Protein AF-0000000066120683 (afdb_homodimer)

Organism: Escherichia coli (NCBI:txid562)

Radius of gyration: 32.48 Å; Cα contacts (8 Å, |Δi|>4): 899; chains: 2; bounding box: 78×124×80 Å

pLDDT: mean 86.89, std 14.78, range [30.05, 98.69]

Foldseek 3Di:
DLDAPDPVRLVVLLCLLQDPQQFQDDDQAAEEEQAEPDLVPCLTLSVLVVLQCVLDPRYHYDYLCLLCVVVVPDDPPDDSLNCLVLVLQQHLAYEAEHDDPVRLVVLQSQLVDPSSLLRAAYEYEQVCQPPPDCSCVPSVVSSCVVPVLSYHYDHSVLSNVLSVDDPVVNCPRPRSVSVVVSSVVSNVVRPHDQGCLRLVNVCSRQLLVQAQDPLDALVSQLVSQCVSVVDDSPSSSSSSVSNVSNCVVVVQWDADPRHIHGDPNVVVVSCVGGDVVSSVVSSVVVVVVVVVVVVVVVVVPPPPPDD/DLDAPDPVRLVVLLCLLQDPQQFFDDDAAAEEEQAEPDLVPCLTLSVLVVLQQVLDPRYDYDYLCLLCVVVVPDDDPDDSLNCLVLVLQQHLAYEAEHDDPVRLVVLQSQLVDPSSLLRAAYEYEQVCQPPPDCSCVPSVVSSCVVPVLSYHYDHSVLSNVLSVDDPVVNCPRPRSVSVVVSSVVSNVVRPHDQGCLRLVNVCSRQLLVQAQDPLDALVSQLVSQCVSVVDDSPSSSSSSVSNVSNCVVVVQWDADPRHIHGDPNVNVVSCVGGDVVSSVVSSVVVVCVVVVVVVVVVPPPPPPPDD

InterPro domains:
  IPR049725 STM3845 retron effector protein [NF038232] (29-289)
  IPR049725 STM3845 retron effector protein [PF28093] (44-240)

Structure (mmCIF, N/CA/C/O backbone):
data_AF-0000000066120683-model_v1
#
loop_
_entity.id
_entity.type
_entity.pdbx_description
1 polymer 'Retron Ec86 putative ribosyltransferase/DNA-binding protein'
#
loop_
_atom_site.group_PDB
_atom_site.id
_atom_site.type_symbol
_atom_site.label_atom_id
_atom_site.label_alt_id
_atom_site.label_comp_id
_atom_site.label_asym_id
_atom_site.label_entity_id
_atom_site.label_seq_id
_atom_site.pdbx_PDB_ins_code
_atom_site.Cartn_x
_atom_site.Cartn_y
_atom_site.Cartn_z
_atom_site.occupancy
_atom_site.B_iso_or_equiv
_atom_site.auth_seq_id
_atom_site.auth_comp_id
_atom_site.auth_asym_id
_atom_site.auth_atom_id
_atom_site.pdbx_PDB_model_num
ATOM 1 N N . MET A 1 1 ? -21.922 -44.5 -0.583 1 30.05 1 MET A N 1
ATOM 2 C CA . MET A 1 1 ? -21.141 -44.156 0.596 1 30.05 1 MET A CA 1
ATOM 3 C C . MET A 1 1 ? -19.719 -43.781 0.208 1 30.05 1 MET A C 1
ATOM 5 O O . MET A 1 1 ? -18.984 -44.594 -0.325 1 30.05 1 MET A O 1
ATOM 9 N N . ASN A 1 2 ? -19.422 -42.688 -0.354 1 42.16 2 ASN A N 1
ATOM 10 C CA . ASN A 1 2 ? -18.172 -42.125 -0.836 1 42.16 2 ASN A CA 1
ATOM 11 C C . ASN A 1 2 ? -17.016 -42.406 0.114 1 42.16 2 ASN A C 1
ATOM 13 O O . ASN A 1 2 ? -16.953 -41.844 1.216 1 42.16 2 ASN A O 1
ATOM 17 N N . LYS A 1 3 ? -16.844 -43.656 0.408 1 47.28 3 LYS A N 1
ATOM 18 C CA . LYS A 1 3 ? -16.109 -44.312 1.484 1 47.28 3 LYS A CA 1
ATOM 19 C C . LYS A 1 3 ? -14.664 -43.844 1.551 1 47.28 3 LYS A C 1
ATOM 21 O O . LYS A 1 3 ? -13.914 -43.969 0.582 1 47.28 3 LYS A O 1
ATOM 26 N N . LYS A 1 4 ? -14.164 -43.094 2.523 1 60.88 4 LYS A N 1
ATOM 27 C CA . LYS A 1 4 ? -13.172 -42.156 3.061 1 60.88 4 LYS A CA 1
ATOM 28 C C . LYS A 1 4 ? -11.875 -42.906 3.424 1 60.88 4 LYS A C 1
ATOM 30 O O . LYS A 1 4 ? -11.914 -43.969 4.047 1 60.88 4 LYS A O 1
ATOM 35 N N . PHE A 1 5 ? -10.812 -42.938 2.631 1 74.56 5 PHE A N 1
ATOM 36 C CA . PHE A 1 5 ? -9.461 -43.281 3.057 1 74.56 5 PHE A CA 1
ATOM 37 C C . PHE A 1 5 ? -9.305 -43.094 4.562 1 74.56 5 PHE A C 1
ATOM 39 O O . PHE A 1 5 ? -9.734 -42.094 5.125 1 74.56 5 PHE A O 1
ATOM 46 N N . THR A 1 6 ? -8.914 -44.375 5.156 1 79.94 6 THR A N 1
ATOM 47 C CA . THR A 1 6 ? -8.586 -44.219 6.574 1 79.94 6 THR A CA 1
ATOM 48 C C . THR A 1 6 ? -7.449 -43.219 6.773 1 79.94 6 THR A C 1
ATOM 50 O O . THR A 1 6 ? -6.754 -42.875 5.816 1 79.94 6 THR A O 1
ATOM 53 N N . ASP A 1 7 ? -7.316 -42.812 7.945 1 86.31 7 ASP A N 1
ATOM 54 C CA . ASP A 1 7 ? -6.258 -41.875 8.289 1 86.31 7 ASP A CA 1
ATOM 55 C C . ASP A 1 7 ? -4.883 -42.438 7.977 1 86.31 7 ASP A C 1
ATOM 57 O O . ASP A 1 7 ? -4 -41.75 7.488 1 86.31 7 ASP A O 1
ATOM 61 N N . GLU A 1 8 ? -4.715 -43.688 8.297 1 85.44 8 GLU A N 1
ATOM 62 C CA . GLU A 1 8 ? -3.438 -44.344 8.055 1 85.44 8 GLU A CA 1
ATOM 63 C C . GLU A 1 8 ? -3.127 -44.406 6.562 1 85.44 8 GLU A C 1
ATOM 65 O O . GLU A 1 8 ? -1.985 -44.219 6.148 1 85.44 8 GLU A O 1
ATOM 70 N N . GLN A 1 9 ? -4.113 -44.75 5.797 1 83.94 9 GLN A N 1
ATOM 71 C CA . GLN A 1 9 ? -3.951 -44.844 4.352 1 83.94 9 GLN A CA 1
ATOM 72 C C . GLN A 1 9 ? -3.621 -43.469 3.752 1 83.94 9 GLN A C 1
ATOM 74 O O . GLN A 1 9 ? -2.793 -43.375 2.846 1 83.94 9 GLN A O 1
ATOM 79 N N . GLN A 1 10 ? -4.27 -42.5 4.25 1 88.31 10 GLN A N 1
ATOM 80 C CA . GLN A 1 10 ? -3.986 -41.156 3.797 1 88.31 10 GLN A CA 1
ATOM 81 C C . GLN A 1 10 ? -2.541 -40.75 4.098 1 88.31 10 GLN A C 1
ATOM 83 O O . GLN A 1 10 ? -1.86 -40.156 3.246 1 88.31 10 GLN A O 1
ATOM 88 N N . GLN A 1 11 ? -2.119 -41.125 5.23 1 89.12 11 GLN A N 1
ATOM 89 C CA . GLN A 1 11 ? -0.756 -40.781 5.641 1 89.12 11 GLN A CA 1
ATOM 90 C C . GLN A 1 11 ? 0.264 -41.5 4.758 1 89.12 11 GLN A C 1
ATOM 92 O O . GLN A 1 11 ? 1.316 -40.938 4.438 1 89.12 11 GLN A O 1
ATOM 97 N N . GLN A 1 12 ? -0.083 -42.688 4.445 1 87.31 12 GLN A N 1
ATOM 98 C CA . GLN A 1 12 ? 0.799 -43.469 3.562 1 87.31 12 GLN A CA 1
ATOM 99 C C . GLN A 1 12 ? 0.869 -42.812 2.176 1 87.31 12 GLN A C 1
ATOM 101 O O . GLN A 1 12 ? 1.952 -42.688 1.603 1 87.31 12 GLN A O 1
ATOM 106 N N . LEU A 1 13 ? -0.281 -42.5 1.701 1 88.62 13 LEU A N 1
ATOM 107 C CA . LEU A 1 13 ? -0.355 -41.844 0.4 1 88.62 13 LEU A CA 1
ATOM 108 C C . LEU A 1 13 ? 0.455 -40.562 0.395 1 88.62 13 LEU A C 1
ATOM 110 O O . LEU A 1 13 ? 1.263 -40.344 -0.509 1 88.62 13 LEU A O 1
ATOM 114 N N . ILE A 1 14 ? 0.274 -39.781 1.394 1 90.94 14 ILE A N 1
ATOM 115 C CA . ILE A 1 14 ? 0.963 -38.5 1.534 1 90.94 14 ILE A CA 1
ATOM 116 C C . ILE A 1 14 ? 2.471 -38.719 1.599 1 90.94 14 ILE A C 1
ATOM 118 O O . ILE A 1 14 ? 3.242 -38 0.947 1 90.94 14 ILE A O 1
ATOM 122 N N . GLY A 1 15 ? 2.82 -39.594 2.359 1 89.31 15 GLY A N 1
ATOM 123 C CA . GLY A 1 15 ? 4.23 -39.938 2.486 1 89.31 15 GLY A CA 1
ATOM 124 C C . GLY A 1 15 ? 4.887 -40.281 1.161 1 89.31 15 GLY A C 1
ATOM 125 O O . GLY A 1 15 ? 6.004 -39.844 0.888 1 89.31 15 GLY A O 1
ATOM 126 N N . HIS A 1 16 ? 4.195 -41.031 0.307 1 88.44 16 HIS A N 1
ATOM 127 C CA . HIS A 1 16 ? 4.73 -41.406 -0.992 1 88.44 16 HIS A CA 1
ATOM 128 C C . HIS A 1 16 ? 4.789 -40.219 -1.946 1 88.44 16 HIS A C 1
ATOM 130 O O . HIS A 1 16 ? 5.766 -40.062 -2.68 1 88.44 16 HIS A O 1
ATOM 136 N N . LEU A 1 17 ? 3.801 -39.438 -1.911 1 89.69 17 LEU A N 1
ATOM 137 C CA . LEU A 1 17 ? 3.662 -38.375 -2.879 1 89.69 17 LEU A CA 1
ATOM 138 C C . LEU A 1 17 ? 4.57 -37.188 -2.518 1 89.69 17 LEU A C 1
ATOM 140 O O . LEU A 1 17 ? 4.828 -36.312 -3.35 1 89.69 17 LEU A O 1
ATOM 144 N N . THR A 1 18 ? 5.039 -37.125 -1.295 1 88.31 18 THR A N 1
ATOM 145 C CA . THR A 1 18 ? 5.871 -36 -0.872 1 88.31 18 THR A CA 1
ATOM 146 C C . THR A 1 18 ? 7.332 -36.438 -0.773 1 88.31 18 THR A C 1
ATOM 148 O O . THR A 1 18 ? 8.188 -35.656 -0.379 1 88.31 18 THR A O 1
ATOM 151 N N . LYS A 1 19 ? 7.574 -37.625 -1.065 1 84.88 19 LYS A N 1
ATOM 152 C CA . LYS A 1 19 ? 8.938 -38.156 -1.009 1 84.88 19 LYS A CA 1
ATOM 153 C C . LYS A 1 19 ? 9.82 -37.5 -2.07 1 84.88 19 LYS A C 1
ATOM 155 O O . LYS A 1 19 ? 9.359 -37.219 -3.186 1 84.88 19 LYS A O 1
ATOM 160 N N . LYS A 1 20 ? 11.016 -37.375 -1.704 1 81 20 LYS A N 1
ATOM 161 C CA . LYS A 1 20 ? 11.992 -36.844 -2.65 1 81 20 LYS A CA 1
ATOM 162 C C . LYS A 1 20 ? 12.102 -37.719 -3.889 1 81 20 LYS A C 1
ATOM 164 O O . LYS A 1 20 ? 12.125 -38.969 -3.781 1 81 20 LYS A O 1
ATOM 169 N N . GLY A 1 21 ? 12.047 -37.125 -5.035 1 79.94 21 GLY A N 1
ATOM 170 C CA . GLY A 1 21 ? 12.227 -37.875 -6.273 1 79.94 21 GLY A CA 1
ATOM 171 C C . GLY A 1 21 ? 10.922 -38.281 -6.93 1 79.94 21 GLY A C 1
ATOM 172 O O . GLY A 1 21 ? 10.906 -38.75 -8.07 1 79.94 21 GLY A O 1
ATOM 173 N N . PHE A 1 22 ? 9.883 -38.156 -6.137 1 85.06 22 PHE A N 1
ATOM 174 C CA . PHE A 1 22 ? 8.602 -38.5 -6.742 1 85.06 22 PHE A CA 1
ATOM 175 C C . PHE A 1 22 ? 8.305 -37.562 -7.926 1 85.06 22 PHE A C 1
ATOM 177 O O . PHE A 1 22 ? 7.906 -38.031 -8.992 1 85.06 22 PHE A O 1
ATOM 184 N N . TYR A 1 23 ? 8.484 -36.344 -7.664 1 83.19 23 TYR A N 1
ATOM 185 C CA . TYR A 1 23 ? 8.391 -35.375 -8.773 1 83.19 23 TYR A CA 1
ATOM 186 C C . TYR A 1 23 ? 9.719 -35.281 -9.508 1 83.19 23 TYR A C 1
ATOM 188 O O . TYR A 1 23 ? 10.727 -34.875 -8.922 1 83.19 23 TYR A O 1
ATOM 196 N N . ARG A 1 24 ? 9.734 -35.75 -10.695 1 75.25 24 ARG A N 1
ATOM 197 C CA . ARG A 1 24 ? 10.969 -35.812 -11.469 1 75.25 24 ARG A CA 1
ATOM 198 C C . ARG A 1 24 ? 11.078 -34.656 -12.43 1 75.25 24 ARG A C 1
ATOM 200 O O . ARG A 1 24 ? 11.977 -34.594 -13.273 1 75.25 24 ARG A O 1
ATOM 207 N N . GLY A 1 25 ? 10.062 -33.875 -12.438 1 63.75 25 GLY A N 1
ATOM 208 C CA . GLY A 1 25 ? 10.148 -32.75 -13.359 1 63.75 25 GLY A CA 1
ATOM 209 C C . GLY A 1 25 ? 11.398 -31.922 -13.164 1 63.75 25 GLY A C 1
ATOM 210 O O . GLY A 1 25 ? 12.047 -32 -12.117 1 63.75 25 GLY A O 1
ATOM 211 N N . ALA A 1 26 ? 11.797 -31.438 -14.328 1 60.41 26 ALA A N 1
ATOM 212 C CA . ALA A 1 26 ? 13.055 -30.703 -14.461 1 60.41 26 ALA A CA 1
ATOM 213 C C . ALA A 1 26 ? 13.336 -29.859 -13.227 1 60.41 26 ALA A C 1
ATOM 215 O O . ALA A 1 26 ? 12.469 -29.703 -12.359 1 60.41 26 ALA A O 1
ATOM 216 N N . ASN A 1 27 ? 14.43 -28.969 -13.258 1 62.81 27 ASN A N 1
ATOM 217 C CA . ASN A 1 27 ? 15.25 -28.125 -12.398 1 62.81 27 ASN A CA 1
ATOM 218 C C . ASN A 1 27 ? 14.414 -27.031 -11.727 1 62.81 27 ASN A C 1
ATOM 220 O O . ASN A 1 27 ? 13.375 -26.625 -12.25 1 62.81 27 ASN A O 1
ATOM 224 N N . ILE A 1 28 ? 14.602 -26.969 -10.5 1 74.62 28 ILE A N 1
ATOM 225 C CA . ILE A 1 28 ? 14.125 -25.859 -9.703 1 74.62 28 ILE A CA 1
ATOM 226 C C . ILE A 1 28 ? 14.398 -24.547 -10.438 1 74.62 28 ILE A C 1
ATOM 228 O O . ILE A 1 28 ? 15.547 -24.219 -10.75 1 74.62 28 ILE A O 1
ATOM 232 N N . LYS A 1 29 ? 13.352 -24 -10.922 1 88.62 29 LYS A N 1
ATOM 233 C CA . LYS A 1 29 ? 13.43 -22.734 -11.664 1 88.62 29 LYS A CA 1
ATOM 234 C C . LYS A 1 29 ? 13.266 -21.547 -10.727 1 88.62 29 LYS A C 1
ATOM 236 O O . LYS A 1 29 ? 12.781 -21.688 -9.602 1 88.62 29 LYS A O 1
ATOM 241 N N . ILE A 1 30 ? 13.812 -20.469 -11.148 1 94.06 30 ILE A N 1
ATOM 242 C CA . ILE A 1 30 ? 13.531 -19.203 -10.461 1 94.06 30 ILE A CA 1
ATOM 243 C C . ILE A 1 30 ? 12.094 -18.781 -10.734 1 94.06 30 ILE A C 1
ATOM 245 O O . ILE A 1 30 ? 11.664 -18.734 -11.891 1 94.06 30 ILE A O 1
ATOM 249 N N . THR A 1 31 ? 11.398 -18.594 -9.641 1 94.88 31 THR A N 1
ATOM 250 C CA . THR A 1 31 ? 10.008 -18.172 -9.789 1 94.88 31 THR A CA 1
ATOM 251 C C . THR A 1 31 ? 9.891 -16.656 -9.648 1 94.88 31 THR A C 1
ATOM 253 O O . THR A 1 31 ? 10.391 -16.078 -8.672 1 94.88 31 THR A O 1
ATOM 256 N N . ILE A 1 32 ? 9.266 -16.031 -10.664 1 96.44 32 ILE A N 1
ATOM 257 C CA . ILE A 1 32 ? 9.125 -14.578 -10.68 1 96.44 32 ILE A CA 1
ATOM 258 C C . ILE A 1 32 ? 7.652 -14.203 -10.781 1 96.44 32 ILE A C 1
ATOM 260 O O . ILE A 1 32 ? 6.941 -14.672 -11.672 1 96.44 32 ILE A O 1
ATOM 264 N N . PHE A 1 33 ? 7.188 -13.414 -9.836 1 95 33 PHE A N 1
ATOM 265 C CA . PHE A 1 33 ? 5.914 -12.727 -9.984 1 95 33 PHE A CA 1
ATOM 266 C C . PHE A 1 33 ? 6.09 -11.422 -10.758 1 95 33 PHE A C 1
ATOM 268 O O . PHE A 1 33 ? 6.824 -10.531 -10.32 1 95 33 PHE A O 1
ATOM 275 N N . LEU A 1 34 ? 5.449 -11.375 -11.812 1 96 34 LEU A N 1
ATOM 276 C CA . LEU A 1 34 ? 5.566 -10.203 -12.664 1 96 34 LEU A CA 1
ATOM 277 C C . LEU A 1 34 ? 4.312 -9.336 -12.57 1 96 34 LEU A C 1
ATOM 279 O O . LEU A 1 34 ? 3.219 -9.781 -12.93 1 96 34 LEU A O 1
ATOM 283 N N . CYS A 1 35 ? 4.496 -8.117 -12.094 1 95.31 35 CYS A N 1
ATOM 284 C CA . CYS A 1 35 ? 3.391 -7.188 -11.891 1 95.31 35 CYS A CA 1
ATOM 285 C C . CYS A 1 35 ? 3.568 -5.934 -12.742 1 95.31 35 CYS A C 1
ATOM 287 O O . CYS A 1 35 ? 4.695 -5.492 -12.977 1 95.31 35 CYS A O 1
ATOM 289 N N . GLY A 1 36 ? 2.461 -5.344 -13.18 1 95.19 36 GLY A N 1
ATOM 290 C CA . GLY A 1 36 ? 2.48 -4.168 -14.031 1 95.19 36 GLY A CA 1
ATOM 291 C C . GLY A 1 36 ? 1.17 -3.938 -14.766 1 95.19 36 GLY A C 1
ATOM 292 O O . GLY A 1 36 ? 0.102 -4.285 -14.258 1 95.19 36 GLY A O 1
ATOM 293 N N . GLY A 1 37 ? 1.317 -3.268 -15.867 1 92.75 37 GLY A N 1
ATOM 294 C CA . GLY A 1 37 ? 0.143 -3.053 -16.703 1 92.75 37 GLY A CA 1
ATOM 295 C C . GLY A 1 37 ? -0.44 -4.336 -17.25 1 92.75 37 GLY A C 1
ATOM 296 O O . GLY A 1 37 ? 0.074 -5.426 -16.984 1 92.75 37 GLY A O 1
ATOM 297 N N . ASP A 1 38 ? -1.512 -4.188 -17.953 1 89.81 38 ASP A N 1
ATOM 298 C CA . ASP A 1 38 ? -2.18 -5.332 -18.562 1 89.81 38 ASP A CA 1
ATOM 299 C C . ASP A 1 38 ? -1.21 -6.137 -19.422 1 89.81 38 ASP A C 1
ATOM 301 O O . ASP A 1 38 ? -0.598 -5.598 -20.344 1 89.81 38 ASP A O 1
ATOM 305 N N . VAL A 1 39 ? -1.12 -7.398 -19.141 1 87.44 39 VAL A N 1
ATOM 306 C CA . VAL A 1 39 ? -0.175 -8.266 -19.828 1 87.44 39 VAL A CA 1
ATOM 307 C C . VAL A 1 39 ? -0.601 -8.43 -21.297 1 87.44 39 VAL A C 1
ATOM 309 O O . VAL A 1 39 ? 0.227 -8.727 -22.156 1 87.44 39 VAL A O 1
ATOM 312 N N . ALA A 1 40 ? -1.829 -8.195 -21.578 1 90.62 40 ALA A N 1
ATOM 313 C CA . ALA A 1 40 ? -2.332 -8.312 -22.953 1 90.62 40 ALA A CA 1
ATOM 314 C C . ALA A 1 40 ? -1.935 -7.094 -23.781 1 90.62 40 ALA A C 1
ATOM 316 O O . ALA A 1 40 ? -2.008 -7.129 -25.016 1 90.62 40 ALA A O 1
ATOM 317 N N . ASN A 1 41 ? -1.566 -6.051 -23.109 1 93.81 41 ASN A N 1
ATOM 318 C CA . ASN A 1 41 ? -1.06 -4.871 -23.812 1 93.81 41 ASN A CA 1
ATOM 319 C C . ASN A 1 41 ? 0.408 -5.035 -24.188 1 93.81 41 ASN A C 1
ATOM 321 O O . ASN A 1 41 ? 1.295 -4.906 -23.344 1 93.81 41 ASN A O 1
ATOM 325 N N . HIS A 1 42 ? 0.736 -5.141 -25.391 1 93.38 42 HIS A N 1
ATOM 326 C CA . HIS A 1 42 ? 2.066 -5.461 -25.891 1 93.38 42 HIS A CA 1
ATOM 327 C C . HIS A 1 42 ? 3.035 -4.305 -25.672 1 93.38 42 HIS A C 1
ATOM 329 O O . HIS A 1 42 ? 4.254 -4.484 -25.75 1 93.38 42 HIS A O 1
ATOM 335 N N . GLN A 1 43 ? 2.477 -3.156 -25.344 1 93.19 43 GLN A N 1
ATOM 336 C CA . GLN A 1 43 ? 3.322 -1.987 -25.141 1 93.19 43 GLN A CA 1
ATOM 337 C C . GLN A 1 43 ? 3.721 -1.855 -23.672 1 93.19 43 GLN A C 1
ATOM 339 O O . GLN A 1 43 ? 4.605 -1.067 -23.328 1 93.19 43 GLN A O 1
ATOM 344 N N . SER A 1 44 ? 3.072 -2.637 -22.859 1 96.5 44 SER A N 1
ATOM 345 C CA . SER A 1 44 ? 3.404 -2.545 -21.438 1 96.5 44 SER A CA 1
ATOM 346 C C . SER A 1 44 ? 4.793 -3.107 -21.156 1 96.5 44 SER A C 1
ATOM 348 O O . SER A 1 44 ? 5.238 -4.043 -21.828 1 96.5 44 SER A O 1
ATOM 350 N N . TRP A 1 45 ? 5.496 -2.527 -20.266 1 98.12 45 TRP A N 1
ATOM 351 C CA . TRP A 1 45 ? 6.809 -3.021 -19.844 1 98.12 45 TRP A CA 1
ATOM 352 C C . TRP A 1 45 ? 6.711 -4.441 -19.312 1 98.12 45 TRP A C 1
ATOM 354 O O . TRP A 1 45 ? 7.594 -5.27 -19.547 1 98.12 45 TRP A O 1
ATOM 364 N N . ARG A 1 46 ? 5.625 -4.672 -18.609 1 97.56 46 ARG A N 1
ATOM 365 C CA . ARG A 1 46 ? 5.375 -6.004 -18.062 1 97.56 46 ARG A CA 1
ATOM 366 C C . ARG A 1 46 ? 5.375 -7.055 -19.172 1 97.56 46 ARG A C 1
ATOM 368 O O . ARG A 1 46 ? 6.031 -8.094 -19.047 1 97.56 46 ARG A O 1
ATOM 375 N N . HIS A 1 47 ? 4.66 -6.754 -20.25 1 96.94 47 HIS A N 1
ATOM 376 C CA . HIS A 1 47 ? 4.59 -7.676 -21.375 1 96.94 47 HIS A CA 1
ATOM 377 C C . HIS A 1 47 ? 5.965 -7.883 -22 1 96.94 47 HIS A C 1
ATOM 379 O O . HIS A 1 47 ? 6.363 -9.016 -22.281 1 96.94 47 HIS A O 1
ATOM 385 N N . GLN A 1 48 ? 6.656 -6.84 -22.219 1 97.31 48 GLN A N 1
ATOM 386 C CA . GLN A 1 48 ? 7.969 -6.906 -22.844 1 97.31 48 GLN A CA 1
ATOM 387 C C . GLN A 1 48 ? 8.938 -7.762 -22.031 1 97.31 48 GLN A C 1
ATOM 389 O O . GLN A 1 48 ? 9.617 -8.625 -22.578 1 97.31 48 GLN A O 1
ATOM 394 N N . LEU A 1 49 ? 8.945 -7.512 -20.75 1 98 49 LEU A N 1
ATOM 395 C CA . LEU A 1 49 ? 9.852 -8.297 -19.922 1 98 49 LEU A CA 1
ATOM 396 C C . LEU A 1 49 ? 9.414 -9.75 -19.859 1 98 49 LEU A C 1
ATOM 398 O O . LEU A 1 49 ? 10.25 -10.656 -19.797 1 98 49 LEU A O 1
ATOM 402 N N . SER A 1 50 ? 8.109 -9.953 -19.781 1 97.12 50 SER A N 1
ATOM 403 C CA . SER A 1 50 ? 7.602 -11.32 -19.75 1 97.12 50 SER A CA 1
ATOM 404 C C . SER A 1 50 ? 8.094 -12.117 -20.953 1 97.12 50 SER A C 1
ATOM 406 O O . SER A 1 50 ? 8.5 -13.273 -20.812 1 97.12 50 SER A O 1
ATOM 408 N N . GLN A 1 51 ? 8.094 -11.492 -22.141 1 95.88 51 GLN A N 1
ATOM 409 C CA . GLN A 1 51 ? 8.57 -12.148 -23.359 1 95.88 51 GLN A CA 1
ATOM 410 C C . GLN A 1 51 ? 10.07 -12.422 -23.297 1 95.88 51 GLN A C 1
ATOM 412 O O . GLN A 1 51 ? 10.531 -13.469 -23.75 1 95.88 51 GLN A O 1
ATOM 417 N N . PHE A 1 52 ? 10.742 -11.523 -22.75 1 97.56 52 PHE A N 1
ATOM 418 C CA . PHE A 1 52 ? 12.188 -11.664 -22.625 1 97.56 52 PHE A CA 1
ATOM 419 C C . PHE A 1 52 ? 12.539 -12.789 -21.672 1 97.56 52 PHE A C 1
ATOM 421 O O . PHE A 1 52 ? 13.375 -13.641 -21.984 1 97.56 52 PHE A O 1
ATOM 428 N N . LEU A 1 53 ? 11.875 -12.789 -20.516 1 96.62 53 LEU A N 1
ATOM 429 C CA . LEU A 1 53 ? 12.164 -13.781 -19.5 1 96.62 53 LEU A CA 1
ATOM 430 C C . LEU A 1 53 ? 11.773 -15.18 -19.969 1 96.62 53 LEU A C 1
ATOM 432 O O . LEU A 1 53 ? 12.336 -16.172 -19.516 1 96.62 53 LEU A O 1
ATOM 436 N N . ALA A 1 54 ? 10.828 -15.219 -20.859 1 94.12 54 ALA A N 1
ATOM 437 C CA . ALA A 1 54 ? 10.367 -16.5 -21.406 1 94.12 54 ALA A CA 1
ATOM 438 C C . ALA A 1 54 ? 11.477 -17.188 -22.203 1 94.12 54 ALA A C 1
ATOM 440 O O . ALA A 1 54 ? 11.414 -18.391 -22.438 1 94.12 54 ALA A O 1
ATOM 441 N N . LYS A 1 55 ? 12.477 -16.453 -22.641 1 94.81 55 LYS A N 1
ATOM 442 C CA . LYS A 1 55 ? 13.602 -17 -23.391 1 94.81 55 LYS A CA 1
ATOM 443 C C . LYS A 1 55 ? 14.461 -17.906 -22.5 1 94.81 55 LYS A C 1
ATOM 445 O O . LYS A 1 55 ? 15.258 -18.688 -22.984 1 94.81 55 LYS A O 1
ATOM 450 N N . PHE A 1 56 ? 14.375 -17.719 -21.234 1 94.31 56 PHE A N 1
ATOM 451 C CA . PHE A 1 56 ? 15.188 -18.469 -20.281 1 94.31 56 PHE A CA 1
ATOM 452 C C . PHE A 1 56 ? 14.477 -19.734 -19.844 1 94.31 56 PHE A C 1
ATOM 454 O O . PHE A 1 56 ? 13.328 -19.688 -19.406 1 94.31 56 PHE A O 1
ATOM 461 N N . SER A 1 57 ? 15.125 -20.828 -19.844 1 90.75 57 SER A N 1
ATOM 462 C CA . SER A 1 57 ? 14.523 -22.109 -19.5 1 90.75 57 SER A CA 1
ATOM 463 C C . SER A 1 57 ? 14.477 -22.328 -17.984 1 90.75 57 SER A C 1
ATOM 465 O O . SER A 1 57 ? 13.734 -23.188 -17.5 1 90.75 57 SER A O 1
ATOM 467 N N . ASP A 1 58 ? 15.203 -21.531 -17.234 1 92 58 ASP A N 1
ATOM 468 C CA . ASP A 1 58 ? 15.305 -21.734 -15.789 1 92 58 ASP A CA 1
ATOM 469 C C . ASP A 1 58 ? 14.477 -20.703 -15.016 1 92 58 ASP A C 1
ATOM 471 O O . ASP A 1 58 ? 14.719 -20.469 -13.836 1 92 58 ASP A O 1
ATOM 475 N N . VAL A 1 59 ? 13.555 -20.078 -15.727 1 94.5 59 VAL A N 1
ATOM 476 C CA . VAL A 1 59 ? 12.711 -19.062 -15.102 1 94.5 59 VAL A CA 1
ATOM 477 C C . VAL A 1 59 ? 11.242 -19.406 -15.328 1 94.5 59 VAL A C 1
ATOM 479 O O . VAL A 1 59 ? 10.852 -19.781 -16.438 1 94.5 59 VAL A O 1
ATOM 482 N N . ASP A 1 60 ? 10.453 -19.344 -14.234 1 92.12 60 ASP A N 1
ATOM 483 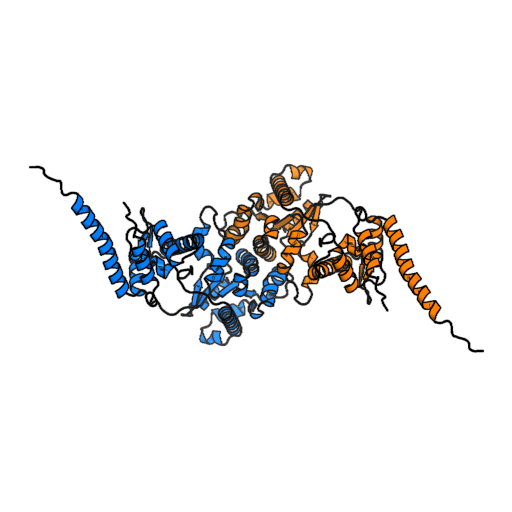C CA . ASP A 1 60 ? 9 -19.438 -14.328 1 92.12 60 ASP A CA 1
ATOM 484 C C . ASP A 1 60 ? 8.344 -18.109 -13.953 1 92.12 60 ASP A C 1
ATOM 486 O O . ASP A 1 60 ? 8.625 -17.547 -12.891 1 92.12 60 ASP A O 1
ATOM 490 N N . ILE A 1 61 ? 7.5 -17.672 -14.844 1 93.88 61 ILE A N 1
ATOM 491 C CA . ILE A 1 61 ? 6.812 -16.406 -14.617 1 93.88 61 ILE A CA 1
ATOM 492 C C . ILE A 1 61 ? 5.375 -16.656 -14.172 1 93.88 61 ILE A C 1
ATOM 494 O O . ILE A 1 61 ? 4.684 -17.5 -14.742 1 93.88 61 ILE A O 1
ATOM 498 N N . PHE A 1 62 ? 5.012 -15.977 -13.141 1 90 62 PHE A N 1
ATOM 499 C CA . PHE A 1 62 ? 3.643 -16.062 -12.648 1 90 62 PHE A CA 1
ATOM 500 C C . PHE A 1 62 ? 3.023 -14.672 -12.531 1 90 62 PHE A C 1
ATOM 502 O O . PHE A 1 62 ? 3.736 -13.68 -12.367 1 90 62 PHE A O 1
ATOM 509 N N . TYR A 1 63 ? 1.711 -14.656 -12.602 1 87.88 63 TYR A N 1
ATOM 510 C CA . TYR A 1 63 ? 0.941 -13.43 -12.453 1 87.88 63 TYR A CA 1
ATOM 511 C C . TYR A 1 63 ? 0.004 -13.516 -11.25 1 87.88 63 TYR A C 1
ATOM 513 O O . TYR A 1 63 ? -0.798 -14.453 -11.148 1 87.88 63 TYR A O 1
ATOM 521 N N . PRO A 1 64 ? 0.102 -12.57 -10.383 1 81.69 64 PRO A N 1
ATOM 522 C CA . PRO A 1 64 ? -0.711 -12.641 -9.172 1 81.69 64 PRO A CA 1
ATOM 523 C C . PRO A 1 64 ? -2.201 -12.797 -9.469 1 81.69 64 PRO A C 1
ATOM 525 O O . PRO A 1 64 ? -2.904 -13.516 -8.758 1 81.69 64 PRO A O 1
ATOM 528 N N . GLU A 1 65 ? -2.719 -12.117 -10.445 1 77.44 65 GLU A N 1
ATOM 529 C CA . GLU A 1 65 ? -4.141 -12.156 -10.766 1 77.44 65 GLU A CA 1
ATOM 530 C C . GLU A 1 65 ? -4.578 -13.555 -11.188 1 77.44 65 GLU A C 1
ATOM 532 O O . GLU A 1 65 ? -5.742 -13.922 -11.039 1 77.44 65 GLU A O 1
ATOM 537 N N . ASP A 1 66 ? -3.605 -14.359 -11.688 1 75.62 66 ASP A N 1
ATOM 538 C CA . ASP A 1 66 ? -3.939 -15.711 -12.141 1 75.62 66 ASP A CA 1
ATOM 539 C C . ASP A 1 66 ? -4.012 -16.688 -10.961 1 75.62 66 ASP A C 1
ATOM 541 O O . ASP A 1 66 ? -4.746 -17.672 -11.008 1 75.62 66 ASP A O 1
ATOM 545 N N . LEU A 1 67 ? -3.281 -16.438 -9.984 1 75.94 67 LEU A N 1
ATOM 546 C CA . LEU A 1 67 ? -3.199 -17.344 -8.852 1 75.94 67 LEU A CA 1
ATOM 547 C C . LEU A 1 67 ? -4.477 -17.297 -8.016 1 75.94 67 LEU A C 1
ATOM 549 O O . LEU A 1 67 ? -4.871 -18.297 -7.414 1 75.94 67 LEU A O 1
ATOM 553 N N . PHE A 1 68 ? -5.141 -16.109 -8.062 1 72.31 68 PHE A N 1
ATOM 554 C CA . PHE A 1 68 ? -6.23 -15.961 -7.105 1 72.31 68 PHE A CA 1
ATOM 555 C C . PHE A 1 68 ? -7.547 -15.68 -7.824 1 72.31 68 PHE A C 1
ATOM 557 O O . PHE A 1 68 ? -8.477 -15.133 -7.23 1 72.31 68 PHE A O 1
ATOM 564 N N . ASP A 1 69 ? -7.57 -15.922 -9.031 1 70.44 69 ASP A N 1
ATOM 565 C CA . ASP A 1 69 ? -8.75 -15.625 -9.836 1 70.44 69 ASP A CA 1
ATOM 566 C C . ASP A 1 69 ? -10.023 -16.125 -9.148 1 70.44 69 ASP A C 1
ATOM 568 O O . ASP A 1 69 ? -11 -15.375 -9.031 1 70.44 69 ASP A O 1
ATOM 572 N N . ASP A 1 70 ? -9.977 -17.297 -8.734 1 63.75 70 ASP A N 1
ATOM 573 C CA . ASP A 1 70 ? -11.188 -17.875 -8.164 1 63.75 70 ASP A CA 1
ATOM 574 C C . ASP A 1 70 ? -11.43 -17.344 -6.75 1 63.75 70 ASP A C 1
ATOM 576 O O . ASP A 1 70 ? -12.57 -17.281 -6.297 1 63.75 70 ASP A O 1
ATOM 580 N N . LEU A 1 71 ? -10.32 -17.125 -6.164 1 64.38 71 LEU A N 1
ATOM 581 C CA . LEU A 1 71 ? -10.461 -16.594 -4.816 1 64.38 71 LEU A CA 1
ATOM 582 C C . LEU A 1 71 ? -11.047 -15.18 -4.855 1 64.38 71 LEU A C 1
ATOM 584 O O . LEU A 1 71 ? -11.664 -14.734 -3.885 1 64.38 71 LEU A O 1
ATOM 588 N N . LEU A 1 72 ? -10.859 -14.633 -6.012 1 62.69 72 LEU A N 1
ATOM 589 C CA . LEU A 1 72 ? -11.289 -13.25 -6.176 1 62.69 72 LEU A CA 1
ATOM 590 C C . LEU A 1 72 ? -12.719 -13.18 -6.703 1 62.69 72 LEU A C 1
ATOM 592 O O . LEU A 1 72 ? -13.414 -12.18 -6.5 1 62.69 72 LEU A O 1
ATOM 596 N N . ALA A 1 73 ? -13.125 -14.156 -7.477 1 60.34 73 ALA A N 1
ATOM 597 C CA . ALA A 1 73 ? -14.461 -14.195 -8.055 1 60.34 73 ALA A CA 1
ATOM 598 C C . ALA A 1 73 ? -15.516 -14.5 -6.996 1 60.34 73 ALA A C 1
ATOM 600 O O . ALA A 1 73 ? -16.656 -14.078 -7.113 1 60.34 73 ALA A O 1
ATOM 601 N N . GLY A 1 74 ? -15.18 -15.258 -6.047 1 55.97 74 GLY A N 1
ATOM 602 C CA . GLY A 1 74 ? -16.203 -15.641 -5.086 1 55.97 74 GLY A CA 1
ATOM 603 C C . GLY A 1 74 ? -16.516 -14.547 -4.082 1 55.97 74 GLY A C 1
ATOM 604 O O . GLY A 1 74 ? -15.898 -13.484 -4.094 1 55.97 74 GLY A O 1
ATOM 605 N N . GLN A 1 75 ? -17.719 -14.664 -3.346 1 51 75 GLN A N 1
ATOM 606 C CA . GLN A 1 75 ? -18.344 -13.758 -2.395 1 51 75 GLN A CA 1
ATOM 607 C C . GLN A 1 75 ? -17.344 -13.281 -1.344 1 51 75 GLN A C 1
ATOM 609 O O . GLN A 1 75 ? -17.406 -13.695 -0.184 1 51 75 GLN A O 1
ATOM 614 N N . GLY A 1 76 ? -16.188 -12.688 -1.797 1 55.75 76 GLY A N 1
ATOM 615 C CA . GLY A 1 76 ? -15.578 -11.594 -1.05 1 55.75 76 GLY A CA 1
ATOM 616 C C . GLY A 1 76 ? -14.797 -12.055 0.162 1 55.75 76 GLY A C 1
ATOM 617 O O . GLY A 1 76 ? -14.609 -11.297 1.116 1 55.75 76 GLY A O 1
ATOM 618 N N . GLN A 1 77 ? -14.375 -13.406 0.234 1 62.06 77 GLN A N 1
ATOM 619 C CA . GLN A 1 77 ? -13.812 -13.789 1.524 1 62.06 77 GLN A CA 1
ATOM 620 C C . GLN A 1 77 ? -12.383 -13.281 1.673 1 62.06 77 GLN A C 1
ATOM 622 O O . GLN A 1 77 ? -11.992 -12.805 2.74 1 62.06 77 GLN A O 1
ATOM 627 N N . HIS A 1 78 ? -11.672 -13.32 0.479 1 76.06 78 HIS A N 1
ATOM 628 C CA . HIS A 1 78 ? -10.289 -12.883 0.63 1 76.06 78 HIS A CA 1
ATOM 629 C C . HIS A 1 78 ? -9.969 -11.734 -0.313 1 76.06 78 HIS A C 1
ATOM 631 O O . HIS A 1 78 ? -10.547 -11.633 -1.4 1 76.06 78 HIS A O 1
ATOM 637 N N . SER A 1 79 ? -9.25 -10.836 0.229 1 75.81 79 SER A N 1
ATOM 638 C CA . SER A 1 79 ? -8.656 -9.82 -0.635 1 75.81 79 SER A CA 1
ATOM 639 C C . SER A 1 79 ? -7.211 -10.164 -0.985 1 75.81 79 SER A C 1
ATOM 641 O O . SER A 1 79 ? -6.566 -10.938 -0.275 1 75.81 79 SER A O 1
ATOM 643 N N . LEU A 1 80 ? -6.812 -9.75 -2.146 1 77.06 80 LEU A N 1
ATOM 644 C CA . LEU A 1 80 ? -5.422 -9.969 -2.533 1 77.06 80 LEU A CA 1
ATOM 645 C C . LEU A 1 80 ? -4.473 -9.484 -1.443 1 77.06 80 LEU A C 1
ATOM 647 O O . LEU A 1 80 ? -3.422 -10.094 -1.216 1 77.06 80 LEU A O 1
ATOM 651 N N . LEU A 1 81 ? -4.91 -8.445 -0.776 1 76 81 LEU A N 1
ATOM 652 C CA . LEU A 1 81 ? -4.066 -7.895 0.28 1 76 81 LEU A CA 1
ATOM 653 C C . LEU A 1 81 ? -4.004 -8.836 1.474 1 76 81 LEU A C 1
ATOM 655 O O . LEU A 1 81 ? -2.971 -8.938 2.143 1 76 81 LEU A O 1
ATOM 659 N N . SER A 1 82 ? -5.027 -9.617 1.668 1 77.06 82 SER A N 1
ATOM 660 C CA . SER A 1 82 ? -5.023 -10.562 2.779 1 77.06 82 SER A CA 1
ATOM 661 C C . SER A 1 82 ? -4.172 -11.789 2.459 1 77.06 82 SER A C 1
ATOM 663 O O . SER A 1 82 ? -3.791 -12.539 3.359 1 77.06 82 SER A O 1
ATOM 665 N N . LEU A 1 83 ? -3.885 -11.945 1.17 1 81.56 83 LEU A N 1
ATOM 666 C CA . LEU A 1 83 ? -3.145 -13.125 0.719 1 81.56 83 LEU A CA 1
ATOM 667 C C . LEU A 1 83 ? -1.683 -12.773 0.457 1 81.56 83 LEU A C 1
ATOM 669 O O . LEU A 1 83 ? -0.928 -13.602 -0.063 1 81.56 83 LEU A O 1
ATOM 673 N N . GLU A 1 84 ? -1.304 -11.594 0.742 1 82.38 84 GLU A N 1
ATOM 674 C CA . GLU A 1 84 ? 0.01 -11.055 0.405 1 82.38 84 GLU A CA 1
ATOM 675 C C . GLU A 1 84 ? 1.126 -11.914 0.996 1 82.38 84 GLU A C 1
ATOM 677 O O . GLU A 1 84 ? 2.16 -12.117 0.358 1 82.38 84 GLU A O 1
ATOM 682 N N . ASN A 1 85 ? 0.908 -12.414 2.137 1 81.94 85 ASN A N 1
ATOM 683 C CA . ASN A 1 85 ? 1.952 -13.219 2.762 1 81.94 85 ASN A CA 1
ATOM 684 C C . ASN A 1 85 ? 2.133 -14.555 2.043 1 81.94 85 ASN A C 1
ATOM 686 O O . ASN A 1 85 ? 3.254 -15.055 1.932 1 81.94 85 ASN A O 1
ATOM 690 N N . ILE A 1 86 ? 1.066 -15.086 1.578 1 85.31 86 ILE A N 1
ATOM 691 C CA . ILE A 1 86 ? 1.122 -16.328 0.807 1 85.31 86 ILE A CA 1
ATOM 692 C C . ILE A 1 86 ? 1.91 -16.094 -0.481 1 85.31 86 ILE A C 1
ATOM 694 O O . ILE A 1 86 ? 2.74 -16.922 -0.864 1 85.31 86 ILE A O 1
ATOM 698 N N . LEU A 1 87 ? 1.674 -14.945 -1.062 1 84.81 87 LEU A N 1
ATOM 699 C CA . LEU A 1 87 ? 2.395 -14.578 -2.277 1 84.81 87 LEU A CA 1
ATOM 700 C C . LEU A 1 87 ? 3.887 -14.438 -2.002 1 84.81 87 LEU A C 1
ATOM 702 O O . LEU A 1 87 ? 4.715 -14.953 -2.758 1 84.81 87 LEU A O 1
ATOM 706 N N . ALA A 1 88 ? 4.176 -13.773 -0.944 1 88.81 88 ALA A N 1
ATOM 707 C CA . ALA A 1 88 ? 5.57 -13.531 -0.574 1 88.81 88 ALA A CA 1
ATOM 708 C C . ALA A 1 88 ? 6.312 -14.844 -0.344 1 88.81 88 ALA A C 1
ATOM 710 O O . ALA A 1 88 ? 7.469 -14.984 -0.744 1 88.81 88 ALA A O 1
ATOM 711 N N . GLU A 1 89 ? 5.66 -15.781 0.158 1 89.75 89 GLU A N 1
ATOM 712 C CA . GLU A 1 89 ? 6.293 -17.047 0.498 1 89.75 89 GLU A CA 1
ATOM 713 C C . GLU A 1 89 ? 6.387 -17.969 -0.721 1 89.75 89 GLU A C 1
ATOM 715 O O . GLU A 1 89 ? 7.145 -18.938 -0.719 1 89.75 89 GLU A O 1
ATOM 720 N N . ALA A 1 90 ? 5.652 -17.641 -1.689 1 89.62 90 ALA A N 1
ATOM 721 C CA . ALA A 1 90 ? 5.508 -18.547 -2.826 1 89.62 90 ALA A CA 1
ATOM 722 C C . ALA A 1 90 ? 6.59 -18.281 -3.871 1 89.62 90 ALA A C 1
ATOM 724 O O . ALA A 1 90 ? 7.027 -19.203 -4.559 1 89.62 90 ALA A O 1
ATOM 725 N N . VAL A 1 91 ? 7.062 -17.078 -3.912 1 94.44 91 VAL A N 1
ATOM 726 C CA . VAL A 1 91 ? 7.855 -16.75 -5.094 1 94.44 91 VAL A CA 1
ATOM 727 C C . VAL A 1 91 ? 9.25 -16.297 -4.672 1 94.44 91 VAL A C 1
ATOM 729 O O . VAL A 1 91 ? 9.438 -15.781 -3.568 1 94.44 91 VAL A O 1
ATOM 732 N N . ASP A 1 92 ? 10.211 -16.484 -5.617 1 95.81 92 ASP A N 1
ATOM 733 C CA . ASP A 1 92 ? 11.578 -16.078 -5.348 1 95.81 92 ASP A CA 1
ATOM 734 C C . ASP A 1 92 ? 11.727 -14.555 -5.41 1 95.81 92 ASP A C 1
ATOM 736 O O . ASP A 1 92 ? 12.43 -13.961 -4.598 1 95.81 92 ASP A O 1
ATOM 740 N N . VAL A 1 93 ? 11.07 -14 -6.402 1 97.19 93 VAL A N 1
ATOM 741 C CA . VAL A 1 93 ? 11.266 -12.578 -6.664 1 97.19 93 VAL A CA 1
ATOM 742 C C . VAL A 1 93 ? 9.977 -11.977 -7.219 1 97.19 93 VAL A C 1
ATOM 744 O O . VAL A 1 93 ? 9.203 -12.664 -7.887 1 97.19 93 VAL A O 1
ATOM 747 N N . ILE A 1 94 ? 9.734 -10.734 -6.895 1 97.31 94 ILE A N 1
ATOM 748 C CA . ILE A 1 94 ? 8.641 -9.961 -7.457 1 97.31 94 ILE A CA 1
ATOM 749 C C . ILE A 1 94 ? 9.195 -8.789 -8.266 1 97.31 94 ILE A C 1
ATOM 751 O O . ILE A 1 94 ? 9.977 -7.984 -7.746 1 97.31 94 ILE A O 1
ATOM 755 N N . ILE A 1 95 ? 8.859 -8.695 -9.492 1 98.38 95 ILE A N 1
ATOM 756 C CA . ILE A 1 95 ? 9.242 -7.566 -10.336 1 98.38 95 ILE A CA 1
ATOM 757 C C . ILE A 1 95 ? 8 -6.746 -10.688 1 98.38 95 ILE A C 1
ATOM 759 O O . ILE A 1 95 ? 7.012 -7.289 -11.18 1 98.38 95 ILE A O 1
ATOM 763 N N . LEU A 1 96 ? 8.07 -5.52 -10.398 1 98.31 96 LEU A N 1
ATOM 764 C CA . LEU A 1 96 ? 6.891 -4.676 -10.547 1 98.31 96 LEU A CA 1
ATOM 765 C C . LEU A 1 96 ? 7.203 -3.447 -11.391 1 98.31 96 LEU A C 1
ATOM 767 O O . LEU A 1 96 ? 8.195 -2.752 -11.141 1 98.31 96 LEU A O 1
ATOM 771 N N . PHE A 1 97 ? 6.422 -3.203 -12.422 1 98.38 97 PHE A N 1
ATOM 772 C CA . PHE A 1 97 ? 6.457 -1.989 -13.234 1 98.38 97 PHE A CA 1
ATOM 773 C C . PHE A 1 97 ? 5.32 -1.052 -12.852 1 98.38 97 PHE A C 1
ATOM 775 O O . PHE A 1 97 ? 4.16 -1.311 -13.172 1 98.38 97 PHE A O 1
ATOM 782 N N . PRO A 1 98 ? 5.598 0.036 -12.195 1 97.94 98 PRO A N 1
ATOM 783 C CA . PRO A 1 98 ? 4.523 1.005 -11.969 1 97.94 98 PRO A CA 1
ATOM 784 C C . PRO A 1 98 ? 4.113 1.736 -13.242 1 97.94 98 PRO A C 1
ATOM 786 O O . PRO A 1 98 ? 4.633 2.816 -13.539 1 97.94 98 PRO A O 1
ATOM 789 N N . GLU A 1 99 ? 3.125 1.252 -13.953 1 97.5 99 GLU A N 1
ATOM 790 C CA . GLU A 1 99 ? 2.834 1.781 -15.281 1 97.5 99 GLU A CA 1
ATOM 791 C C . GLU A 1 99 ? 1.33 1.842 -15.531 1 97.5 99 GLU A C 1
ATOM 793 O O . GLU A 1 99 ? 0.894 2.115 -16.656 1 97.5 99 GLU A O 1
ATOM 798 N N . SER A 1 100 ? 0.531 1.525 -14.57 1 96.44 100 SER A N 1
ATOM 799 C CA . SER A 1 100 ? -0.925 1.576 -14.656 1 96.44 100 SER A CA 1
ATOM 800 C C . SER A 1 100 ? -1.552 1.819 -13.289 1 96.44 100 SER A C 1
ATOM 802 O O . SER A 1 100 ? -0.884 1.681 -12.266 1 96.44 100 SER A O 1
ATOM 804 N N . PRO A 1 101 ? -2.836 2.164 -13.227 1 96.38 101 PRO A N 1
ATOM 805 C CA . PRO A 1 101 ? -3.502 2.371 -11.938 1 96.38 101 PRO A CA 1
ATOM 806 C C . PRO A 1 101 ? -3.367 1.169 -11 1 96.38 101 PRO A C 1
ATOM 808 O O . PRO A 1 101 ? -3.057 1.332 -9.82 1 96.38 101 PRO A O 1
ATOM 811 N N . GLY A 1 102 ? -3.521 -0.004 -11.594 1 94.62 102 GLY A N 1
ATOM 812 C CA . GLY A 1 102 ? -3.391 -1.217 -10.797 1 94.62 102 GLY A CA 1
ATOM 813 C C . GLY A 1 102 ? -1.991 -1.422 -10.25 1 94.62 102 GLY A C 1
ATOM 814 O O . GLY A 1 102 ? -1.821 -1.729 -9.07 1 94.62 102 GLY A O 1
ATOM 815 N N . SER A 1 103 ? -1.06 -1.205 -11.109 1 96.5 103 SER A N 1
ATOM 816 C CA . SER A 1 103 ? 0.315 -1.479 -10.703 1 96.5 103 SER A CA 1
ATOM 817 C C . SER A 1 103 ? 0.826 -0.417 -9.734 1 96.5 103 SER A C 1
ATOM 819 O O . SER A 1 103 ? 1.635 -0.712 -8.852 1 96.5 103 SER A O 1
ATOM 821 N N . PHE A 1 104 ? 0.355 0.836 -9.852 1 97.5 104 PHE A N 1
ATOM 822 C CA . PHE A 1 104 ? 0.672 1.839 -8.836 1 97.5 104 PHE A CA 1
ATOM 823 C C . PHE A 1 104 ? 0.159 1.408 -7.469 1 97.5 104 PHE A C 1
ATOM 825 O O . PHE A 1 104 ? 0.869 1.53 -6.469 1 97.5 104 PHE A O 1
ATOM 832 N N . THR A 1 105 ? -1.021 0.934 -7.457 1 96.38 105 THR A N 1
ATOM 833 C CA . THR A 1 105 ? -1.646 0.475 -6.219 1 96.38 105 THR A CA 1
ATOM 834 C C . THR A 1 105 ? -0.878 -0.704 -5.629 1 96.38 105 THR A C 1
ATOM 836 O O . THR A 1 105 ? -0.67 -0.77 -4.418 1 96.38 105 THR A O 1
ATOM 839 N N . GLU A 1 106 ? -0.41 -1.578 -6.523 1 94.38 106 GLU A N 1
ATOM 840 C CA . GLU A 1 106 ? 0.411 -2.703 -6.086 1 94.38 106 GLU A CA 1
ATOM 841 C C . GLU A 1 106 ? 1.699 -2.223 -5.422 1 94.38 106 GLU A C 1
ATOM 843 O O . GLU A 1 106 ? 2.105 -2.756 -4.387 1 94.38 106 GLU A O 1
ATOM 848 N N . LEU A 1 107 ? 2.297 -1.28 -6.02 1 96.88 107 LEU A N 1
ATOM 849 C CA . LEU A 1 107 ? 3.537 -0.744 -5.469 1 96.88 107 LEU A CA 1
ATOM 850 C C . LEU A 1 107 ? 3.328 -0.247 -4.043 1 96.88 107 LEU A C 1
ATOM 852 O O . LEU A 1 107 ? 4.141 -0.53 -3.158 1 96.88 107 LEU A O 1
ATOM 856 N N . GLY A 1 108 ? 2.254 0.454 -3.836 1 95.69 108 GLY A N 1
ATOM 857 C CA . GLY A 1 108 ? 1.934 0.917 -2.496 1 95.69 108 GLY A CA 1
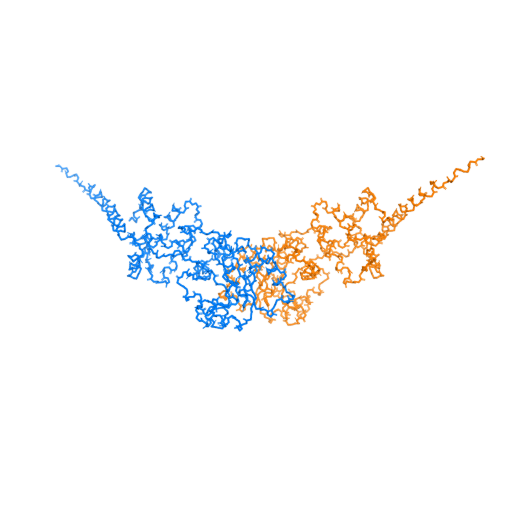ATOM 858 C C . GLY A 1 108 ? 1.688 -0.216 -1.517 1 95.69 108 GLY A C 1
ATOM 859 O O . GLY A 1 108 ? 2.248 -0.226 -0.418 1 95.69 108 GLY A O 1
ATOM 860 N N . ALA A 1 109 ? 0.944 -1.16 -1.892 1 94 109 ALA A N 1
ATOM 861 C CA . ALA A 1 109 ? 0.554 -2.271 -1.03 1 94 109 ALA A CA 1
ATOM 862 C C . ALA A 1 109 ? 1.748 -3.168 -0.716 1 94 109 ALA A C 1
ATOM 864 O O . ALA A 1 109 ? 1.986 -3.514 0.444 1 94 109 ALA A O 1
ATOM 865 N N . PHE A 1 110 ? 2.531 -3.518 -1.769 1 94.81 110 PHE A N 1
ATOM 866 C CA . PHE A 1 110 ? 3.613 -4.48 -1.612 1 94.81 110 PHE A CA 1
ATOM 867 C C . PHE A 1 110 ? 4.766 -3.881 -0.817 1 94.81 110 PHE A C 1
ATOM 869 O O . PHE A 1 110 ? 5.395 -4.566 -0.008 1 94.81 110 PHE A O 1
ATOM 876 N N . SER A 1 111 ? 5.008 -2.611 -1.095 1 94.62 111 SER A N 1
ATOM 877 C CA . SER A 1 111 ? 6.105 -1.977 -0.376 1 94.62 111 SER A CA 1
ATOM 878 C C . SER A 1 111 ? 5.781 -1.818 1.105 1 94.62 111 SER A C 1
ATOM 880 O O . SER A 1 111 ? 6.684 -1.733 1.939 1 94.62 111 SER A O 1
ATOM 882 N N . ASN A 1 112 ? 4.512 -1.817 1.368 1 90.94 112 ASN A N 1
ATOM 883 C CA . ASN A 1 112 ? 4.07 -1.615 2.742 1 90.94 112 ASN A CA 1
ATOM 884 C C . ASN A 1 112 ? 4.02 -2.932 3.516 1 90.94 112 ASN A C 1
ATOM 886 O O . ASN A 1 112 ? 3.73 -2.941 4.715 1 90.94 112 ASN A O 1
ATOM 890 N N . ASN A 1 113 ? 4.188 -3.998 2.928 1 90.62 113 ASN A N 1
ATOM 891 C CA . ASN A 1 113 ? 4.309 -5.316 3.537 1 90.62 113 ASN A CA 1
ATOM 892 C C . ASN A 1 113 ? 5.762 -5.773 3.604 1 90.62 113 ASN A C 1
ATOM 894 O O . ASN A 1 113 ? 6.414 -5.941 2.57 1 90.62 113 ASN A O 1
ATOM 898 N N . GLU A 1 114 ? 6.211 -6.02 4.73 1 91.19 114 GLU A N 1
ATOM 899 C CA . GLU A 1 114 ? 7.633 -6.285 4.93 1 91.19 114 GLU A CA 1
ATOM 900 C C . GLU A 1 114 ? 8.078 -7.508 4.137 1 91.19 114 GLU A C 1
ATOM 902 O O . GLU A 1 114 ? 9.141 -7.492 3.508 1 91.19 114 GLU A O 1
ATOM 907 N N . ASN A 1 115 ? 7.305 -8.57 4.145 1 92.38 115 ASN A N 1
ATOM 908 C CA . ASN A 1 115 ? 7.676 -9.805 3.459 1 92.38 115 ASN A CA 1
ATOM 909 C C . ASN A 1 115 ? 7.711 -9.617 1.945 1 92.38 115 ASN A C 1
ATOM 911 O O . ASN A 1 115 ? 8.586 -10.172 1.269 1 92.38 115 ASN A O 1
ATOM 915 N N . LEU A 1 116 ? 6.789 -8.859 1.447 1 94.5 116 LEU A N 1
ATOM 916 C CA . LEU A 1 116 ? 6.77 -8.594 0.013 1 94.5 116 LEU A CA 1
ATOM 917 C C . LEU A 1 116 ? 7.855 -7.594 -0.369 1 94.5 116 LEU A C 1
ATOM 919 O O . LEU A 1 116 ? 8.508 -7.746 -1.401 1 94.5 116 LEU A O 1
ATOM 923 N N . ARG A 1 117 ? 8.023 -6.656 0.487 1 95.19 117 ARG A N 1
ATOM 924 C CA . ARG A 1 117 ? 8.992 -5.59 0.23 1 95.19 117 ARG A CA 1
ATOM 925 C C . ARG A 1 117 ? 10.391 -6.156 0.04 1 95.19 117 ARG A C 1
ATOM 927 O O . ARG A 1 117 ? 11.141 -5.707 -0.833 1 95.19 117 ARG A O 1
ATOM 934 N N . ARG A 1 118 ? 10.758 -7.148 0.74 1 95.88 118 ARG A N 1
ATOM 935 C CA . ARG A 1 118 ? 12.094 -7.73 0.707 1 95.88 118 ARG A CA 1
ATOM 936 C C . ARG A 1 118 ? 12.352 -8.438 -0.619 1 95.88 118 ARG A C 1
ATOM 938 O O . ARG A 1 118 ? 13.5 -8.648 -1.002 1 95.88 118 ARG A O 1
ATOM 945 N N . LYS A 1 119 ? 11.32 -8.758 -1.316 1 96.5 119 LYS A N 1
ATOM 946 C CA . LYS A 1 119 ? 11.453 -9.5 -2.562 1 96.5 119 LYS A CA 1
ATOM 947 C C . LYS A 1 119 ? 11.133 -8.625 -3.77 1 96.5 119 LYS A C 1
ATOM 949 O O . LYS A 1 119 ? 11.195 -9.086 -4.91 1 96.5 119 LYS A O 1
ATOM 954 N N . LEU A 1 120 ? 10.812 -7.414 -3.496 1 97.81 120 LEU A N 1
ATOM 955 C CA . LEU A 1 120 ? 10.25 -6.539 -4.52 1 97.81 120 LEU A CA 1
ATOM 956 C C . LEU A 1 120 ? 11.359 -5.809 -5.27 1 97.81 120 LEU A C 1
ATOM 958 O O . LEU A 1 120 ? 12.219 -5.172 -4.652 1 97.81 120 LEU A O 1
ATOM 962 N N . ILE A 1 121 ? 11.406 -5.926 -6.551 1 98.56 121 ILE A N 1
ATOM 963 C CA . ILE A 1 121 ? 12.219 -5.109 -7.449 1 98.56 121 ILE A CA 1
ATOM 964 C C . ILE A 1 121 ? 11.312 -4.203 -8.281 1 98.56 121 ILE A C 1
ATOM 966 O O . ILE A 1 121 ? 10.531 -4.684 -9.102 1 98.56 121 ILE A O 1
ATOM 970 N N . CYS A 1 122 ? 11.398 -2.982 -8.055 1 98.69 122 CYS A N 1
ATOM 971 C CA . CYS A 1 122 ? 10.617 -1.994 -8.789 1 98.69 122 CYS A CA 1
ATOM 972 C C . CYS A 1 122 ? 11.422 -1.429 -9.961 1 98.69 122 CYS A C 1
ATOM 974 O O . CYS A 1 122 ? 12.516 -0.889 -9.766 1 98.69 122 CYS A O 1
ATOM 976 N N . ILE A 1 123 ? 10.93 -1.568 -11.164 1 98.56 123 ILE A N 1
ATOM 977 C CA . ILE A 1 123 ? 11.562 -0.97 -12.344 1 98.56 123 ILE A CA 1
ATOM 978 C C . ILE A 1 123 ? 10.75 0.243 -12.797 1 98.56 123 ILE A C 1
ATOM 980 O O . ILE A 1 123 ? 9.648 0.097 -13.336 1 98.56 123 ILE A O 1
ATOM 984 N N . GLN A 1 124 ? 11.305 1.332 -12.656 1 97.38 124 GLN A N 1
ATOM 985 C CA . GLN A 1 124 ? 10.609 2.596 -12.898 1 97.38 124 GLN A CA 1
ATOM 986 C C . GLN A 1 124 ? 11.188 3.318 -14.109 1 97.38 124 GLN A C 1
ATOM 988 O O . GLN A 1 124 ? 12.391 3.232 -14.375 1 97.38 124 GLN A O 1
ATOM 993 N N . ASP A 1 125 ? 10.367 4 -14.812 1 97.38 125 ASP A N 1
ATOM 994 C CA . ASP A 1 125 ? 10.82 4.895 -15.875 1 97.38 125 ASP A CA 1
ATOM 995 C C . ASP A 1 125 ? 11.742 5.98 -15.32 1 97.38 125 ASP A C 1
ATOM 997 O O . ASP A 1 125 ? 11.352 6.73 -14.422 1 97.38 125 ASP A O 1
ATOM 1001 N N . ALA A 1 126 ? 12.852 6.109 -15.898 1 97.12 126 ALA A N 1
ATOM 1002 C CA . ALA A 1 126 ? 13.875 7.031 -15.422 1 97.12 126 ALA A CA 1
ATOM 1003 C C . ALA A 1 126 ? 13.375 8.469 -15.438 1 97.12 126 ALA A C 1
ATOM 1005 O O . ALA A 1 126 ? 13.836 9.305 -14.648 1 97.12 126 ALA A O 1
ATOM 1006 N N . LYS A 1 127 ? 12.445 8.766 -16.25 1 96.25 127 LYS A N 1
ATOM 1007 C CA . LYS A 1 127 ? 11.945 10.125 -16.375 1 96.25 127 LYS A CA 1
ATOM 1008 C C . LYS A 1 127 ? 11.234 10.57 -15.094 1 96.25 127 LYS A C 1
ATOM 1010 O O . LYS A 1 127 ? 11.055 11.766 -14.867 1 96.25 127 LYS A O 1
ATOM 1015 N N . PHE A 1 128 ? 10.883 9.633 -14.195 1 95.19 128 PHE A N 1
ATOM 1016 C CA . PHE A 1 128 ? 10.148 9.984 -12.984 1 95.19 128 PHE A CA 1
ATOM 1017 C C . PHE A 1 128 ? 11.07 9.977 -11.773 1 95.19 128 PHE A C 1
ATOM 1019 O O . PHE A 1 128 ? 10.609 10.109 -10.633 1 95.19 128 PHE A O 1
ATOM 1026 N N . LYS A 1 129 ? 12.305 9.82 -11.922 1 93 129 LYS A N 1
ATOM 1027 C CA . LYS A 1 129 ? 13.281 9.648 -10.844 1 93 129 LYS A CA 1
ATOM 1028 C C . LYS A 1 129 ? 13.227 10.812 -9.859 1 93 129 LYS A C 1
ATOM 1030 O O . LYS A 1 129 ? 13.273 10.609 -8.648 1 93 129 LYS A O 1
ATOM 1035 N N . SER A 1 130 ? 13.039 12.008 -10.359 1 89.38 130 SER A N 1
ATOM 1036 C CA . SER A 1 130 ? 13.172 13.18 -9.5 1 89.38 130 SER A CA 1
ATOM 1037 C C . SER A 1 130 ? 11.812 13.82 -9.227 1 89.38 130 SER A C 1
ATOM 1039 O O . SER A 1 130 ? 11.742 14.906 -8.648 1 89.38 130 SER A O 1
ATOM 1041 N N . LYS A 1 131 ? 10.836 13.148 -9.68 1 87.44 131 LYS A N 1
ATOM 1042 C CA . LYS A 1 131 ? 9.508 13.719 -9.469 1 87.44 131 LYS A CA 1
ATOM 1043 C C . LYS A 1 131 ? 9.141 13.711 -7.988 1 87.44 131 LYS A C 1
ATOM 1045 O O . LYS A 1 131 ? 9.328 12.703 -7.297 1 87.44 131 LYS A O 1
ATOM 1050 N N . ARG A 1 132 ? 8.688 14.844 -7.484 1 84.06 132 ARG A N 1
ATOM 1051 C CA . ARG A 1 132 ? 8.164 14.93 -6.125 1 84.06 132 ARG A CA 1
ATOM 1052 C C . ARG A 1 132 ? 6.766 14.312 -6.039 1 84.06 132 ARG A C 1
ATOM 1054 O O . ARG A 1 132 ? 5.785 14.93 -6.449 1 84.06 132 ARG A O 1
ATOM 1061 N N . SER A 1 133 ? 6.703 13.141 -5.617 1 87.12 133 SER A N 1
ATOM 1062 C CA . SER A 1 133 ? 5.445 12.406 -5.574 1 87.12 133 SER A CA 1
ATOM 1063 C C . SER A 1 133 ? 5.422 11.406 -4.418 1 87.12 133 SER A C 1
ATOM 1065 O O . SER A 1 133 ? 6.465 11.117 -3.824 1 87.12 133 SER A O 1
ATOM 1067 N N . PHE A 1 134 ? 4.309 10.953 -4.098 1 89.56 134 PHE A N 1
ATOM 1068 C CA . PHE A 1 134 ? 4.168 9.922 -3.076 1 89.56 134 PHE A CA 1
ATOM 1069 C C . PHE A 1 134 ? 4.941 8.664 -3.465 1 89.56 134 PHE A C 1
ATOM 1071 O O . PHE A 1 134 ? 5.504 7.984 -2.605 1 89.56 134 PHE A O 1
ATOM 1078 N N . ILE A 1 135 ? 4.973 8.398 -4.727 1 93.25 135 ILE A N 1
ATOM 1079 C CA . ILE A 1 135 ? 5.664 7.215 -5.227 1 93.25 135 ILE A CA 1
ATOM 1080 C C . ILE A 1 135 ? 7.137 7.266 -4.824 1 93.25 135 ILE A C 1
ATOM 1082 O O . ILE A 1 135 ? 7.652 6.328 -4.215 1 93.25 135 ILE A O 1
ATOM 1086 N N . ASN A 1 136 ? 7.766 8.367 -5.125 1 90.94 136 ASN A N 1
ATOM 1087 C CA . ASN A 1 136 ? 9.203 8.484 -4.879 1 90.94 136 ASN A CA 1
ATOM 1088 C C . ASN A 1 136 ? 9.5 8.648 -3.393 1 90.94 136 ASN A C 1
ATOM 1090 O O . ASN A 1 136 ? 10.477 8.086 -2.885 1 90.94 136 ASN A O 1
ATOM 1094 N N . TYR A 1 137 ? 8.602 9.312 -2.689 1 87.75 137 TYR A N 1
ATOM 1095 C CA . TYR A 1 137 ? 8.898 9.633 -1.299 1 87.75 137 TYR A CA 1
ATOM 1096 C C . TYR A 1 137 ? 8.328 8.578 -0.358 1 87.75 137 TYR A C 1
ATOM 1098 O O . TYR A 1 137 ? 8.602 8.602 0.845 1 87.75 137 TYR A O 1
ATOM 1106 N N . GLY A 1 138 ? 7.617 7.746 -0.924 1 90.75 138 GLY A N 1
ATOM 1107 C CA . GLY A 1 138 ? 7.078 6.648 -0.137 1 90.75 138 GLY A CA 1
ATOM 1108 C C . GLY A 1 138 ? 7.691 5.305 -0.49 1 90.75 138 GLY A C 1
ATOM 1109 O O . GLY A 1 138 ? 8.758 4.953 0.019 1 90.75 138 GLY A O 1
ATOM 1110 N N . PRO A 1 139 ? 7.043 4.613 -1.396 1 93.94 139 PRO A N 1
ATOM 1111 C CA . PRO A 1 139 ? 7.484 3.252 -1.702 1 93.94 139 PRO A CA 1
ATOM 1112 C C . PRO A 1 139 ? 8.922 3.199 -2.219 1 93.94 139 PRO A C 1
ATOM 1114 O O . PRO A 1 139 ? 9.719 2.375 -1.761 1 93.94 139 PRO A O 1
ATOM 1117 N N . VAL A 1 140 ? 9.266 4.047 -3.145 1 94.56 140 VAL A N 1
ATOM 1118 C CA . VAL A 1 140 ? 10.578 3.996 -3.779 1 94.56 140 VAL A CA 1
ATOM 1119 C C . VAL A 1 140 ? 11.664 4.27 -2.742 1 94.56 140 VAL A C 1
ATOM 1121 O O . VAL A 1 140 ? 12.656 3.543 -2.666 1 94.56 140 VAL A O 1
ATOM 1124 N N . ARG A 1 141 ? 11.453 5.289 -2.008 1 91.31 141 ARG A N 1
ATOM 1125 C CA . ARG A 1 141 ? 12.422 5.617 -0.966 1 91.31 141 ARG A CA 1
ATOM 1126 C C . ARG A 1 141 ? 12.547 4.48 0.043 1 91.31 141 ARG A C 1
ATOM 1128 O O . ARG A 1 141 ? 13.648 4.152 0.479 1 91.31 141 ARG A O 1
ATOM 1135 N N . LEU A 1 142 ? 11.492 3.969 0.468 1 91.94 142 LEU A N 1
ATOM 1136 C CA . LEU A 1 142 ? 11.5 2.867 1.423 1 91.94 142 LEU A CA 1
ATOM 1137 C C . LEU A 1 142 ? 12.258 1.667 0.858 1 91.94 142 LEU A C 1
ATOM 1139 O O . LEU A 1 142 ? 13.078 1.063 1.55 1 91.94 142 LEU A O 1
ATOM 1143 N N . LEU A 1 143 ? 11.984 1.334 -0.343 1 95.06 143 LEU A N 1
ATOM 1144 C CA . LEU A 1 143 ? 12.648 0.213 -0.996 1 95.06 143 LEU A CA 1
ATOM 1145 C C . LEU A 1 143 ? 14.156 0.438 -1.06 1 95.06 143 LEU A C 1
ATOM 1147 O O . LEU A 1 143 ? 14.938 -0.457 -0.728 1 95.06 143 LEU A O 1
ATOM 1151 N N . ARG A 1 144 ? 14.523 1.62 -1.452 1 93.06 144 ARG A N 1
ATOM 1152 C CA . ARG A 1 144 ? 15.938 1.938 -1.615 1 93.06 144 ARG A CA 1
ATOM 1153 C C . ARG A 1 144 ? 16.656 1.951 -0.268 1 93.06 144 ARG A C 1
ATOM 1155 O O . ARG A 1 144 ? 17.828 1.601 -0.183 1 93.06 144 ARG A O 1
ATOM 1162 N N . LYS A 1 145 ? 15.945 2.408 0.717 1 88.69 145 LYS A N 1
ATOM 1163 C CA . LYS A 1 145 ? 16.516 2.42 2.061 1 88.69 145 LYS A CA 1
ATOM 1164 C C . LYS A 1 145 ? 16.859 1.006 2.525 1 88.69 145 LYS A C 1
ATOM 1166 O O . LYS A 1 145 ? 17.891 0.787 3.16 1 88.69 145 LYS A O 1
ATOM 1171 N N . PHE A 1 146 ? 16.078 0.066 2.199 1 88.44 146 PHE A N 1
ATOM 1172 C CA . PHE A 1 146 ? 16.266 -1.317 2.621 1 88.44 146 PHE A CA 1
ATOM 1173 C C . PHE A 1 146 ? 17.281 -2.025 1.728 1 88.44 146 PHE A C 1
ATOM 1175 O O . PHE A 1 146 ? 18.078 -2.824 2.207 1 88.44 146 PHE A O 1
ATOM 1182 N N . ASN A 1 147 ? 17.109 -1.785 0.429 1 91.19 147 ASN A N 1
ATOM 1183 C CA . ASN A 1 147 ? 17.984 -2.354 -0.595 1 91.19 147 ASN A CA 1
ATOM 1184 C C . ASN A 1 147 ? 18.109 -1.423 -1.797 1 91.19 147 ASN A C 1
ATOM 1186 O O . ASN A 1 147 ? 17.188 -1.295 -2.596 1 91.19 147 ASN A O 1
ATOM 1190 N N . SER A 1 148 ? 19.234 -0.89 -1.953 1 91.75 148 SER A N 1
ATOM 1191 C CA . SER A 1 148 ? 19.453 0.094 -3.008 1 91.75 148 SER A CA 1
ATOM 1192 C C . SER A 1 148 ? 19.25 -0.521 -4.391 1 91.75 148 SER A C 1
ATOM 1194 O O . SER A 1 148 ? 19 0.194 -5.363 1 91.75 148 SER A O 1
ATOM 1196 N N . LYS A 1 149 ? 19.328 -1.848 -4.465 1 94.88 149 LYS A N 1
ATOM 1197 C CA . LYS A 1 149 ? 19.203 -2.525 -5.75 1 94.88 149 LYS A CA 1
ATOM 1198 C C . LYS A 1 149 ? 17.75 -2.893 -6.039 1 94.88 149 LYS A C 1
ATOM 1200 O O . LYS A 1 149 ? 17.438 -3.445 -7.098 1 94.88 149 LYS A O 1
ATOM 1205 N N . SER A 1 150 ? 16.906 -2.559 -5.168 1 96.88 150 SER A N 1
ATOM 1206 C CA . SER A 1 150 ? 15.508 -2.951 -5.297 1 96.88 150 SER A CA 1
ATOM 1207 C C . SER A 1 150 ? 14.758 -2.012 -6.238 1 96.88 150 SER A C 1
ATOM 1209 O O . SER A 1 150 ? 13.617 -2.283 -6.613 1 96.88 150 SER A O 1
ATOM 1211 N N . VAL A 1 151 ? 15.375 -0.893 -6.566 1 98.06 151 VAL A N 1
ATOM 1212 C CA . VAL A 1 151 ? 14.766 0.023 -7.523 1 98.06 151 VAL A CA 1
ATOM 1213 C C . VAL A 1 151 ? 15.703 0.219 -8.719 1 98.06 151 VAL A C 1
ATOM 1215 O O . VAL A 1 151 ? 16.844 0.674 -8.555 1 98.06 151 VAL A O 1
ATOM 1218 N N . LEU A 1 152 ? 15.227 -0.186 -9.836 1 98.44 152 LEU A N 1
ATOM 1219 C CA . LEU A 1 152 ? 15.945 0.02 -11.094 1 98.44 152 LEU A CA 1
ATOM 1220 C C . LEU A 1 152 ? 15.25 1.074 -11.945 1 98.44 152 LEU A C 1
ATOM 1222 O O . LEU A 1 152 ? 14.016 1.141 -11.984 1 98.44 152 LEU A O 1
ATOM 1226 N N . ARG A 1 153 ? 16.031 1.84 -12.594 1 97.94 153 ARG A N 1
ATOM 1227 C CA . ARG A 1 153 ? 15.508 2.869 -13.484 1 97.94 153 ARG A CA 1
ATOM 1228 C C . ARG A 1 153 ? 16.062 2.715 -14.891 1 97.94 153 ARG A C 1
ATOM 1230 O O . ARG A 1 153 ? 17.25 2.412 -15.07 1 97.94 153 ARG A O 1
ATOM 1237 N N . CYS A 1 154 ? 15.211 2.871 -15.859 1 98.06 154 CYS A N 1
ATOM 1238 C CA . CYS A 1 154 ? 15.625 2.811 -17.266 1 98.06 154 CYS A CA 1
ATOM 1239 C C . CYS A 1 154 ? 14.625 3.537 -18.156 1 98.06 154 CYS A C 1
ATOM 1241 O O . CYS A 1 154 ? 13.531 3.895 -17.703 1 98.06 154 CYS A O 1
ATOM 1243 N N . SER A 1 155 ? 15.047 3.803 -19.328 1 97.69 155 SER A N 1
ATOM 1244 C CA . SER A 1 155 ? 14.133 4.359 -20.328 1 97.69 155 SER A CA 1
ATOM 1245 C C . SER A 1 155 ? 13.391 3.258 -21.078 1 97.69 155 SER A C 1
ATOM 1247 O O . SER A 1 155 ? 13.812 2.1 -21.062 1 97.69 155 SER A O 1
ATOM 1249 N N . SER A 1 156 ? 12.312 3.727 -21.688 1 96.62 156 SER A N 1
ATOM 1250 C CA . SER A 1 156 ? 11.57 2.781 -22.516 1 96.62 156 SER A CA 1
ATOM 1251 C C . SER A 1 156 ? 12.461 2.168 -23.594 1 96.62 156 SER A C 1
ATOM 1253 O O . SER A 1 156 ? 12.336 0.984 -23.922 1 96.62 156 SER A O 1
ATOM 1255 N N . ASN A 1 157 ? 13.344 2.949 -24.094 1 96.94 157 ASN A N 1
ATOM 1256 C CA . ASN A 1 157 ? 14.25 2.479 -25.125 1 96.94 157 ASN A CA 1
ATOM 1257 C C . ASN A 1 157 ? 15.234 1.445 -24.594 1 96.94 157 ASN A C 1
ATOM 1259 O O . ASN A 1 157 ? 15.531 0.455 -25.266 1 96.94 157 ASN A O 1
ATOM 1263 N N . GLU A 1 158 ? 15.727 1.706 -23.438 1 97.56 158 GLU A N 1
ATOM 1264 C CA . GLU A 1 158 ? 16.672 0.772 -22.812 1 97.56 158 GLU A CA 1
ATOM 1265 C C . GLU A 1 158 ? 16 -0.576 -22.547 1 97.56 158 GLU A C 1
ATOM 1267 O O . GLU A 1 158 ? 16.594 -1.627 -22.797 1 97.56 158 GLU A O 1
ATOM 1272 N N . LEU A 1 159 ? 14.828 -0.514 -22.047 1 98.12 159 LEU A N 1
ATOM 1273 C CA . LEU A 1 159 ? 14.094 -1.745 -21.766 1 98.12 159 LEU A CA 1
ATOM 1274 C C . LEU A 1 159 ? 13.805 -2.51 -23.047 1 98.12 159 LEU A C 1
ATOM 1276 O O . LEU A 1 159 ? 14 -3.725 -23.109 1 98.12 159 LEU A O 1
ATOM 1280 N N . LYS A 1 160 ? 13.305 -1.771 -24.031 1 97.06 160 LYS A N 1
ATOM 1281 C CA . LYS A 1 160 ? 12.992 -2.383 -25.312 1 97.06 160 LYS A CA 1
ATOM 1282 C C . LYS A 1 160 ? 14.227 -3.025 -25.938 1 97.06 160 LYS A C 1
ATOM 1284 O O . LYS A 1 160 ? 14.148 -4.133 -26.469 1 97.06 160 LYS A O 1
ATOM 1289 N N . GLU A 1 161 ? 15.305 -2.334 -25.891 1 97.38 161 GLU A N 1
ATOM 1290 C CA . GLU A 1 161 ? 16.562 -2.857 -26.422 1 97.38 161 GLU A CA 1
ATOM 1291 C C . GLU A 1 161 ? 16.938 -4.184 -25.766 1 97.38 161 GLU A C 1
ATOM 1293 O O . GLU A 1 161 ? 17.297 -5.141 -26.453 1 97.38 161 GLU A O 1
ATOM 1298 N N . MET A 1 162 ? 16.844 -4.246 -24.5 1 97.5 162 MET A N 1
ATOM 1299 C CA . MET A 1 162 ? 17.188 -5.469 -23.781 1 97.5 162 MET A CA 1
ATOM 1300 C C . MET A 1 162 ? 16.219 -6.602 -24.141 1 97.5 162 MET A C 1
ATOM 1302 O O . MET A 1 162 ? 16.656 -7.707 -24.469 1 97.5 162 MET A O 1
ATOM 1306 N N . CYS A 1 163 ? 14.977 -6.305 -24.141 1 97.38 163 CYS A N 1
ATOM 1307 C CA . CYS A 1 163 ? 13.953 -7.332 -24.328 1 97.38 163 CYS A CA 1
ATOM 1308 C C . CYS A 1 163 ? 13.953 -7.859 -25.75 1 97.38 163 CYS A C 1
ATOM 1310 O O . CYS A 1 163 ? 13.648 -9.031 -25.984 1 97.38 163 CYS A O 1
ATOM 1312 N N . ASP A 1 164 ? 14.32 -6.996 -26.719 1 96.12 164 ASP A N 1
ATOM 1313 C CA . ASP A 1 164 ? 14.289 -7.371 -28.141 1 96.12 164 ASP A CA 1
ATOM 1314 C C . ASP A 1 164 ? 15.578 -8.086 -28.531 1 96.12 164 ASP A C 1
ATOM 1316 O O . ASP A 1 164 ? 15.641 -8.711 -29.594 1 96.12 164 ASP A O 1
ATOM 1320 N N . SER A 1 165 ? 16.562 -8.07 -27.766 1 96.12 165 SER A N 1
ATOM 1321 C CA . SER A 1 165 ? 17.859 -8.656 -28.094 1 96.12 165 SER A CA 1
ATOM 1322 C C . SER A 1 165 ? 17.875 -10.156 -27.797 1 96.12 165 SER A C 1
ATOM 1324 O O . SER A 1 165 ? 17.016 -10.656 -27.062 1 96.12 165 SER A O 1
ATOM 1326 N N . SER A 1 166 ? 18.828 -10.828 -28.406 1 96.19 166 SER A N 1
ATOM 1327 C CA . SER A 1 166 ? 19.125 -12.195 -27.984 1 96.19 166 SER A CA 1
ATOM 1328 C C . SER A 1 166 ? 19.75 -12.211 -26.594 1 96.19 166 SER A C 1
ATOM 1330 O O . SER A 1 166 ? 20.25 -11.195 -26.109 1 96.19 166 SER A O 1
ATOM 1332 N N . ILE A 1 167 ? 19.688 -13.32 -25.938 1 96.06 167 ILE A N 1
ATOM 1333 C CA . ILE A 1 167 ? 20.203 -13.469 -24.578 1 96.06 167 ILE A CA 1
ATOM 1334 C C . ILE A 1 167 ? 21.672 -13.062 -24.531 1 96.06 167 ILE A C 1
ATOM 1336 O O . ILE A 1 167 ? 22.078 -12.344 -23.609 1 96.06 167 ILE A O 1
ATOM 1340 N N . ASP A 1 168 ? 22.453 -13.43 -25.531 1 96.19 168 ASP A N 1
ATOM 1341 C CA . ASP A 1 168 ? 23.891 -13.164 -25.547 1 96.19 168 ASP A CA 1
ATOM 1342 C C . ASP A 1 168 ? 24.156 -11.664 -25.609 1 96.19 168 ASP A C 1
ATOM 1344 O O . ASP A 1 168 ? 25.094 -11.172 -24.969 1 96.19 168 ASP A O 1
ATOM 1348 N N . VAL A 1 169 ? 23.375 -10.992 -26.328 1 97.19 169 VAL A N 1
ATOM 1349 C CA . VAL A 1 169 ? 23.531 -9.547 -26.469 1 97.19 169 VAL A CA 1
ATOM 1350 C C . VAL A 1 169 ? 23.031 -8.852 -25.203 1 97.19 169 VAL A C 1
ATOM 1352 O O . VAL A 1 169 ? 23.688 -7.938 -24.703 1 97.19 169 VAL A O 1
ATOM 1355 N N . ALA A 1 170 ? 21.891 -9.305 -24.703 1 96.88 170 ALA A N 1
ATOM 1356 C CA . ALA A 1 170 ? 21.281 -8.703 -23.516 1 96.88 170 ALA A CA 1
ATOM 1357 C C . ALA A 1 170 ? 22.219 -8.789 -22.312 1 96.88 170 ALA A C 1
ATOM 1359 O O . ALA A 1 170 ? 22.266 -7.867 -21.5 1 96.88 170 ALA A O 1
ATOM 1360 N N . ARG A 1 171 ? 23.031 -9.859 -22.234 1 96.56 171 ARG A N 1
ATOM 1361 C CA . ARG A 1 171 ? 23.922 -10.102 -21.109 1 96.56 171 ARG A CA 1
ATOM 1362 C C . ARG A 1 171 ? 24.984 -9.008 -21.016 1 96.56 171 ARG A C 1
ATOM 1364 O O . ARG A 1 171 ? 25.562 -8.789 -19.953 1 96.56 171 ARG A O 1
ATOM 1371 N N . LYS A 1 172 ? 25.188 -8.266 -22.125 1 97.19 172 LYS A N 1
ATOM 1372 C CA . LYS A 1 172 ? 26.203 -7.223 -22.156 1 97.19 172 LYS A CA 1
ATOM 1373 C C . LYS A 1 172 ? 25.609 -5.859 -21.812 1 97.19 172 LYS A C 1
ATOM 1375 O O . LYS A 1 172 ? 26.344 -4.898 -21.578 1 97.19 172 LYS A O 1
ATOM 1380 N N . LEU A 1 173 ? 24.359 -5.832 -21.75 1 97.81 173 LEU A N 1
ATOM 1381 C CA . LEU A 1 173 ? 23.672 -4.562 -21.5 1 97.81 173 LEU A CA 1
ATOM 1382 C C . LEU A 1 173 ? 23.641 -4.238 -20.016 1 97.81 173 LEU A C 1
ATOM 1384 O O . LEU A 1 173 ? 23.5 -5.141 -19.188 1 97.81 173 LEU A O 1
ATOM 1388 N N . ARG A 1 174 ? 23.719 -2.996 -19.672 1 97.12 174 ARG A N 1
ATOM 1389 C CA . ARG A 1 174 ? 23.766 -2.508 -18.297 1 97.12 174 ARG A CA 1
ATOM 1390 C C . ARG A 1 174 ? 22.5 -2.871 -17.547 1 97.12 174 ARG A C 1
ATOM 1392 O O . ARG A 1 174 ? 22.547 -3.324 -16.406 1 97.12 174 ARG A O 1
ATOM 1399 N N . LEU A 1 175 ? 21.391 -2.697 -18.125 1 97.81 175 LEU A N 1
ATOM 1400 C CA . LEU A 1 175 ? 20.109 -2.967 -17.484 1 97.81 175 LEU A CA 1
ATOM 1401 C C . LEU A 1 175 ? 19.984 -4.438 -17.094 1 97.81 175 LEU A C 1
ATOM 1403 O O . LEU A 1 175 ? 19.5 -4.77 -16.016 1 97.81 175 LEU A O 1
ATOM 1407 N N . TYR A 1 176 ? 20.422 -5.285 -17.984 1 98 176 TYR A N 1
ATOM 1408 C CA . TYR A 1 176 ? 20.391 -6.715 -17.703 1 98 176 TYR A CA 1
ATOM 1409 C C . TYR A 1 176 ? 21.25 -7.055 -16.5 1 98 176 TYR A C 1
ATOM 1411 O O . TYR A 1 176 ? 20.828 -7.793 -15.602 1 98 176 TYR A O 1
ATOM 1419 N N . LYS A 1 177 ? 22.422 -6.535 -16.516 1 98 177 LYS A N 1
ATOM 1420 C CA . LYS A 1 177 ? 23.344 -6.801 -15.414 1 98 177 LYS A CA 1
ATOM 1421 C C . LYS A 1 177 ? 22.766 -6.324 -14.078 1 98 177 LYS A C 1
ATOM 1423 O O . LYS A 1 177 ? 22.859 -7.031 -13.078 1 98 177 LYS A O 1
ATOM 1428 N N . LYS A 1 178 ? 22.203 -5.195 -14.094 1 98.12 178 LYS A N 1
ATOM 1429 C CA . LYS A 1 178 ? 21.594 -4.656 -12.875 1 98.12 178 LYS A CA 1
ATOM 1430 C C . LYS A 1 178 ? 20.406 -5.508 -12.422 1 98.12 178 LYS A C 1
ATOM 1432 O O . LYS A 1 178 ? 20.266 -5.777 -11.227 1 98.12 178 LYS A O 1
ATOM 1437 N N . LEU A 1 179 ? 19.562 -5.875 -13.344 1 98.19 179 LEU A N 1
ATOM 1438 C CA . LEU A 1 179 ? 18.406 -6.699 -13.031 1 98.19 179 LEU A CA 1
ATOM 1439 C C . LEU A 1 179 ? 18.828 -8.039 -12.438 1 98.19 179 LEU A C 1
ATOM 1441 O O . LEU A 1 179 ? 18.297 -8.469 -11.414 1 98.19 179 LEU A O 1
ATOM 1445 N N . MET A 1 180 ? 19.844 -8.656 -13.055 1 97.38 180 MET A N 1
ATOM 1446 C CA . MET A 1 180 ? 20.312 -9.953 -12.578 1 97.38 180 MET A CA 1
ATOM 1447 C C . MET A 1 180 ? 20.953 -9.836 -11.203 1 97.38 180 MET A C 1
ATOM 1449 O O . MET A 1 180 ? 20.797 -10.727 -10.367 1 97.38 180 MET A O 1
ATOM 1453 N N . ALA A 1 181 ? 21.625 -8.742 -11.023 1 97.75 181 ALA A N 1
ATOM 1454 C CA . ALA A 1 181 ? 22.219 -8.5 -9.711 1 97.75 181 ALA A CA 1
ATOM 1455 C C . ALA A 1 181 ? 21.141 -8.344 -8.641 1 97.75 181 ALA A C 1
ATOM 1457 O O . ALA A 1 181 ? 21.297 -8.859 -7.527 1 97.75 181 ALA A O 1
ATOM 1458 N N . SER A 1 182 ? 20.109 -7.633 -8.961 1 98.12 182 SER A N 1
ATOM 1459 C CA . SER A 1 182 ? 18.984 -7.445 -8.039 1 98.12 182 SER A CA 1
ATOM 1460 C C . SER A 1 182 ? 18.312 -8.773 -7.719 1 98.12 182 SER A C 1
ATOM 1462 O O . SER A 1 182 ? 18.016 -9.062 -6.555 1 98.12 182 SER A O 1
ATOM 1464 N N . ILE A 1 183 ? 18.094 -9.578 -8.727 1 97.69 183 ILE A N 1
ATOM 1465 C CA . ILE A 1 183 ? 17.438 -10.875 -8.555 1 97.69 183 ILE A CA 1
ATOM 1466 C C . ILE A 1 183 ? 18.297 -11.773 -7.668 1 97.69 183 ILE A C 1
ATOM 1468 O O . ILE A 1 183 ? 17.781 -12.398 -6.734 1 97.69 183 ILE A O 1
ATOM 1472 N N . LYS A 1 184 ? 19.531 -11.797 -7.969 1 96.75 184 LYS A N 1
ATOM 1473 C CA . LYS A 1 184 ? 20.453 -12.625 -7.207 1 96.75 184 LYS A CA 1
ATOM 1474 C C . LYS A 1 184 ? 20.453 -12.234 -5.73 1 96.75 184 LYS A C 1
ATOM 1476 O O . LYS A 1 184 ? 20.422 -13.094 -4.852 1 96.75 184 LYS A O 1
ATOM 1481 N N . LYS A 1 185 ? 20.5 -10.984 -5.484 1 97.06 185 LYS A N 1
ATOM 1482 C CA . LYS A 1 185 ? 20.531 -10.508 -4.105 1 97.06 185 LYS A CA 1
ATOM 1483 C C . LYS A 1 185 ? 19.25 -10.875 -3.367 1 97.06 185 LYS A C 1
ATOM 1485 O O . LYS A 1 185 ? 19.297 -11.367 -2.236 1 97.06 185 LYS A O 1
ATOM 1490 N N . VAL A 1 186 ? 18.125 -10.625 -3.961 1 96.88 186 VAL A N 1
ATOM 1491 C CA . VAL A 1 186 ? 16.828 -10.93 -3.357 1 96.88 186 VAL A CA 1
ATOM 1492 C C . VAL A 1 186 ? 16.75 -12.422 -3.037 1 96.88 186 VAL A C 1
ATOM 1494 O O . VAL A 1 186 ? 16.344 -12.805 -1.937 1 96.88 186 VAL A O 1
ATOM 1497 N N . ARG A 1 187 ? 17.188 -13.203 -3.93 1 95.31 187 ARG A N 1
ATOM 1498 C CA . ARG A 1 187 ? 17.109 -14.656 -3.754 1 95.31 187 ARG A CA 1
ATOM 1499 C C . ARG A 1 187 ? 18.016 -15.117 -2.621 1 95.31 187 ARG A C 1
ATOM 1501 O O . ARG A 1 187 ? 17.672 -16.031 -1.868 1 95.31 187 ARG A O 1
ATOM 1508 N N . LYS A 1 188 ? 19.141 -14.508 -2.578 1 95.31 188 LYS A N 1
ATOM 1509 C CA . LYS A 1 188 ? 20.109 -14.875 -1.547 1 95.31 188 LYS A CA 1
ATOM 1510 C C . LYS A 1 188 ? 19.578 -14.547 -0.155 1 95.31 188 LYS A C 1
ATOM 1512 O O . LYS A 1 188 ? 19.781 -15.32 0.787 1 95.31 188 LYS A O 1
ATOM 1517 N N . GLU A 1 189 ? 18.859 -13.492 -0.069 1 95.56 189 GLU A N 1
ATOM 1518 C CA . GLU A 1 189 ? 18.453 -12.977 1.231 1 95.56 189 GLU A CA 1
ATOM 1519 C C . GLU A 1 189 ? 17.078 -13.516 1.626 1 95.56 189 GLU A C 1
ATOM 1521 O O . GLU A 1 189 ? 16.688 -13.438 2.791 1 95.56 189 GLU A O 1
ATOM 1526 N N . ASN A 1 190 ? 16.375 -14.062 0.615 1 94.12 190 ASN A N 1
ATOM 1527 C CA . ASN A 1 190 ? 15.008 -14.508 0.866 1 94.12 190 ASN A CA 1
ATOM 1528 C C . ASN A 1 190 ? 14.742 -15.883 0.261 1 94.12 190 ASN A C 1
ATOM 1530 O O . ASN A 1 190 ? 14.031 -16 -0.741 1 94.12 190 ASN A O 1
ATOM 1534 N N . LYS A 1 191 ? 15.102 -16.875 0.88 1 91.88 191 LYS A N 1
ATOM 1535 C CA . LYS A 1 191 ? 14.953 -18.234 0.36 1 91.88 191 LYS A CA 1
ATOM 1536 C C . LYS A 1 191 ? 13.508 -18.703 0.484 1 91.88 191 LYS A C 1
ATOM 1538 O O . LYS A 1 191 ? 12.836 -18.422 1.481 1 91.88 191 LYS A O 1
ATOM 1543 N N . VAL A 1 192 ? 13.102 -19.422 -0.532 1 91.25 192 VAL A N 1
ATOM 1544 C CA . VAL A 1 192 ? 11.719 -19.906 -0.59 1 91.25 192 VAL A CA 1
ATOM 1545 C C . VAL A 1 192 ? 11.695 -21.422 -0.524 1 91.25 192 VAL A C 1
ATOM 1547 O O . VAL A 1 192 ? 12.539 -22.094 -1.133 1 91.25 192 VAL A O 1
ATOM 1550 N N . SER A 1 193 ? 10.719 -21.922 0.243 1 86 193 SER A N 1
ATOM 1551 C CA . SER A 1 193 ? 10.523 -23.375 0.286 1 86 193 SER A CA 1
ATOM 1552 C C . SER A 1 193 ? 9.734 -23.859 -0.923 1 86 193 SER A C 1
ATOM 1554 O O . SER A 1 193 ? 8.734 -23.25 -1.305 1 86 193 SER A O 1
ATOM 1556 N N . LYS A 1 194 ? 10.18 -24.906 -1.481 1 83.69 194 LYS A N 1
ATOM 1557 C CA . LYS A 1 194 ? 9.492 -25.438 -2.656 1 83.69 194 LYS A CA 1
ATOM 1558 C C . LYS A 1 194 ? 8.766 -26.734 -2.324 1 83.69 194 LYS A C 1
ATOM 1560 O O . LYS A 1 194 ? 8.852 -27.719 -3.068 1 83.69 194 LYS A O 1
ATOM 1565 N N . ASP A 1 195 ? 8.109 -26.703 -1.23 1 84.12 195 ASP A N 1
ATOM 1566 C CA . ASP A 1 195 ? 7.363 -27.875 -0.778 1 84.12 195 ASP A CA 1
ATOM 1567 C C . ASP A 1 195 ? 5.875 -27.734 -1.072 1 84.12 195 ASP A C 1
ATOM 1569 O O . ASP A 1 195 ? 5.465 -26.812 -1.791 1 84.12 195 ASP A O 1
ATOM 1573 N N . ILE A 1 196 ? 5.109 -28.609 -0.592 1 84.62 196 ILE A N 1
ATOM 1574 C CA . ILE A 1 196 ? 3.693 -28.703 -0.937 1 84.62 196 ILE A CA 1
ATOM 1575 C C . ILE A 1 196 ? 2.924 -27.562 -0.286 1 84.62 196 ILE A C 1
ATOM 1577 O O . ILE A 1 196 ? 1.772 -27.297 -0.644 1 84.62 196 ILE A O 1
ATOM 1581 N N . GLY A 1 197 ? 3.51 -26.969 0.66 1 87.19 197 GLY A N 1
ATOM 1582 C CA . GLY A 1 197 ? 2.887 -25.812 1.269 1 87.19 197 GLY A CA 1
ATOM 1583 C C . GLY A 1 197 ? 2.998 -24.562 0.415 1 87.19 197 GLY A C 1
ATOM 1584 O O . GLY A 1 197 ? 2.316 -23.562 0.67 1 87.19 197 GLY A O 1
ATOM 1585 N N . ASN A 1 198 ? 3.881 -24.625 -0.516 1 90.56 198 ASN A N 1
ATOM 1586 C CA . ASN A 1 198 ? 4.02 -23.547 -1.488 1 90.56 198 ASN A CA 1
ATOM 1587 C C . ASN A 1 198 ? 2.971 -23.641 -2.592 1 90.56 198 ASN A C 1
ATOM 1589 O O . ASN A 1 198 ? 2.926 -24.641 -3.322 1 90.56 198 ASN A O 1
ATOM 1593 N N . ILE A 1 199 ? 2.189 -22.641 -2.705 1 89.38 199 ILE A N 1
ATOM 1594 C CA . ILE A 1 199 ? 1.018 -22.641 -3.574 1 89.38 199 ILE A CA 1
ATOM 1595 C C . ILE A 1 199 ? 1.446 -22.891 -5.02 1 89.38 199 ILE A C 1
ATOM 1597 O O . ILE A 1 199 ? 0.685 -23.453 -5.812 1 89.38 199 ILE A O 1
ATOM 1601 N N . LEU A 1 200 ? 2.639 -22.547 -5.391 1 89.25 200 LEU A N 1
ATOM 1602 C CA . LEU A 1 200 ? 3.115 -22.719 -6.758 1 89.25 200 LEU A CA 1
ATOM 1603 C C . LEU A 1 200 ? 3.484 -24.172 -7.035 1 89.25 200 LEU A C 1
ATOM 1605 O O . LEU A 1 200 ? 3.498 -24.609 -8.195 1 89.25 200 LEU A O 1
ATOM 1609 N N . TYR A 1 201 ? 3.727 -24.922 -5.973 1 89.5 201 TYR A N 1
ATOM 1610 C CA . TYR A 1 201 ? 4.219 -26.297 -6.141 1 89.5 201 TYR A CA 1
ATOM 1611 C C . TYR A 1 201 ? 3.199 -27.312 -5.637 1 89.5 201 TYR A C 1
ATOM 1613 O O . TYR A 1 201 ? 3.371 -28.516 -5.824 1 89.5 201 TYR A O 1
ATOM 1621 N N . ALA A 1 202 ? 2.213 -26.812 -5.105 1 91.38 202 ALA A N 1
ATOM 1622 C CA . ALA A 1 202 ? 1.213 -27.688 -4.492 1 91.38 202 ALA A CA 1
ATOM 1623 C C . ALA A 1 202 ? 0.564 -28.594 -5.539 1 91.38 202 ALA A C 1
ATOM 1625 O O . ALA A 1 202 ? 0.012 -29.641 -5.203 1 91.38 202 ALA A O 1
ATOM 1626 N N . GLU A 1 203 ? 0.579 -28.172 -6.727 1 91.56 203 GLU A N 1
ATOM 1627 C CA . GLU A 1 203 ? 0.053 -29 -7.809 1 91.56 203 GLU A CA 1
ATOM 1628 C C . GLU A 1 203 ? 0.774 -30.344 -7.875 1 91.56 203 GLU A C 1
ATOM 1630 O O . GLU A 1 203 ? 0.185 -31.344 -8.273 1 91.56 203 GLU A O 1
ATOM 1635 N N . ARG A 1 204 ? 1.986 -30.359 -7.469 1 90.44 204 ARG A N 1
ATOM 1636 C CA . ARG A 1 204 ? 2.807 -31.562 -7.496 1 90.44 204 ARG A CA 1
ATOM 1637 C C . ARG A 1 204 ? 2.264 -32.625 -6.535 1 90.44 204 ARG A C 1
ATOM 1639 O O . ARG A 1 204 ? 2.607 -33.812 -6.637 1 90.44 204 ARG A O 1
ATOM 1646 N N . PHE A 1 205 ? 1.513 -32.156 -5.715 1 93.81 205 PHE A N 1
ATOM 1647 C CA . PHE A 1 205 ? 0.88 -33.062 -4.762 1 93.81 205 PHE A CA 1
ATOM 1648 C C . PHE A 1 205 ? -0.578 -33.312 -5.133 1 93.81 205 PHE A C 1
ATOM 1650 O O . PHE A 1 205 ? -1.03 -34.469 -5.172 1 93.81 205 PHE A O 1
ATOM 1657 N N . LEU A 1 206 ? -1.235 -32.344 -5.477 1 95.75 206 LEU A N 1
ATOM 1658 C CA . LEU A 1 206 ? -2.684 -32.406 -5.625 1 95.75 206 LEU A CA 1
ATOM 1659 C C . LEU A 1 206 ? -3.061 -33.125 -6.934 1 95.75 206 LEU A C 1
ATOM 1661 O O . LEU A 1 206 ? -4.043 -33.844 -6.984 1 95.75 206 LEU A O 1
ATOM 1665 N N . LEU A 1 207 ? -2.316 -32.844 -7.934 1 95.44 207 LEU A N 1
ATOM 1666 C CA . LEU A 1 207 ? -2.646 -33.438 -9.219 1 95.44 207 LEU A CA 1
ATOM 1667 C C . LEU A 1 207 ? -2.486 -34.969 -9.164 1 95.44 207 LEU A C 1
ATOM 1669 O O . LEU A 1 207 ? -3.371 -35.688 -9.609 1 95.44 207 LEU A O 1
ATOM 1673 N N . PRO A 1 208 ? -1.422 -35.5 -8.602 1 94.25 208 PRO A N 1
ATOM 1674 C CA . PRO A 1 208 ? -1.337 -36.938 -8.438 1 94.25 208 PRO A CA 1
ATOM 1675 C C . PRO A 1 208 ? -2.443 -37.5 -7.551 1 94.25 208 PRO A C 1
ATOM 1677 O O . PRO A 1 208 ? -2.891 -38.656 -7.754 1 94.25 208 PRO A O 1
ATOM 1680 N N . CYS A 1 209 ? -2.857 -36.781 -6.57 1 94.62 209 CYS A N 1
ATOM 1681 C CA . CYS A 1 209 ? -3.984 -37.219 -5.754 1 94.62 209 CYS A CA 1
ATOM 1682 C C . CYS A 1 209 ? -5.23 -37.438 -6.605 1 94.62 209 CYS A C 1
ATOM 1684 O O . CYS A 1 209 ? -5.914 -38.438 -6.492 1 94.62 209 CYS A O 1
ATOM 1686 N N . ILE A 1 210 ? -5.465 -36.469 -7.418 1 95.62 210 ILE A N 1
ATOM 1687 C CA . ILE A 1 210 ? -6.648 -36.531 -8.273 1 95.62 210 ILE A CA 1
ATOM 1688 C C . ILE A 1 210 ? -6.5 -37.656 -9.281 1 95.62 210 ILE A C 1
ATOM 1690 O O . ILE A 1 210 ? -7.477 -38.312 -9.625 1 95.62 210 ILE A O 1
ATOM 1694 N N . TYR A 1 211 ? -5.332 -37.844 -9.734 1 95.12 211 TYR A N 1
ATOM 1695 C CA . TYR A 1 211 ? -5.023 -38.875 -10.703 1 95.12 211 TYR A CA 1
ATOM 1696 C C . TYR A 1 211 ? -5.215 -40.25 -10.094 1 95.12 211 TYR A C 1
ATOM 1698 O O . TYR A 1 211 ? -5.723 -41.156 -10.758 1 95.12 211 TYR A O 1
ATOM 1706 N N . LEU A 1 212 ? -4.836 -40.438 -8.883 1 92.75 212 LEU A N 1
ATOM 1707 C CA . LEU A 1 212 ? -4.777 -41.75 -8.25 1 92.75 212 LEU A CA 1
ATOM 1708 C C . LEU A 1 212 ? -6.117 -42.094 -7.609 1 92.75 212 LEU A C 1
ATOM 1710 O O . LEU A 1 212 ? -6.488 -43.281 -7.543 1 92.75 212 LEU A O 1
ATOM 1714 N N . LEU A 1 213 ? -6.758 -41.094 -7.102 1 89.88 213 LEU A N 1
ATOM 1715 C CA . LEU A 1 213 ? -7.965 -41.344 -6.324 1 89.88 213 LEU A CA 1
ATOM 1716 C C . LEU A 1 213 ? -9.211 -41.156 -7.184 1 89.88 213 LEU A C 1
ATOM 1718 O O . LEU A 1 213 ? -9.258 -40.25 -8.016 1 89.88 213 LEU A O 1
ATOM 1722 N N . ASP A 1 214 ? -10.102 -42.031 -7.004 1 81.69 214 ASP A N 1
ATOM 1723 C CA . ASP A 1 214 ? -11.367 -41.906 -7.719 1 81.69 214 ASP A CA 1
ATOM 1724 C C . ASP A 1 214 ? -12.32 -40.969 -6.992 1 81.69 214 ASP A C 1
ATOM 1726 O O . ASP A 1 214 ? -12.398 -40.969 -5.762 1 81.69 214 ASP A O 1
ATOM 1730 N N . SER A 1 215 ? -13.016 -40.125 -7.652 1 80.62 215 SER A N 1
ATOM 1731 C CA . SER A 1 215 ? -14.078 -39.25 -7.16 1 80.62 215 SER A CA 1
ATOM 1732 C C . SER A 1 215 ? -13.586 -38.344 -6.043 1 80.62 215 SER A C 1
ATOM 1734 O O . SER A 1 215 ? -14.211 -38.25 -4.984 1 80.62 215 SER A O 1
ATOM 1736 N N . VAL A 1 216 ? -12.398 -37.875 -6.148 1 91.19 216 VAL A N 1
ATOM 1737 C CA . VAL A 1 216 ? -11.859 -36.938 -5.16 1 91.19 216 VAL A CA 1
ATOM 1738 C C . VAL A 1 216 ? -12.523 -35.594 -5.32 1 91.19 216 VAL A C 1
ATOM 1740 O O . VAL A 1 216 ? -12.664 -35.094 -6.438 1 91.19 216 VAL A O 1
ATOM 1743 N N . ASN A 1 217 ? -13.055 -35.062 -4.223 1 94.06 217 ASN A N 1
ATOM 1744 C CA . ASN A 1 217 ? -13.695 -33.75 -4.266 1 94.06 217 ASN A CA 1
ATOM 1745 C C . ASN A 1 217 ? -12.914 -32.719 -3.469 1 94.06 217 ASN A C 1
ATOM 1747 O O . ASN A 1 217 ? -11.82 -33 -2.982 1 94.06 217 ASN A O 1
ATOM 1751 N N . TYR A 1 218 ? -13.422 -31.516 -3.424 1 93.81 218 TYR A N 1
ATOM 1752 C CA . TYR A 1 218 ? -12.742 -30.391 -2.793 1 93.81 218 TYR A CA 1
ATOM 1753 C C . TYR A 1 218 ? -12.453 -30.672 -1.325 1 93.81 218 TYR A C 1
ATOM 1755 O O . TYR A 1 218 ? -11.359 -30.406 -0.833 1 93.81 218 TYR A O 1
ATOM 1763 N N . ARG A 1 219 ? -13.352 -31.25 -0.659 1 93.31 219 ARG A N 1
ATOM 1764 C CA . ARG A 1 219 ? -13.219 -31.547 0.766 1 93.31 219 ARG A CA 1
ATOM 1765 C C . ARG A 1 219 ? -12.086 -32.531 1.021 1 93.31 219 ARG A C 1
ATOM 1767 O O . ARG A 1 219 ? -11.281 -32.344 1.936 1 93.31 219 ARG A O 1
ATOM 1774 N N . THR A 1 220 ? -12.102 -33.594 0.238 1 93.5 220 THR A N 1
ATOM 1775 C CA . THR A 1 220 ? -11.062 -34.594 0.375 1 93.5 220 THR A CA 1
ATOM 1776 C C . THR A 1 220 ? -9.688 -34 0.114 1 93.5 220 THR A C 1
ATOM 1778 O O . THR A 1 220 ? -8.727 -34.312 0.823 1 93.5 220 THR A O 1
ATOM 1781 N N . LEU A 1 221 ? -9.602 -33.188 -0.906 1 95.62 221 LEU A N 1
ATOM 1782 C CA . LEU A 1 221 ? -8.328 -32.562 -1.234 1 95.62 221 LEU A CA 1
ATOM 1783 C C . LEU A 1 221 ? -7.863 -31.641 -0.106 1 95.62 221 LEU A C 1
ATOM 1785 O O . LEU A 1 221 ? -6.672 -31.609 0.216 1 95.62 221 LEU A O 1
ATOM 1789 N N . CYS A 1 222 ? -8.781 -30.938 0.475 1 94.5 222 CYS A N 1
ATOM 1790 C CA . CYS A 1 222 ? -8.453 -30.062 1.592 1 94.5 222 CYS A CA 1
ATOM 1791 C C . CYS A 1 222 ? -7.938 -30.859 2.781 1 94.5 222 CYS A C 1
ATOM 1793 O O . CYS A 1 222 ? -6.984 -30.453 3.447 1 94.5 222 CYS A O 1
ATOM 1795 N N . GLU A 1 223 ? -8.555 -31.953 2.977 1 93.25 223 GLU A N 1
ATOM 1796 C CA . GLU A 1 223 ? -8.133 -32.844 4.07 1 93.25 223 GLU A CA 1
ATOM 1797 C C . GLU A 1 223 ? -6.719 -33.344 3.836 1 93.25 223 GLU A C 1
ATOM 1799 O O . GLU A 1 223 ? -5.891 -33.344 4.746 1 93.25 223 GLU A O 1
ATOM 1804 N N . LEU A 1 224 ? -6.535 -33.844 2.654 1 93.69 224 LEU A N 1
ATOM 1805 C CA . LEU A 1 224 ? -5.219 -34.344 2.312 1 93.69 224 LEU A CA 1
ATOM 1806 C C . LEU A 1 224 ? -4.16 -33.25 2.398 1 93.69 224 LEU A C 1
ATOM 1808 O O . LEU A 1 224 ? -3.068 -33.469 2.928 1 93.69 224 LEU A O 1
ATOM 1812 N N . ALA A 1 225 ? -4.492 -32.125 1.854 1 94.69 225 ALA A N 1
ATOM 1813 C CA . ALA A 1 225 ? -3.562 -30.984 1.893 1 94.69 225 ALA A CA 1
ATOM 1814 C C . ALA A 1 225 ? -3.266 -30.562 3.33 1 94.69 225 ALA A C 1
ATOM 1816 O O . ALA A 1 225 ? -2.117 -30.266 3.672 1 94.69 225 ALA A O 1
ATOM 1817 N N . PHE A 1 226 ? -4.301 -30.516 4.125 1 94.19 226 PHE A N 1
ATOM 1818 C CA . PHE A 1 226 ? -4.152 -30.156 5.531 1 94.19 226 PHE A CA 1
ATOM 1819 C C . PHE A 1 226 ? -3.176 -31.094 6.234 1 94.19 226 PHE A C 1
ATOM 1821 O O . PHE A 1 226 ? -2.295 -30.641 6.969 1 94.19 226 PHE A O 1
ATOM 1828 N N . LYS A 1 227 ? -3.354 -32.312 6.02 1 92.12 227 LYS A N 1
ATOM 1829 C CA . LYS A 1 227 ? -2.488 -33.312 6.633 1 92.12 227 LYS A CA 1
ATOM 1830 C C . LYS A 1 227 ? -1.064 -33.219 6.094 1 92.12 227 LYS A C 1
ATOM 1832 O O . LYS A 1 227 ? -0.098 -33.406 6.836 1 92.12 227 LYS A O 1
ATOM 1837 N N . ALA A 1 228 ? -0.968 -32.938 4.848 1 91.88 228 ALA A N 1
ATOM 1838 C CA . ALA A 1 228 ? 0.343 -32.906 4.207 1 91.88 228 ALA A CA 1
ATOM 1839 C C . ALA A 1 228 ? 1.109 -31.641 4.633 1 91.88 228 ALA A C 1
ATOM 1841 O O . ALA A 1 228 ? 2.322 -31.703 4.852 1 91.88 228 ALA A O 1
ATOM 1842 N N . ILE A 1 229 ? 0.404 -30.516 4.758 1 88 229 ILE A N 1
ATOM 1843 C CA . ILE A 1 229 ? 1.022 -29.234 5.078 1 88 229 ILE A CA 1
ATOM 1844 C C . ILE A 1 229 ? 1.175 -29.109 6.594 1 88 229 ILE A C 1
ATOM 1846 O O . ILE A 1 229 ? 2.055 -28.391 7.074 1 88 229 ILE A O 1
ATOM 1850 N N . LYS A 1 230 ? 0.375 -29.875 7.5 1 78.62 230 LYS A N 1
ATOM 1851 C CA . LYS A 1 230 ? 0.436 -30.094 8.945 1 78.62 230 LYS A CA 1
ATOM 1852 C C . LYS A 1 230 ? -0.115 -28.875 9.695 1 78.62 230 LYS A C 1
ATOM 1854 O O . LYS A 1 230 ? -0.254 -28.906 10.922 1 78.62 230 LYS A O 1
ATOM 1859 N N . GLN A 1 231 ? -0.439 -27.656 9.133 1 66.88 231 GLN A N 1
ATOM 1860 C CA . GLN A 1 231 ? -0.892 -26.766 10.203 1 66.88 231 GLN A CA 1
ATOM 1861 C C . GLN A 1 231 ? -1.685 -25.594 9.641 1 66.88 231 GLN A C 1
ATOM 1863 O O . GLN A 1 231 ? -2.17 -24.734 10.391 1 66.88 231 GLN A O 1
ATOM 1868 N N . ASP A 1 232 ? -2.08 -25.672 8.609 1 79.81 232 ASP A N 1
ATOM 1869 C CA . ASP A 1 232 ? -2.801 -24.469 8.242 1 79.81 232 ASP A CA 1
ATOM 1870 C C . ASP A 1 232 ? -4.047 -24.797 7.426 1 79.81 232 ASP A C 1
ATOM 1872 O O . ASP A 1 232 ? -3.953 -25.062 6.227 1 79.81 232 ASP A O 1
ATOM 1876 N N . ASP A 1 233 ? -5.191 -24.766 8.211 1 86.38 233 ASP A N 1
ATOM 1877 C CA . ASP A 1 233 ? -6.445 -25.094 7.547 1 86.38 233 ASP A CA 1
ATOM 1878 C C . ASP A 1 233 ? -6.801 -24.031 6.5 1 86.38 233 ASP A C 1
ATOM 1880 O O . ASP A 1 233 ? -7.184 -24.375 5.379 1 86.38 233 ASP A O 1
ATOM 1884 N N . VAL A 1 234 ? -6.707 -22.875 6.93 1 84.12 234 VAL A N 1
ATOM 1885 C CA . VAL A 1 234 ? -7.047 -21.781 6.031 1 84.12 234 VAL A CA 1
ATOM 1886 C C . VAL A 1 234 ? -6.125 -21.812 4.812 1 84.12 234 VAL A C 1
ATOM 1888 O O . VAL A 1 234 ? -6.59 -21.734 3.674 1 84.12 234 VAL A O 1
ATOM 1891 N N . LEU A 1 235 ? -4.902 -22.031 5.141 1 86.62 235 LEU A N 1
ATOM 1892 C CA . LEU A 1 235 ? -3.922 -22.078 4.059 1 86.62 235 LEU A CA 1
ATOM 1893 C C . LEU A 1 235 ? -4.199 -23.234 3.119 1 86.62 235 LEU A C 1
ATOM 1895 O O . LEU A 1 235 ? -4.113 -23.094 1.898 1 86.62 235 LEU A O 1
ATOM 1899 N N . SER A 1 236 ? -4.527 -24.344 3.646 1 91.06 236 SER A N 1
ATOM 1900 C CA . SER A 1 236 ? -4.793 -25.531 2.836 1 91.06 236 SER A CA 1
ATOM 1901 C C . SER A 1 236 ? -5.969 -25.297 1.891 1 91.06 236 SER A C 1
ATOM 1903 O O . SER A 1 236 ? -5.914 -25.688 0.721 1 91.06 236 SER A O 1
ATOM 1905 N N . LYS A 1 237 ? -6.93 -24.688 2.396 1 89.25 237 LYS A N 1
ATOM 1906 C CA . LYS A 1 237 ? -8.109 -24.422 1.58 1 89.25 237 LYS A CA 1
ATOM 1907 C C . LYS A 1 237 ? -7.781 -23.438 0.45 1 89.25 237 LYS A C 1
ATOM 1909 O O . LYS A 1 237 ? -8.234 -23.625 -0.682 1 89.25 237 LYS A O 1
ATOM 1914 N N . ILE A 1 238 ? -7.004 -22.469 0.789 1 86.62 238 ILE A N 1
ATOM 1915 C CA . ILE A 1 238 ? -6.594 -21.484 -0.205 1 86.62 238 ILE A CA 1
ATOM 1916 C C . ILE A 1 238 ? -5.758 -22.156 -1.289 1 86.62 238 ILE A C 1
ATOM 1918 O O . ILE A 1 238 ? -5.977 -21.922 -2.482 1 86.62 238 ILE A O 1
ATOM 1922 N N . ILE A 1 239 ? -4.879 -22.969 -0.875 1 89.75 239 ILE A N 1
ATOM 1923 C CA . ILE A 1 239 ? -3.984 -23.656 -1.798 1 89.75 239 ILE A CA 1
ATOM 1924 C C . ILE A 1 239 ? -4.789 -24.578 -2.707 1 89.75 239 ILE A C 1
ATOM 1926 O O . ILE A 1 239 ? -4.625 -24.562 -3.93 1 89.75 239 ILE A O 1
ATOM 1930 N N . VAL A 1 240 ? -5.672 -25.328 -2.148 1 91.94 240 VAL A N 1
ATOM 1931 C CA . VAL A 1 240 ? -6.453 -26.281 -2.922 1 91.94 240 VAL A CA 1
ATOM 1932 C C . VAL A 1 240 ? -7.32 -25.547 -3.938 1 91.94 240 VAL A C 1
ATOM 1934 O O . VAL A 1 240 ? -7.359 -25.906 -5.113 1 91.94 240 VAL A O 1
ATOM 1937 N N . ARG A 1 241 ? -7.914 -24.547 -3.467 1 88.81 241 ARG A N 1
ATOM 1938 C CA . ARG A 1 241 ? -8.773 -23.781 -4.359 1 88.81 241 ARG A CA 1
ATOM 1939 C C . ARG A 1 241 ? -7.977 -23.188 -5.523 1 88.81 241 ARG A C 1
ATOM 1941 O O . ARG A 1 241 ? -8.422 -23.234 -6.672 1 88.81 241 ARG A O 1
ATOM 1948 N N . SER A 1 242 ? -6.898 -22.594 -5.199 1 87.19 242 SER A N 1
ATOM 1949 C CA . SER A 1 242 ? -6.047 -21.984 -6.215 1 87.19 242 SER A CA 1
ATOM 1950 C C . SER A 1 242 ? -5.562 -23.016 -7.227 1 87.19 242 SER A C 1
ATOM 1952 O O . SER A 1 242 ? -5.629 -22.781 -8.438 1 87.19 242 SER A O 1
ATOM 1954 N N . VAL A 1 243 ? -5.141 -24.125 -6.754 1 91.12 243 VAL A N 1
ATOM 1955 C CA . VAL A 1 243 ? -4.559 -25.156 -7.605 1 91.12 243 VAL A CA 1
ATOM 1956 C C . VAL A 1 243 ? -5.648 -25.781 -8.477 1 91.12 243 VAL A C 1
ATOM 1958 O O . VAL A 1 243 ? -5.465 -25.953 -9.68 1 91.12 243 VAL A O 1
ATOM 1961 N N . VAL A 1 244 ? -6.734 -26.078 -7.863 1 92.31 244 VAL A N 1
ATOM 1962 C CA . VAL A 1 244 ? -7.828 -26.703 -8.594 1 92.31 244 VAL A CA 1
ATOM 1963 C C . VAL A 1 244 ? -8.297 -25.781 -9.719 1 92.31 244 VAL A C 1
ATOM 1965 O O . VAL A 1 244 ? -8.5 -26.219 -10.852 1 92.31 244 VAL A O 1
ATOM 1968 N N . SER A 1 245 ? -8.422 -24.562 -9.383 1 88.38 245 SER A N 1
ATOM 1969 C CA . SER A 1 245 ? -8.828 -23.578 -10.391 1 88.38 245 SER A CA 1
ATOM 1970 C C . SER A 1 245 ? -7.828 -23.531 -11.539 1 88.38 245 SER A C 1
ATOM 1972 O O . SER A 1 245 ? -8.219 -23.484 -12.711 1 88.38 245 SER A O 1
ATOM 1974 N N . ARG A 1 246 ? -6.629 -23.547 -11.227 1 87.31 246 ARG A N 1
ATOM 1975 C CA . ARG A 1 246 ? -5.574 -23.484 -12.234 1 87.31 246 ARG A CA 1
ATOM 1976 C C . ARG A 1 246 ? -5.582 -24.75 -13.102 1 87.31 246 ARG A C 1
ATOM 1978 O O . ARG A 1 246 ? -5.445 -24.672 -14.32 1 87.31 246 ARG A O 1
ATOM 1985 N N . LEU A 1 247 ? -5.734 -25.875 -12.484 1 92.75 247 LEU A N 1
ATOM 1986 C CA . LEU A 1 247 ? -5.73 -27.156 -13.188 1 92.75 247 LEU A CA 1
ATOM 1987 C C . LEU A 1 247 ? -6.914 -27.25 -14.141 1 92.75 247 LEU A C 1
ATOM 1989 O O . LEU A 1 247 ? -6.793 -27.812 -15.234 1 92.75 247 LEU A O 1
ATOM 1993 N N . ILE A 1 248 ? -8.016 -26.734 -13.734 1 91.94 248 ILE A N 1
ATOM 1994 C CA . ILE A 1 248 ? -9.195 -26.703 -14.578 1 91.94 248 ILE A CA 1
ATOM 1995 C C . ILE A 1 248 ? -8.953 -25.797 -15.781 1 91.94 248 ILE A C 1
ATOM 1997 O O . ILE A 1 248 ? -9.219 -26.172 -16.922 1 91.94 248 ILE A O 1
ATOM 2001 N N . ASN A 1 249 ? -8.422 -24.672 -15.516 1 87.19 249 ASN A N 1
ATOM 2002 C CA . ASN A 1 249 ? -8.141 -23.703 -16.578 1 87.19 249 ASN A CA 1
ATOM 2003 C C . ASN A 1 249 ? -7.137 -24.266 -17.578 1 87.19 249 ASN A C 1
ATOM 2005 O O . ASN A 1 249 ? -7.207 -23.953 -18.766 1 87.19 249 ASN A O 1
ATOM 2009 N N . GLU A 1 250 ? -6.195 -25.031 -17.109 1 90.44 250 GLU A N 1
ATOM 2010 C CA . GLU A 1 250 ? -5.188 -25.656 -17.969 1 90.44 250 GLU A CA 1
ATOM 2011 C C . GLU A 1 250 ? -5.734 -26.906 -18.641 1 90.44 250 GLU A C 1
ATOM 2013 O O . GLU A 1 250 ? -5.023 -27.578 -19.391 1 90.44 250 GLU A O 1
ATOM 2018 N N . ARG A 1 251 ? -6.918 -27.281 -18.266 1 94.94 251 ARG A N 1
ATOM 2019 C CA . ARG A 1 251 ? -7.617 -28.438 -18.812 1 94.94 251 ARG A CA 1
ATOM 2020 C C . ARG A 1 251 ? -6.934 -29.734 -18.422 1 94.94 251 ARG A C 1
ATOM 2022 O O . ARG A 1 251 ? -6.918 -30.703 -19.203 1 94.94 251 ARG A O 1
ATOM 2029 N N . LYS A 1 252 ? -6.355 -29.734 -17.328 1 96.12 252 LYS A N 1
ATOM 2030 C CA . LYS A 1 252 ? -5.699 -30.938 -16.828 1 96.12 252 LYS A CA 1
ATOM 2031 C C . LYS A 1 252 ? -6.66 -31.781 -16 1 96.12 252 LYS A C 1
ATOM 2033 O O . LYS A 1 252 ? -6.453 -33 -15.836 1 96.12 252 LYS A O 1
ATOM 2038 N N . ILE A 1 253 ? -7.641 -31.094 -15.469 1 96.88 253 ILE A N 1
ATOM 2039 C CA . ILE A 1 253 ? -8.68 -31.812 -14.734 1 96.88 253 ILE A CA 1
ATOM 2040 C C . ILE A 1 253 ? -10.055 -31.266 -15.133 1 96.88 253 ILE A C 1
ATOM 2042 O O . ILE A 1 253 ? -10.156 -30.203 -15.734 1 96.88 253 ILE A O 1
ATOM 2046 N N . LEU A 1 254 ? -11.086 -32.031 -14.805 1 96.06 254 LEU A N 1
ATOM 2047 C CA . LEU A 1 254 ? -12.477 -31.672 -15.016 1 96.06 254 LEU A CA 1
ATOM 2048 C C . LEU A 1 254 ? -13.258 -31.703 -13.711 1 96.06 254 LEU A C 1
ATOM 2050 O O . LEU A 1 254 ? -13.047 -32.594 -12.875 1 96.06 254 LEU A O 1
ATOM 2054 N N . GLN A 1 255 ? -14.047 -30.75 -13.625 1 93.75 255 GLN A N 1
ATOM 2055 C CA . GLN A 1 255 ? -14.969 -30.766 -12.492 1 93.75 255 GLN A CA 1
ATOM 2056 C C . GLN A 1 255 ? -16.219 -31.594 -12.812 1 93.75 255 GLN A C 1
ATOM 2058 O O . GLN A 1 255 ? -16.891 -31.344 -13.805 1 93.75 255 GLN A O 1
ATOM 2063 N N . MET A 1 256 ? -16.438 -32.531 -11.938 1 91.62 256 MET A N 1
ATOM 2064 C CA . MET A 1 256 ? -17.609 -33.375 -12.07 1 91.62 256 MET A CA 1
ATOM 2065 C C . MET A 1 256 ? -18.609 -33.125 -10.945 1 91.62 256 MET A C 1
ATOM 2067 O O . MET A 1 256 ? -18.344 -32.312 -10.055 1 91.62 256 MET A O 1
ATOM 2071 N N . THR A 1 257 ? -19.766 -33.719 -11.031 1 88.69 257 THR A N 1
ATOM 2072 C CA . THR A 1 257 ? -20.797 -33.594 -10.008 1 88.69 257 THR A CA 1
ATOM 2073 C C . THR A 1 257 ? -20.266 -34.031 -8.648 1 88.69 257 THR A C 1
ATOM 2075 O O . THR A 1 257 ? -20.578 -33.438 -7.625 1 88.69 257 THR A O 1
ATOM 2078 N N . ASP A 1 258 ? -19.453 -35.094 -8.734 1 87.31 258 ASP A N 1
ATOM 2079 C CA . ASP A 1 258 ? -19.047 -35.719 -7.48 1 87.31 258 ASP A CA 1
ATOM 2080 C C . ASP A 1 258 ? -17.594 -35.406 -7.156 1 87.31 258 ASP A C 1
ATOM 2082 O O . ASP A 1 258 ? -17.031 -35.906 -6.18 1 87.31 258 ASP A O 1
ATOM 2086 N N . GLY A 1 259 ? -17 -34.594 -7.98 1 93.88 259 GLY A N 1
ATOM 2087 C CA . GLY A 1 259 ? -15.617 -34.281 -7.684 1 93.88 259 GLY A CA 1
ATOM 2088 C C . GLY A 1 259 ? -14.812 -33.906 -8.914 1 93.88 259 GLY A C 1
ATOM 2089 O O . GLY A 1 259 ? -15.32 -33.219 -9.805 1 93.88 259 GLY A O 1
ATOM 2090 N N . TYR A 1 260 ? -13.5 -34.312 -8.812 1 96.38 260 TYR A N 1
ATOM 2091 C CA . TYR A 1 260 ? -12.594 -33.938 -9.898 1 96.38 260 TYR A CA 1
ATOM 2092 C C . TYR A 1 260 ? -12.07 -35.188 -10.609 1 96.38 260 TYR A C 1
ATOM 2094 O O . TYR A 1 260 ? -11.898 -36.25 -9.977 1 96.38 260 TYR A O 1
ATOM 2102 N N . GLN A 1 261 ? -11.906 -35.094 -11.852 1 95.25 261 GLN A N 1
ATOM 2103 C CA . GLN A 1 261 ? -11.336 -36.188 -12.648 1 95.25 261 GLN A CA 1
ATOM 2104 C C . GLN A 1 261 ? -10.188 -35.656 -13.523 1 95.25 261 GLN A C 1
ATOM 2106 O O . GLN A 1 261 ? -10.266 -34.562 -14.086 1 95.25 261 GLN A O 1
ATOM 2111 N N . VAL A 1 262 ? -9.164 -36.469 -13.688 1 95.81 262 VAL A N 1
ATOM 2112 C CA . VAL A 1 262 ? -8.031 -36.094 -14.531 1 95.81 262 VAL A CA 1
ATOM 2113 C C . VAL A 1 262 ? -8.398 -36.25 -16 1 95.81 262 VAL A C 1
ATOM 2115 O O . VAL A 1 262 ? -9.086 -37.219 -16.359 1 95.81 262 VAL A O 1
ATOM 2118 N N . THR A 1 263 ? -8.023 -35.344 -16.797 1 96.69 263 THR A N 1
ATOM 2119 C CA . THR A 1 263 ? -8.211 -35.469 -18.25 1 96.69 263 THR A CA 1
ATOM 2120 C C . THR A 1 263 ? -7.082 -36.25 -18.875 1 96.69 263 THR A C 1
ATOM 2122 O O . THR A 1 263 ? -6.156 -36.688 -18.188 1 96.69 263 THR A O 1
ATOM 2125 N N . ALA A 1 264 ? -7.238 -36.469 -20.172 1 96.56 264 ALA A N 1
ATOM 2126 C CA . ALA A 1 264 ? -6.16 -37.156 -20.891 1 96.56 264 ALA A CA 1
ATOM 2127 C C . ALA A 1 264 ? -4.871 -36.344 -20.828 1 96.56 264 ALA A C 1
ATOM 2129 O O . ALA A 1 264 ? -3.787 -36.906 -20.641 1 96.56 264 ALA A O 1
ATOM 2130 N N . LEU A 1 265 ? -5.035 -35.094 -20.938 1 96.5 265 LEU A N 1
ATOM 2131 C CA . LEU A 1 265 ? -3.891 -34.188 -20.875 1 96.5 265 LEU A CA 1
ATOM 2132 C C . LEU A 1 265 ? -3.238 -34.25 -19.5 1 96.5 265 LEU A C 1
ATOM 2134 O O . LEU A 1 265 ? -2.012 -34.312 -19.391 1 96.5 265 LEU A O 1
ATOM 2138 N N . GLY A 1 266 ? -4.055 -34.156 -18.531 1 95.5 266 GLY A N 1
ATOM 2139 C CA . GLY A 1 266 ? -3.555 -34.25 -17.172 1 95.5 266 GLY A CA 1
ATOM 2140 C C . GLY A 1 266 ? -2.855 -35.562 -16.875 1 95.5 266 GLY A C 1
ATOM 2141 O O . GLY A 1 266 ? -1.799 -35.562 -16.234 1 95.5 266 GLY A O 1
ATOM 2142 N N . ALA A 1 267 ? -3.477 -36.594 -17.328 1 94.88 267 ALA A N 1
ATOM 2143 C CA . ALA A 1 267 ? -2.908 -37.906 -17.125 1 94.88 267 ALA A CA 1
ATOM 2144 C C . ALA A 1 267 ? -1.55 -38.062 -17.797 1 94.88 267 ALA A C 1
ATOM 2146 O O . ALA A 1 267 ? -0.61 -38.594 -17.234 1 94.88 267 ALA A O 1
ATOM 2147 N N . SER A 1 268 ? -1.535 -37.594 -19 1 95.38 268 SER A N 1
ATOM 2148 C CA . SER A 1 268 ? -0.276 -37.625 -19.734 1 95.38 268 SER A CA 1
ATOM 2149 C C . SER A 1 268 ? 0.804 -36.812 -19.016 1 95.38 268 SER A C 1
ATOM 2151 O O . SER A 1 268 ? 1.963 -37.25 -18.953 1 95.38 268 SER A O 1
ATOM 2153 N N . TYR A 1 269 ? 0.419 -35.75 -18.5 1 93.75 269 TYR A N 1
ATOM 2154 C CA . TYR A 1 269 ? 1.353 -34.906 -17.75 1 93.75 269 TYR A CA 1
ATOM 2155 C C . TYR A 1 269 ? 1.871 -35.625 -16.516 1 93.75 269 TYR A C 1
ATOM 2157 O O . TYR A 1 269 ? 3.078 -35.656 -16.266 1 93.75 269 TYR A O 1
ATOM 2165 N N . VAL A 1 270 ? 0.972 -36.188 -15.766 1 93.75 270 VAL A N 1
ATOM 2166 C CA . VAL A 1 270 ? 1.34 -36.906 -14.547 1 93.75 270 VAL A CA 1
ATOM 2167 C C . VAL A 1 270 ? 2.334 -38.031 -14.875 1 93.75 270 VAL A C 1
ATOM 2169 O O . VAL A 1 270 ? 3.359 -38.156 -14.203 1 93.75 270 VAL A O 1
ATOM 2172 N N . ARG A 1 271 ? 2.092 -38.656 -15.883 1 91.94 271 ARG A N 1
ATOM 2173 C CA . ARG A 1 271 ? 2.941 -39.781 -16.266 1 91.94 271 ARG A CA 1
ATOM 2174 C C . ARG A 1 271 ? 4.309 -39.312 -16.734 1 91.94 271 ARG A C 1
ATOM 2176 O O . ARG A 1 271 ? 5.289 -40.062 -16.672 1 91.94 271 ARG A O 1
ATOM 2183 N N . SER A 1 272 ? 4.332 -38.094 -17.156 1 91.69 272 SER A N 1
ATOM 2184 C CA . SER A 1 272 ? 5.574 -37.594 -17.719 1 91.69 272 SER A CA 1
ATOM 2185 C C . SER A 1 272 ? 6.461 -37 -16.625 1 91.69 272 SER A C 1
ATOM 2187 O O . SER A 1 272 ? 7.691 -37 -16.734 1 91.69 272 SER A O 1
ATOM 2189 N N . VAL A 1 273 ? 5.863 -36.562 -15.539 1 90.38 273 VAL A N 1
ATOM 2190 C CA . VAL A 1 273 ? 6.672 -35.75 -14.625 1 90.38 273 VAL A CA 1
ATOM 2191 C C . VAL A 1 273 ? 6.828 -36.5 -13.289 1 90.38 273 VAL A C 1
ATOM 2193 O O . VAL A 1 273 ? 7.684 -36.125 -12.477 1 90.38 273 VAL A O 1
ATOM 2196 N N . PHE A 1 274 ? 6.066 -37.469 -13.023 1 91.38 274 PHE A N 1
ATOM 2197 C CA . PHE A 1 274 ? 6.148 -38.188 -11.758 1 91.38 274 PHE A CA 1
ATOM 2198 C C . PHE A 1 274 ? 6.711 -39.594 -11.969 1 91.38 274 PHE A C 1
ATOM 2200 O O . PHE A 1 274 ? 6.668 -40.125 -13.078 1 91.38 274 PHE A O 1
ATOM 2207 N N . ASP A 1 275 ? 7.223 -40.125 -10.906 1 89.88 275 ASP A N 1
ATOM 2208 C CA . ASP A 1 275 ? 7.816 -41.438 -10.953 1 89.88 275 ASP A CA 1
ATOM 2209 C C . ASP A 1 275 ? 6.766 -42.5 -11.273 1 89.88 275 ASP A C 1
ATOM 2211 O O . ASP A 1 275 ? 5.887 -42.781 -10.461 1 89.88 275 ASP A O 1
ATOM 2215 N N . ARG A 1 276 ? 6.895 -43.188 -12.375 1 89.56 276 ARG A N 1
ATOM 2216 C CA . ARG A 1 276 ? 5.898 -44.125 -12.891 1 89.56 276 ARG A CA 1
ATOM 2217 C C . ARG A 1 276 ? 5.789 -45.344 -11.992 1 89.56 276 ARG A C 1
ATOM 2219 O O . ARG A 1 276 ? 4.691 -45.875 -11.773 1 89.56 276 ARG A O 1
ATOM 2226 N N . LYS A 1 277 ? 6.871 -45.75 -11.531 1 89.81 277 LYS A N 1
ATOM 2227 C CA . LYS A 1 277 ? 6.875 -46.938 -10.68 1 89.81 277 LYS A CA 1
ATOM 2228 C C . LYS A 1 277 ? 6.066 -46.719 -9.406 1 89.81 277 LYS A C 1
ATOM 2230 O O . LYS A 1 277 ? 5.258 -47.562 -9.016 1 89.81 277 LYS A O 1
ATOM 2235 N N . THR A 1 278 ? 6.352 -45.656 -8.906 1 89.12 278 THR A N 1
ATOM 2236 C CA . THR A 1 278 ? 5.637 -45.312 -7.68 1 89.12 278 THR A CA 1
ATOM 2237 C C . THR A 1 278 ? 4.148 -45.094 -7.961 1 89.12 278 THR A C 1
ATOM 2239 O O . THR A 1 278 ? 3.303 -45.531 -7.176 1 89.12 278 THR A O 1
ATOM 2242 N N . LEU A 1 279 ? 3.861 -44.438 -9.023 1 91.44 279 LEU A N 1
ATOM 2243 C CA . LEU A 1 279 ? 2.469 -44.219 -9.398 1 91.44 279 LEU A CA 1
ATOM 2244 C C . LEU A 1 279 ? 1.729 -45.531 -9.555 1 91.44 279 LEU A C 1
ATOM 2246 O O . LEU A 1 279 ? 0.621 -45.688 -9.039 1 91.44 279 LEU A O 1
ATOM 2250 N N . ASP A 1 280 ? 2.367 -46.438 -10.203 1 90.19 280 ASP A N 1
ATOM 2251 C CA . ASP A 1 280 ? 1.767 -47.719 -10.445 1 90.19 280 ASP A CA 1
ATOM 2252 C C . ASP A 1 280 ? 1.573 -48.5 -9.141 1 90.19 280 ASP A C 1
ATOM 2254 O O . ASP A 1 280 ? 0.538 -49.125 -8.938 1 90.19 280 ASP A O 1
ATOM 2258 N N . ARG A 1 281 ? 2.533 -48.438 -8.359 1 89.44 281 ARG A N 1
ATOM 2259 C CA . ARG A 1 281 ? 2.453 -49.094 -7.055 1 89.44 281 ARG A CA 1
ATOM 2260 C C . ARG A 1 281 ? 1.305 -48.531 -6.227 1 89.44 281 ARG A C 1
ATOM 2262 O O . ARG A 1 281 ? 0.554 -49.281 -5.602 1 89.44 281 ARG A O 1
ATOM 2269 N N . LEU A 1 282 ? 1.247 -47.281 -6.254 1 89.06 282 LEU A N 1
ATOM 2270 C CA . LEU A 1 282 ? 0.205 -46.625 -5.477 1 89.06 282 LEU A CA 1
ATOM 2271 C C . LEU A 1 282 ? -1.178 -46.969 -6.031 1 89.06 282 LEU A C 1
ATOM 2273 O O . LEU A 1 282 ? -2.129 -47.156 -5.27 1 89.06 282 LEU A O 1
ATOM 2277 N N . ARG A 1 283 ? -1.309 -46.969 -7.281 1 87.44 283 ARG A N 1
ATOM 2278 C CA . ARG A 1 283 ? -2.58 -47.344 -7.895 1 87.44 283 ARG A CA 1
ATOM 2279 C C . ARG A 1 283 ? -3.02 -48.75 -7.465 1 87.44 283 ARG A C 1
ATOM 2281 O O . ARG A 1 283 ? -4.195 -48.969 -7.168 1 87.44 283 ARG A O 1
ATOM 2288 N N . LEU A 1 284 ? -2.092 -49.594 -7.453 1 86.56 284 LEU A N 1
ATOM 2289 C CA . LEU A 1 284 ? -2.375 -50.969 -7.039 1 86.56 284 LEU A CA 1
ATOM 2290 C C . LEU A 1 284 ? -2.799 -51.031 -5.574 1 86.56 284 LEU A C 1
ATOM 2292 O O . LEU A 1 284 ? -3.744 -51.719 -5.223 1 86.56 284 LEU A O 1
ATOM 2296 N N . GLU A 1 285 ? -2.104 -50.344 -4.801 1 84.31 285 GLU A N 1
ATOM 2297 C CA . GLU A 1 285 ? -2.416 -50.312 -3.375 1 84.31 285 GLU A CA 1
ATOM 2298 C C . GLU A 1 285 ? -3.805 -49.719 -3.131 1 84.31 285 GLU A C 1
ATOM 2300 O O . GLU A 1 285 ? -4.562 -50.25 -2.305 1 84.31 285 GLU A O 1
ATOM 2305 N N . ILE A 1 286 ? -4.074 -48.719 -3.799 1 83.38 286 ILE A N 1
ATOM 2306 C CA . ILE A 1 286 ? -5.355 -48.031 -3.629 1 83.38 286 ILE A CA 1
ATOM 2307 C C . ILE A 1 286 ? -6.484 -48.938 -4.125 1 83.38 286 ILE A C 1
ATOM 2309 O O . ILE A 1 286 ? -7.547 -49 -3.504 1 83.38 286 ILE A O 1
ATOM 2313 N N . MET A 1 287 ? -6.258 -49.562 -5.293 1 79.25 287 MET A N 1
ATOM 2314 C CA . MET A 1 287 ? -7.242 -50.531 -5.812 1 79.25 287 MET A CA 1
ATOM 2315 C C . MET A 1 287 ? -7.488 -51.656 -4.816 1 79.25 287 MET A C 1
ATOM 2317 O O . MET A 1 287 ? -8.625 -52.094 -4.641 1 79.25 287 MET A O 1
ATOM 2321 N N . ASN A 1 288 ? -6.426 -52.094 -4.207 1 76.81 288 ASN A N 1
ATOM 2322 C CA . ASN A 1 288 ? -6.531 -53.156 -3.215 1 76.81 288 ASN A CA 1
ATOM 2323 C C . ASN A 1 288 ? -7.332 -52.719 -1.997 1 76.81 288 ASN A C 1
ATOM 2325 O O . ASN A 1 288 ? -8.125 -53.5 -1.45 1 76.81 288 ASN A O 1
ATOM 2329 N N . PHE A 1 289 ? -7.09 -51.531 -1.642 1 70.69 289 PHE A N 1
ATOM 2330 C CA . PHE A 1 289 ? -7.832 -51 -0.516 1 70.69 289 PHE A CA 1
ATOM 2331 C C . PHE A 1 289 ? -9.32 -50.938 -0.832 1 70.69 289 PHE A C 1
ATOM 2333 O O . PHE A 1 289 ? -10.156 -51.25 0.018 1 70.69 289 PHE A O 1
ATOM 2340 N N . GLU A 1 290 ? -9.594 -50.594 -2.027 1 65.06 290 GLU A N 1
ATOM 2341 C CA . GLU A 1 290 ? -10.977 -50.438 -2.463 1 65.06 290 GLU A CA 1
ATOM 2342 C C . GLU A 1 290 ? -11.648 -51.812 -2.627 1 65.06 290 GLU A C 1
ATOM 2344 O O . GLU A 1 290 ? -12.82 -51.969 -2.301 1 65.06 290 GLU A O 1
ATOM 2349 N N . ASN A 1 291 ? -10.867 -52.781 -3.158 1 60.91 291 ASN A N 1
ATOM 2350 C CA . ASN A 1 291 ? -11.383 -54.125 -3.355 1 60.91 291 ASN A CA 1
ATOM 2351 C C . ASN A 1 291 ? -11.531 -54.875 -2.031 1 60.91 291 ASN A C 1
ATOM 2353 O O . ASN A 1 291 ? -12.477 -55.625 -1.85 1 60.91 291 ASN A O 1
ATOM 2357 N N . ARG A 1 292 ? -10.555 -54.844 -1.229 1 55.75 292 ARG A N 1
ATOM 2358 C CA . ARG A 1 292 ? -10.68 -55.5 0.068 1 55.75 292 ARG A CA 1
ATOM 2359 C C . ARG A 1 292 ? -11.922 -55.031 0.813 1 55.75 292 ARG A C 1
ATOM 2361 O O . ARG A 1 292 ? -12.547 -55.781 1.543 1 55.75 292 ARG A O 1
ATOM 2368 N N . ARG A 1 293 ? -12.203 -53.906 0.627 1 52.66 293 ARG A N 1
ATOM 2369 C CA . ARG A 1 293 ? -13.398 -53.375 1.273 1 52.66 293 ARG A CA 1
ATOM 2370 C C . ARG A 1 293 ? -14.664 -53.938 0.642 1 52.66 293 ARG A C 1
ATOM 2372 O O . ARG A 1 293 ? -15.641 -54.219 1.34 1 52.66 293 ARG A O 1
ATOM 2379 N N . LYS A 1 294 ? -14.586 -54.125 -0.678 1 51.91 294 LYS A N 1
ATOM 2380 C CA . LYS A 1 294 ? -15.734 -54.75 -1.337 1 51.91 294 LYS A CA 1
ATOM 2381 C C . LYS A 1 294 ? -15.875 -56.219 -0.941 1 51.91 294 LYS A C 1
ATOM 2383 O O . LYS A 1 294 ? -16.984 -56.719 -0.804 1 51.91 294 LYS A O 1
ATOM 2388 N N . SER A 1 295 ? -14.773 -56.812 -0.781 1 50.28 295 SER A N 1
ATOM 2389 C CA . SER A 1 295 ? -14.836 -58.25 -0.408 1 50.28 295 SER A CA 1
ATOM 2390 C C . SER A 1 295 ? -15.344 -58.406 1.02 1 50.28 295 SER A C 1
ATOM 2392 O O . SER A 1 295 ? -16.062 -59.375 1.316 1 50.28 295 SER A O 1
ATOM 2394 N N . THR A 1 296 ? -14.969 -57.469 1.836 1 46 296 THR A N 1
ATOM 2395 C CA . THR A 1 296 ? -15.438 -57.625 3.209 1 46 296 THR A CA 1
ATOM 2396 C C . THR A 1 296 ? -16.938 -57.375 3.295 1 46 296 THR A C 1
ATOM 2398 O O . THR A 1 296 ? -17.609 -57.844 4.219 1 46 296 THR A O 1
ATOM 2401 N N . PHE A 1 297 ? -17.516 -56.562 2.305 1 43.34 297 PHE A N 1
ATOM 2402 C CA . PHE A 1 297 ? -18.969 -56.344 2.338 1 43.34 297 PHE A CA 1
ATOM 2403 C C . PHE A 1 297 ? -19.703 -57.562 1.843 1 43.34 297 PHE A C 1
ATOM 2405 O O . PHE A 1 297 ? -20.859 -57.781 2.207 1 43.34 297 PHE A O 1
ATOM 2412 N N . ASN A 1 298 ? -19.078 -58.406 0.986 1 40.56 298 ASN A N 1
ATOM 2413 C CA . ASN A 1 298 ? -19.797 -59.562 0.466 1 40.56 298 ASN A CA 1
ATOM 2414 C C . ASN A 1 298 ? -19.938 -60.656 1.52 1 40.56 298 ASN A C 1
ATOM 2416 O O . ASN A 1 298 ? -20.766 -61.562 1.378 1 40.56 298 ASN A O 1
ATOM 2420 N N . TYR A 1 299 ? -19.109 -60.688 2.508 1 38.47 299 TYR A N 1
ATOM 2421 C CA . TYR A 1 299 ? -19.203 -61.844 3.412 1 38.47 299 TYR A CA 1
ATOM 2422 C C . TYR A 1 299 ? -20.391 -61.688 4.359 1 38.47 299 TYR A C 1
ATOM 2424 O O . TYR A 1 299 ? -20.797 -62.656 5.012 1 38.47 299 TYR A O 1
ATOM 2432 N N . ASP A 1 300 ? -20.844 -60.5 4.621 1 38.97 300 ASP A N 1
ATOM 2433 C CA . ASP A 1 300 ? -21.812 -60.438 5.703 1 38.97 300 ASP A CA 1
ATOM 2434 C C . ASP A 1 300 ? -23.203 -60.875 5.23 1 38.97 300 ASP A C 1
ATOM 2436 O O . ASP A 1 300 ? -24.156 -60.875 6.004 1 38.97 300 ASP A O 1
ATOM 2440 N N . LYS A 1 301 ? -23.469 -60.969 3.891 1 38.78 301 LYS A N 1
ATOM 2441 C CA . LYS A 1 301 ? -24.828 -61.344 3.488 1 38.78 301 LYS A CA 1
ATOM 2442 C C . LYS A 1 301 ? -25 -62.844 3.396 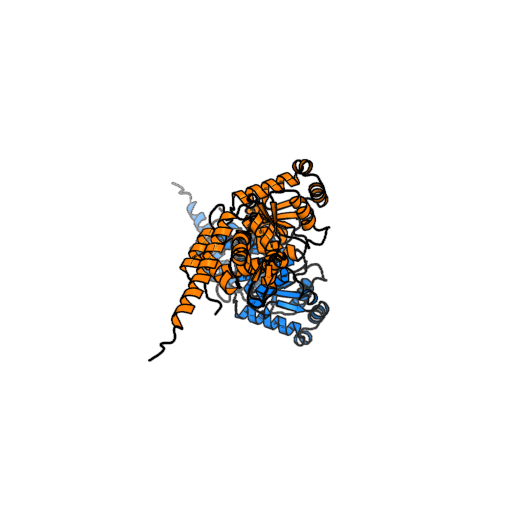1 38.78 301 LYS A C 1
ATOM 2444 O O . LYS A 1 301 ? -25.562 -63.344 2.416 1 38.78 301 LYS A O 1
ATOM 2449 N N . ILE A 1 302 ? -24.062 -63.594 4.023 1 36.91 302 ILE A N 1
ATOM 2450 C CA . ILE A 1 302 ? -24.438 -65 3.932 1 36.91 302 ILE A CA 1
ATOM 2451 C C . ILE A 1 302 ? -25.688 -65.25 4.754 1 36.91 302 ILE A C 1
ATOM 2453 O O . ILE A 1 302 ? -25.703 -65.062 5.969 1 36.91 302 ILE A O 1
ATOM 2457 N N . PRO A 1 303 ? -26.875 -65.25 4.152 1 37.84 303 PRO A N 1
ATOM 2458 C CA . PRO A 1 303 ? -28.141 -65.562 4.797 1 37.84 303 PRO A CA 1
ATOM 2459 C C . PRO A 1 303 ? -28.109 -66.875 5.527 1 37.84 303 PRO A C 1
ATOM 2461 O O . PRO A 1 303 ? -27.5 -67.875 5.035 1 37.84 303 PRO A O 1
ATOM 2464 N N . TYR A 1 304 ? -28.062 -66.938 6.863 1 34.78 304 TYR A N 1
ATOM 2465 C CA . TYR A 1 304 ? -28.25 -68.125 7.703 1 34.78 304 TYR A CA 1
ATOM 2466 C C . TYR A 1 304 ? -29.469 -68.875 7.27 1 34.78 304 TYR A C 1
ATOM 2468 O O . TYR A 1 304 ? -30.594 -68.375 7.359 1 34.78 304 TYR A O 1
ATOM 2476 N N . ALA A 1 305 ? -29.531 -69.625 6.27 1 33.78 305 ALA A N 1
ATOM 2477 C CA . ALA A 1 305 ? -30.531 -70.625 5.93 1 33.78 305 ALA A CA 1
ATOM 2478 C C . ALA A 1 305 ? -30.734 -71.625 7.086 1 33.78 305 ALA A C 1
ATOM 2480 O O . ALA A 1 305 ? -29.797 -72.312 7.516 1 33.78 305 ALA A O 1
ATOM 2481 N N . HIS A 1 306 ? -31.547 -71.312 8.133 1 31.61 306 HIS A N 1
ATOM 2482 C CA . HIS A 1 306 ? -32.094 -72.312 9.062 1 31.61 306 HIS A CA 1
ATOM 2483 C C . HIS A 1 306 ? -32.625 -73.562 8.328 1 31.61 306 HIS A C 1
ATOM 2485 O O . HIS A 1 306 ? -33.281 -73.375 7.305 1 31.61 306 HIS A O 1
ATOM 2491 N N . PRO A 1 307 ? -32.219 -74.75 8.734 1 31.12 307 PRO A N 1
ATOM 2492 C CA . PRO A 1 307 ? -32.875 -76 8.258 1 31.12 307 PRO A CA 1
ATOM 2493 C C . PRO A 1 307 ? -34.344 -76.062 8.617 1 31.12 307 PRO A C 1
ATOM 2495 O O . PRO A 1 307 ? -34.781 -75.438 9.609 1 31.12 307 PRO A O 1
ATOM 2498 N N . MET B 1 1 ? 27.141 31.875 25.906 1 30.8 1 MET B N 1
ATOM 2499 C CA . MET B 1 1 ? 26.703 30.641 26.531 1 30.8 1 MET B CA 1
ATOM 2500 C C . MET B 1 1 ? 25.188 30.516 26.516 1 30.8 1 MET B C 1
ATOM 2502 O O . MET B 1 1 ? 24.484 31.344 27.109 1 30.8 1 MET B O 1
ATOM 2506 N N . ASN B 1 2 ? 24.547 30.266 25.453 1 42.75 2 ASN B N 1
ATOM 2507 C CA . ASN B 1 2 ? 23.109 30.125 25.172 1 42.75 2 ASN B CA 1
ATOM 2508 C C . ASN B 1 2 ? 22.391 29.391 26.297 1 42.75 2 ASN B C 1
ATOM 2510 O O . ASN B 1 2 ? 22.609 28.188 26.5 1 42.75 2 ASN B O 1
ATOM 2514 N N . LYS B 1 3 ? 22.531 29.906 27.453 1 48.12 3 LYS B N 1
ATOM 2515 C CA . LYS B 1 3 ? 22.297 29.391 28.797 1 48.12 3 LYS B CA 1
ATOM 2516 C C . LYS B 1 3 ? 20.891 28.812 28.938 1 48.12 3 LYS B C 1
ATOM 2518 O O . LYS B 1 3 ? 19.906 29.516 28.703 1 48.12 3 LYS B O 1
ATOM 2523 N N . LYS B 1 4 ? 20.656 27.547 29.125 1 61.44 4 LYS B N 1
ATOM 2524 C CA . LYS B 1 4 ? 19.766 26.406 29.047 1 61.44 4 LYS B CA 1
ATOM 2525 C C . LYS B 1 4 ? 18.781 26.391 30.219 1 61.44 4 LYS B C 1
ATOM 2527 O O . LYS B 1 4 ? 19.172 26.578 31.375 1 61.44 4 LYS B O 1
ATOM 2532 N N . PHE B 1 5 ? 17.516 26.828 30.141 1 74.81 5 PHE B N 1
ATOM 2533 C CA . PHE B 1 5 ? 16.438 26.531 31.078 1 74.81 5 PHE B CA 1
ATOM 2534 C C . PHE B 1 5 ? 16.734 25.266 31.875 1 74.81 5 PHE B C 1
ATOM 2536 O O . PHE B 1 5 ? 17.172 24.266 31.297 1 74.81 5 PHE B O 1
ATOM 2543 N N . THR B 1 6 ? 16.734 25.562 33.281 1 79.69 6 THR B N 1
ATOM 2544 C CA . THR B 1 6 ? 16.844 24.359 34.094 1 79.69 6 THR B CA 1
ATOM 2545 C C . THR B 1 6 ? 15.688 23.406 33.812 1 79.69 6 THR B C 1
ATOM 2547 O O . THR B 1 6 ? 14.688 23.797 33.188 1 79.69 6 THR B O 1
ATOM 2550 N N . ASP B 1 7 ? 15.844 22.219 34.219 1 86.19 7 ASP B N 1
ATOM 2551 C CA . ASP B 1 7 ? 14.812 21.203 34.031 1 86.19 7 ASP B CA 1
ATOM 2552 C C . ASP B 1 7 ? 13.508 21.625 34.719 1 86.19 7 ASP B C 1
ATOM 2554 O O . ASP B 1 7 ? 12.43 21.406 34.156 1 86.19 7 ASP B O 1
ATOM 2558 N N . GLU B 1 8 ? 13.648 22.156 35.875 1 85.06 8 GLU B N 1
ATOM 2559 C CA . GLU B 1 8 ? 12.477 22.578 36.625 1 85.06 8 GLU B CA 1
ATOM 2560 C C . GLU B 1 8 ? 11.734 23.703 35.906 1 85.06 8 GLU B C 1
ATOM 2562 O O . GLU B 1 8 ? 10.508 23.719 35.875 1 85.06 8 GLU B O 1
ATOM 2567 N N . GLN B 1 9 ? 12.477 24.641 35.406 1 83.62 9 GLN B N 1
ATOM 2568 C CA . GLN B 1 9 ? 11.891 25.766 34.688 1 83.62 9 GLN B CA 1
ATOM 2569 C C . GLN B 1 9 ? 11.188 25.281 33.406 1 83.62 9 GLN B C 1
ATOM 2571 O O . GLN B 1 9 ? 10.125 25.797 33.062 1 83.62 9 GLN B O 1
ATOM 2576 N N . GLN B 1 10 ? 11.805 24.375 32.781 1 88.06 10 GLN B N 1
ATOM 2577 C CA . GLN B 1 10 ? 11.203 23.797 31.578 1 88.06 10 GLN B CA 1
ATOM 2578 C C . GLN B 1 10 ? 9.875 23.125 31.906 1 88.06 10 GLN B C 1
ATOM 2580 O O . GLN B 1 10 ? 8.891 23.281 31.188 1 88.06 10 GLN B O 1
ATOM 2585 N N . GLN B 1 11 ? 9.898 22.422 32.969 1 89 11 GLN B N 1
ATOM 2586 C CA . GLN B 1 11 ? 8.688 21.719 33.375 1 89 11 GLN B CA 1
ATOM 2587 C C . GLN B 1 11 ? 7.566 22.688 33.719 1 89 11 GLN B C 1
ATOM 2589 O O . GLN B 1 11 ? 6.398 22.422 33.438 1 89 11 GLN B O 1
ATOM 2594 N N . GLN B 1 12 ? 7.98 23.75 34.344 1 87.06 12 GLN B N 1
ATOM 2595 C CA . GLN B 1 12 ? 6.996 24.766 34.688 1 87.06 12 GLN B CA 1
ATOM 2596 C C . GLN B 1 12 ? 6.41 25.406 33.406 1 87.06 12 GLN B C 1
ATOM 2598 O O . GLN B 1 12 ? 5.195 25.594 33.312 1 87.06 12 GLN B O 1
ATOM 2603 N N . LEU B 1 13 ? 7.289 25.703 32.531 1 88.38 13 LEU B N 1
ATOM 2604 C CA . LEU B 1 13 ? 6.863 26.281 31.25 1 88.38 13 LEU B CA 1
ATOM 2605 C C . LEU B 1 13 ? 5.902 25.328 30.531 1 88.38 13 LEU B C 1
ATOM 2607 O O . LEU B 1 13 ? 4.836 25.75 30.078 1 88.38 13 LEU B O 1
ATOM 2611 N N . ILE B 1 14 ? 6.266 24.109 30.484 1 90.62 14 ILE B N 1
ATOM 2612 C CA . ILE B 1 14 ? 5.469 23.078 29.812 1 90.62 14 ILE B CA 1
ATOM 2613 C C . ILE B 1 14 ? 4.105 22.969 30.5 1 90.62 14 ILE B C 1
ATOM 2615 O O . ILE B 1 14 ? 3.074 22.891 29.812 1 90.62 14 ILE B O 1
ATOM 2619 N N . GLY B 1 15 ? 4.141 22.922 31.703 1 89.06 15 GLY B N 1
ATOM 2620 C CA . GLY B 1 15 ? 2.902 22.844 32.469 1 89.06 15 GLY B CA 1
ATOM 2621 C C . GLY B 1 15 ? 1.93 23.953 32.125 1 89.06 15 GLY B C 1
ATOM 2622 O O . GLY B 1 15 ? 0.728 23.719 32 1 89.06 15 GLY B O 1
ATOM 2623 N N . HIS B 1 16 ? 2.434 25.188 31.984 1 88.31 16 HIS B N 1
ATOM 2624 C CA . HIS B 1 16 ? 1.594 26.344 31.688 1 88.31 16 HIS B CA 1
ATOM 2625 C C . HIS B 1 16 ? 1.068 26.281 30.266 1 88.31 16 HIS B C 1
ATOM 2627 O O . HIS B 1 16 ? -0.097 26.594 30.016 1 88.31 16 HIS B O 1
ATOM 2633 N N . LEU B 1 17 ? 1.886 25.875 29.391 1 89.56 17 LEU B N 1
ATOM 2634 C CA . LEU B 1 17 ? 1.557 25.922 27.969 1 89.56 17 LEU B CA 1
ATOM 2635 C C . LEU B 1 17 ? 0.633 24.781 27.594 1 89.56 17 LEU B C 1
ATOM 2637 O O . LEU B 1 17 ? 0.007 24.812 26.531 1 89.56 17 LEU B O 1
ATOM 2641 N N . THR B 1 18 ? 0.565 23.766 28.406 1 88.25 18 THR B N 1
ATOM 2642 C CA . THR B 1 18 ? -0.261 22.609 28.078 1 88.25 18 THR B CA 1
ATOM 2643 C C . THR B 1 18 ? -1.541 22.594 28.906 1 88.25 18 THR B C 1
ATOM 2645 O O . THR B 1 18 ? -2.346 21.672 28.797 1 88.25 18 THR B O 1
ATOM 2648 N N . LYS B 1 19 ? -1.658 23.547 29.703 1 84.44 19 LYS B N 1
ATOM 2649 C CA . LYS B 1 19 ? -2.84 23.641 30.547 1 84.44 19 LYS B CA 1
ATOM 2650 C C . LYS B 1 19 ? -4.094 23.906 29.719 1 84.44 19 LYS B C 1
ATOM 2652 O O . LYS B 1 19 ? -4.055 24.641 28.734 1 84.44 19 LYS B O 1
ATOM 2657 N N . LYS B 1 20 ? -5.121 23.391 30.219 1 81.5 20 LYS B N 1
ATOM 2658 C CA . LYS B 1 20 ? -6.41 23.625 29.578 1 81.5 20 LYS B CA 1
ATOM 2659 C C . LYS B 1 20 ? -6.75 25.109 29.562 1 81.5 20 LYS B C 1
ATOM 2661 O O . LYS B 1 20 ? -6.551 25.812 30.562 1 81.5 20 LYS B O 1
ATOM 2666 N N . GLY B 1 21 ? -7.129 25.609 28.438 1 80.38 21 GLY B N 1
ATOM 2667 C CA . GLY B 1 21 ? -7.555 27 28.344 1 80.38 21 GLY B CA 1
ATOM 2668 C C . GLY B 1 21 ? -6.461 27.922 27.828 1 80.38 21 GLY B C 1
ATOM 2669 O O . GLY B 1 21 ? -6.727 29.078 27.5 1 80.38 21 GLY B O 1
ATOM 2670 N N . PHE B 1 22 ? -5.277 27.391 27.891 1 84.94 22 PHE B N 1
ATOM 2671 C CA . PHE B 1 22 ? -4.203 28.25 27.375 1 84.94 22 PHE B CA 1
ATOM 2672 C C . PHE B 1 22 ? -4.426 28.578 25.906 1 84.94 22 PHE B C 1
ATOM 2674 O O . PHE B 1 22 ? -4.312 29.734 25.5 1 84.94 22 PHE B O 1
ATOM 2681 N N . TYR B 1 23 ? -4.707 27.531 25.172 1 82.81 23 TYR B N 1
ATOM 2682 C CA . TYR B 1 23 ? -5.102 27.766 23.781 1 82.81 23 TYR B CA 1
ATOM 2683 C C . TYR B 1 23 ? -6.594 28.062 23.688 1 82.81 23 TYR B C 1
ATOM 2685 O O . TYR B 1 23 ? -7.422 27.234 24.094 1 82.81 23 TYR B O 1
ATOM 2693 N N . ARG B 1 24 ? -6.914 29.219 23.266 1 74.81 24 ARG B N 1
ATOM 2694 C CA . ARG B 1 24 ? -8.305 29.656 23.234 1 74.81 24 ARG B CA 1
ATOM 2695 C C . ARG B 1 24 ? -8.852 29.672 21.812 1 74.81 24 ARG B C 1
ATOM 2697 O O . ARG B 1 24 ? -9.977 30.109 21.578 1 74.81 24 ARG B O 1
ATOM 2704 N N . GLY B 1 25 ? -8.023 29.375 20.906 1 65.56 25 GLY B N 1
ATOM 2705 C CA . GLY B 1 25 ? -8.516 29.375 19.531 1 65.56 25 GLY B CA 1
ATOM 2706 C C . GLY B 1 25 ? -9.742 28.5 19.344 1 65.56 25 GLY B C 1
ATOM 2707 O O . GLY B 1 25 ? -10.086 27.703 20.203 1 65.56 25 GLY B O 1
ATOM 2708 N N . ALA B 1 26 ? -10.445 28.953 18.297 1 61.88 26 ALA B N 1
ATOM 2709 C CA . ALA B 1 26 ? -11.75 28.375 17.969 1 61.88 26 ALA B CA 1
ATOM 2710 C C . ALA B 1 26 ? -11.758 26.875 18.188 1 61.88 26 ALA B C 1
ATOM 2712 O O . ALA B 1 26 ? -10.695 26.25 18.297 1 61.88 26 ALA B O 1
ATOM 2713 N N . ASN B 1 27 ? -13.016 26.203 18.141 1 62.62 27 ASN B N 1
ATOM 2714 C CA . ASN B 1 27 ? -13.562 24.875 18.422 1 62.62 27 ASN B CA 1
ATOM 2715 C C . ASN B 1 27 ? -12.812 23.797 17.656 1 62.62 27 ASN B C 1
ATOM 2717 O O . ASN B 1 27 ? -12.18 24.062 16.641 1 62.62 27 ASN B O 1
ATOM 2721 N N . ILE B 1 28 ? -12.656 22.766 18.297 1 73.62 28 ILE B N 1
ATOM 2722 C CA . ILE B 1 28 ? -12.156 21.484 17.781 1 73.62 28 ILE B CA 1
ATOM 2723 C C . ILE B 1 28 ? -12.852 21.156 16.469 1 73.62 28 ILE B C 1
ATOM 2725 O O . ILE B 1 28 ? -14.07 21.016 16.422 1 73.62 28 ILE B O 1
ATOM 2729 N N . LYS B 1 29 ? -12.148 21.328 15.414 1 88.56 29 LYS B N 1
ATOM 2730 C CA . LYS B 1 29 ? -12.633 21.062 14.07 1 88.56 29 LYS B CA 1
ATOM 2731 C C . LYS B 1 29 ? -12.367 19.609 13.672 1 88.56 29 LYS B C 1
ATOM 2733 O O . LYS B 1 29 ? -11.555 18.922 14.297 1 88.56 29 LYS B O 1
ATOM 2738 N N . ILE B 1 30 ? -13.188 19.141 12.781 1 94.06 30 ILE B N 1
ATOM 2739 C CA . ILE B 1 30 ? -12.898 17.859 12.156 1 94.06 30 ILE B CA 1
ATOM 2740 C C . ILE B 1 30 ? -11.688 17.984 11.234 1 94.06 30 ILE B C 1
ATOM 2742 O O . ILE B 1 30 ? -11.633 18.891 10.398 1 94.06 30 ILE B O 1
ATOM 2746 N N . THR B 1 31 ? -10.719 17.141 11.531 1 94.81 31 THR B N 1
ATOM 2747 C CA . THR B 1 31 ? -9.523 17.172 10.695 1 94.81 31 THR B CA 1
ATOM 2748 C C . THR B 1 31 ? -9.594 16.109 9.609 1 94.81 31 THR B C 1
ATOM 2750 O O . THR B 1 31 ? -9.844 14.93 9.898 1 94.81 31 THR B O 1
ATOM 2753 N N . ILE B 1 32 ? -9.398 16.547 8.359 1 96.44 32 ILE B N 1
ATOM 2754 C CA . ILE B 1 32 ? -9.492 15.648 7.215 1 96.44 32 ILE B CA 1
ATOM 2755 C C . ILE B 1 32 ? -8.188 15.695 6.422 1 96.44 32 ILE B C 1
ATOM 2757 O O . ILE B 1 32 ? -7.723 16.766 6.035 1 96.44 32 ILE B O 1
ATOM 2761 N N . PHE B 1 33 ? -7.586 14.547 6.25 1 95 33 PHE B N 1
ATOM 2762 C CA . PHE B 1 33 ? -6.531 14.398 5.25 1 95 33 PHE B CA 1
ATOM 2763 C C . PHE B 1 33 ? -7.125 14.102 3.879 1 95 33 PHE B C 1
ATOM 2765 O O . PHE B 1 33 ? -7.809 13.094 3.695 1 95 33 PHE B O 1
ATOM 2772 N N . LEU B 1 34 ? -6.848 14.969 3.025 1 96.06 34 LEU B N 1
ATOM 2773 C CA . LEU B 1 34 ? -7.387 14.828 1.679 1 96.06 34 LEU B CA 1
ATOM 2774 C C . LEU B 1 34 ? -6.305 14.383 0.7 1 96.06 34 LEU B C 1
ATOM 2776 O O . LEU B 1 34 ? -5.324 15.102 0.488 1 96.06 34 LEU B O 1
ATOM 2780 N N . CYS B 1 35 ? -6.512 13.211 0.122 1 95.44 35 CYS B N 1
ATOM 2781 C CA . CYS B 1 35 ? -5.543 12.617 -0.794 1 95.44 35 CYS B CA 1
ATOM 2782 C C . CYS B 1 35 ? -6.152 12.422 -2.178 1 95.44 35 CYS B C 1
ATOM 2784 O O . CYS B 1 35 ? -7.348 12.148 -2.303 1 95.44 35 CYS B O 1
ATOM 2786 N N . GLY B 1 36 ? -5.332 12.539 -3.227 1 95.31 36 GLY B N 1
ATOM 2787 C CA . GLY B 1 36 ? -5.781 12.422 -4.602 1 95.31 36 GLY B CA 1
ATOM 2788 C C . GLY B 1 36 ? -4.805 13.008 -5.605 1 95.31 36 GLY B C 1
ATOM 2789 O O . GLY B 1 36 ? -3.594 13.008 -5.371 1 95.31 36 GLY B O 1
ATOM 2790 N N . GLY B 1 37 ? -5.375 13.391 -6.711 1 92.69 37 GLY B N 1
ATOM 2791 C CA . GLY B 1 37 ? -4.551 14.039 -7.719 1 92.69 37 GLY B CA 1
ATOM 2792 C C . GLY B 1 37 ? -3.984 15.367 -7.258 1 92.69 37 GLY B C 1
ATOM 2793 O O . GLY B 1 37 ? -4.223 15.797 -6.125 1 92.69 37 GLY B O 1
ATOM 2794 N N . ASP B 1 38 ? -3.215 15.945 -8.109 1 89.75 38 ASP B N 1
ATOM 2795 C CA . ASP B 1 38 ? -2.605 17.234 -7.816 1 89.75 38 ASP B CA 1
ATOM 2796 C C . ASP B 1 38 ? -3.664 18.266 -7.418 1 89.75 38 ASP B C 1
ATOM 2798 O O . ASP B 1 38 ? -4.602 18.516 -8.172 1 89.75 38 ASP B O 1
ATOM 2802 N N . VAL B 1 39 ? -3.479 18.844 -6.273 1 87.25 39 VAL B N 1
ATOM 2803 C CA . VAL B 1 39 ? -4.453 19.781 -5.738 1 87.25 39 VAL B CA 1
ATOM 2804 C C . VAL B 1 39 ? -4.484 21.047 -6.602 1 87.25 39 VAL B C 1
ATOM 2806 O O . VAL B 1 39 ? -5.492 21.75 -6.645 1 87.25 39 VAL B O 1
ATOM 2809 N N . ALA B 1 40 ? -3.453 21.297 -7.328 1 90.56 40 ALA B N 1
ATOM 2810 C CA . ALA B 1 40 ? -3.385 22.469 -8.195 1 90.56 40 ALA B CA 1
ATOM 2811 C C . ALA B 1 40 ? -4.191 22.25 -9.477 1 90.56 40 ALA B C 1
ATOM 2813 O O . ALA B 1 40 ? -4.5 23.203 -10.195 1 90.56 40 ALA B O 1
ATOM 2814 N N . ASN B 1 41 ? -4.488 21.016 -9.742 1 93.88 41 ASN B N 1
ATOM 2815 C CA . ASN B 1 41 ? -5.348 20.703 -10.883 1 93.88 41 ASN B CA 1
ATOM 2816 C C . ASN B 1 41 ? -6.824 20.891 -10.539 1 93.88 41 ASN B C 1
ATOM 2818 O O . ASN B 1 41 ? -7.418 20.047 -9.867 1 93.88 41 ASN B O 1
ATOM 2822 N N . HIS B 1 42 ? -7.484 21.812 -11.062 1 93.31 42 HIS B N 1
ATOM 2823 C CA . HIS B 1 42 ? -8.844 22.203 -10.719 1 93.31 42 HIS B CA 1
ATOM 2824 C C . HIS B 1 42 ? -9.852 21.141 -11.156 1 93.31 42 HIS B C 1
ATOM 2826 O O . HIS B 1 42 ? -10.992 21.141 -10.695 1 93.31 42 HIS B O 1
ATOM 2832 N N . GLN B 1 43 ? -9.391 20.25 -12 1 93.19 43 GLN B N 1
ATOM 2833 C CA . GLN B 1 43 ? -10.289 19.203 -12.492 1 93.19 43 GLN B CA 1
ATOM 2834 C C . GLN B 1 43 ? -10.234 17.969 -11.609 1 93.19 43 GLN B C 1
ATOM 2836 O O . GLN B 1 43 ? -11.078 17.078 -11.734 1 93.19 43 GLN B O 1
ATOM 2841 N N . SER B 1 44 ? -9.266 17.953 -10.742 1 96.5 44 SER B N 1
ATOM 2842 C CA . SER B 1 44 ? -9.156 16.781 -9.883 1 96.5 44 SER B CA 1
ATOM 2843 C C . SER B 1 44 ? -10.297 16.734 -8.867 1 96.5 44 SER B C 1
ATOM 2845 O O . SER B 1 44 ? -10.789 17.781 -8.43 1 96.5 44 SER B O 1
ATOM 2847 N N . TRP B 1 45 ? -10.766 15.586 -8.562 1 98.12 45 TRP B N 1
ATOM 2848 C CA . TRP B 1 45 ? -11.805 15.406 -7.547 1 98.12 45 TRP B CA 1
ATOM 2849 C C . TRP B 1 45 ? -11.336 15.938 -6.191 1 98.12 45 TRP B C 1
ATOM 2851 O O . TRP B 1 45 ? -12.125 16.516 -5.445 1 98.12 45 TRP B O 1
ATOM 2861 N N . ARG B 1 46 ? -10.07 15.711 -5.941 1 97.62 46 ARG B N 1
ATOM 2862 C CA . ARG B 1 46 ? -9.477 16.203 -4.703 1 97.62 46 ARG B CA 1
ATOM 2863 C C . ARG B 1 46 ? -9.664 17.703 -4.562 1 97.62 46 ARG B C 1
ATOM 2865 O O . ARG B 1 46 ? -10.086 18.188 -3.51 1 97.62 46 ARG B O 1
ATOM 2872 N N . HIS B 1 47 ? -9.375 18.438 -5.637 1 96.88 47 HIS B N 1
ATOM 2873 C CA . HIS B 1 47 ? -9.516 19.891 -5.633 1 96.88 47 HIS B CA 1
ATOM 2874 C C . HIS B 1 47 ? -10.977 20.297 -5.426 1 96.88 47 HIS B C 1
ATOM 2876 O O . HIS B 1 47 ? -11.266 21.172 -4.621 1 96.88 47 HIS B O 1
ATOM 2882 N N . GLN B 1 48 ? -11.836 19.672 -6.113 1 97.38 48 GLN B N 1
ATOM 2883 C CA . GLN B 1 48 ? -13.258 20 -6.035 1 97.38 48 GLN B CA 1
ATOM 2884 C C . GLN B 1 48 ? -13.797 19.797 -4.621 1 97.38 48 GLN B C 1
ATOM 2886 O O . GLN B 1 48 ? -14.477 20.672 -4.086 1 97.38 48 GLN B O 1
ATOM 2891 N N . LEU B 1 49 ? -13.438 18.672 -4.039 1 98 49 LEU B N 1
ATOM 2892 C CA . LEU B 1 49 ? -13.93 18.438 -2.689 1 98 49 LEU B CA 1
ATOM 2893 C C . LEU B 1 49 ? -13.281 19.391 -1.694 1 98 49 LEU B C 1
ATOM 2895 O O . LEU B 1 49 ? -13.922 19.812 -0.726 1 98 49 LEU B O 1
ATOM 2899 N N . SER B 1 50 ? -12 19.656 -1.911 1 97.06 50 SER B N 1
ATOM 2900 C CA . SER B 1 50 ? -11.32 20.594 -1.022 1 97.06 50 SER B CA 1
ATOM 2901 C C . SER B 1 50 ? -12.039 21.938 -0.983 1 97.06 50 SER B C 1
ATOM 2903 O O . SER B 1 50 ? -12.211 22.516 0.088 1 97.06 50 SER B O 1
ATOM 2905 N N . GLN B 1 51 ? -12.492 22.422 -2.137 1 95.88 51 GLN B N 1
ATOM 2906 C CA . GLN B 1 51 ? -13.219 23.688 -2.219 1 95.88 51 GLN B CA 1
ATOM 2907 C C . GLN B 1 51 ? -14.57 23.594 -1.516 1 95.88 51 GLN B C 1
ATOM 2909 O O . GLN B 1 51 ? -14.992 24.531 -0.851 1 95.88 51 GLN B O 1
ATOM 2914 N N . PHE B 1 52 ? -15.172 22.5 -1.659 1 97.56 52 PHE B N 1
ATOM 2915 C CA . PHE B 1 52 ? -16.469 22.297 -1.035 1 97.56 52 PHE B CA 1
ATOM 2916 C C . PHE B 1 52 ? -16.344 22.25 0.482 1 97.56 52 PHE B C 1
ATOM 2918 O O . PHE B 1 52 ? -17.109 22.906 1.194 1 97.56 52 PHE B O 1
ATOM 2925 N N . LEU B 1 53 ? -15.359 21.484 0.945 1 96.56 53 LEU B N 1
ATOM 2926 C CA . LEU B 1 53 ? -15.164 21.328 2.383 1 96.56 53 LEU B CA 1
ATOM 2927 C C . LEU B 1 53 ? -14.742 22.641 3.027 1 96.56 53 LEU B C 1
ATOM 2929 O O . LEU B 1 53 ? -14.984 22.859 4.219 1 96.56 53 LEU B O 1
ATOM 2933 N N . ALA B 1 54 ? -14.133 23.469 2.25 1 94 54 ALA B N 1
ATOM 2934 C CA . ALA B 1 54 ? -13.68 24.766 2.748 1 94 54 ALA B CA 1
ATOM 2935 C C . ALA B 1 54 ? -14.867 25.656 3.135 1 94 54 ALA B C 1
ATOM 2937 O O . ALA B 1 54 ? -14.711 26.625 3.881 1 94 54 ALA B O 1
ATOM 2938 N N . LYS B 1 55 ? -16.047 25.359 2.633 1 94.75 55 LYS B N 1
ATOM 2939 C CA . LYS B 1 55 ? -17.25 26.109 2.961 1 94.75 55 LYS B CA 1
ATOM 2940 C C . LYS B 1 55 ? -17.656 25.891 4.418 1 94.75 55 LYS B C 1
ATOM 2942 O O . LYS B 1 55 ? -18.438 26.672 4.969 1 94.75 55 LYS B O 1
ATOM 2947 N N . PHE B 1 56 ? -17.203 24.844 4.988 1 94.12 56 PHE B N 1
ATOM 2948 C CA . PHE B 1 56 ? -17.578 24.5 6.359 1 94.12 56 PHE B CA 1
ATOM 2949 C C . PHE B 1 56 ? -16.578 25.109 7.352 1 94.12 56 PHE B C 1
ATOM 2951 O O . PHE B 1 56 ? -15.375 24.906 7.215 1 94.12 56 PHE B O 1
ATOM 2958 N N . SER B 1 57 ? -17.031 25.703 8.375 1 90.62 57 SER B N 1
ATOM 2959 C CA . SER B 1 57 ? -16.172 26.359 9.352 1 90.62 57 SER B CA 1
ATOM 2960 C C . SER B 1 57 ? -15.633 25.375 10.383 1 90.62 57 SER B C 1
ATOM 2962 O O . SER B 1 57 ? -14.672 25.672 11.086 1 90.62 57 SER B O 1
ATOM 2964 N N . ASP B 1 58 ? -16.203 24.172 10.438 1 91.94 58 ASP B N 1
ATOM 2965 C CA . ASP B 1 58 ? -15.828 23.219 11.477 1 91.94 58 ASP B CA 1
ATOM 2966 C C . ASP B 1 58 ? -14.969 22.094 10.914 1 91.94 58 ASP B C 1
ATOM 2968 O O . ASP B 1 58 ? -14.867 21.016 11.508 1 91.94 58 ASP B O 1
ATOM 2972 N N . VAL B 1 59 ? -14.398 22.359 9.734 1 94.44 59 VAL B N 1
ATOM 2973 C CA . VAL B 1 59 ? -13.562 21.359 9.094 1 94.44 59 VAL B CA 1
ATOM 2974 C C . VAL B 1 59 ? -12.203 21.953 8.758 1 94.44 59 VAL B C 1
ATOM 2976 O O . VAL B 1 59 ? -12.117 23.078 8.258 1 94.44 59 VAL B O 1
ATOM 2979 N N . ASP B 1 60 ? -11.141 21.203 9.109 1 92.06 60 ASP B N 1
ATOM 2980 C CA . ASP B 1 60 ? -9.789 21.547 8.68 1 92.06 60 ASP B CA 1
ATOM 2981 C C . ASP B 1 60 ? -9.25 20.5 7.699 1 92.06 60 ASP B C 1
ATOM 2983 O O . ASP B 1 60 ? -9.273 19.297 7.984 1 92.06 60 ASP B O 1
ATOM 2987 N N . ILE B 1 61 ? -8.789 21 6.59 1 93.75 61 ILE B N 1
ATOM 2988 C CA . ILE B 1 61 ? -8.258 20.109 5.555 1 93.75 61 ILE B CA 1
ATOM 2989 C C . ILE B 1 61 ? -6.734 20.156 5.574 1 93.75 61 ILE B C 1
ATOM 2991 O O . ILE B 1 61 ? -6.133 21.234 5.656 1 93.75 61 ILE B O 1
ATOM 2995 N N . PHE B 1 62 ? -6.18 19 5.566 1 89.81 62 PHE B N 1
ATOM 2996 C CA . PHE B 1 62 ? -4.727 18.875 5.496 1 89.81 62 PHE B CA 1
ATOM 2997 C C . PHE B 1 62 ? -4.316 17.984 4.328 1 89.81 62 PHE B C 1
ATOM 2999 O O . PHE B 1 62 ? -5.086 17.125 3.9 1 89.81 62 PHE B O 1
ATOM 3006 N N . TYR B 1 63 ? -3.102 18.203 3.867 1 87.75 63 TYR B N 1
ATOM 3007 C CA . TYR B 1 63 ? -2.512 17.406 2.799 1 87.75 63 TYR B CA 1
ATOM 3008 C C . TYR B 1 63 ? -1.25 16.703 3.279 1 87.75 63 TYR B C 1
ATOM 3010 O O . TYR B 1 63 ? -0.331 17.344 3.797 1 87.75 63 TYR B O 1
ATOM 3018 N N . PRO B 1 64 ? -1.215 15.438 3.088 1 81.31 64 PRO B N 1
ATOM 3019 C CA . PRO B 1 64 ? -0.065 14.688 3.602 1 81.31 64 PRO B CA 1
ATOM 3020 C C . PRO B 1 64 ? 1.268 15.227 3.088 1 81.31 64 PRO B C 1
ATOM 3022 O O . PRO B 1 64 ? 2.254 15.25 3.828 1 81.31 64 PRO B O 1
ATOM 3025 N N . GLU B 1 65 ? 1.354 15.625 1.851 1 77.19 65 GLU B N 1
ATOM 3026 C CA . GLU B 1 65 ? 2.6 16.094 1.252 1 77.19 65 GLU B CA 1
ATOM 3027 C C . GLU B 1 65 ? 3.08 17.375 1.925 1 77.19 65 GLU B C 1
ATOM 3029 O O . GLU B 1 65 ? 4.277 17.672 1.919 1 77.19 65 GLU B O 1
ATOM 3034 N N . ASP B 1 66 ? 2.127 18.109 2.549 1 75.25 66 ASP B N 1
ATOM 3035 C CA . ASP B 1 66 ? 2.494 19.359 3.201 1 75.25 66 ASP B CA 1
ATOM 3036 C C . ASP B 1 66 ? 3.068 19.109 4.594 1 75.25 66 ASP B C 1
ATOM 3038 O O . ASP B 1 66 ? 3.889 19.891 5.082 1 75.25 66 ASP B O 1
ATOM 3042 N N . LEU B 1 67 ? 2.639 18.109 5.211 1 76.06 67 LEU B N 1
ATOM 3043 C CA . LEU B 1 67 ? 3.047 17.828 6.582 1 76.06 67 LEU B CA 1
ATOM 3044 C C . LEU B 1 67 ? 4.496 17.344 6.629 1 76.06 67 LEU B C 1
ATOM 3046 O O . LEU B 1 67 ? 5.199 17.594 7.613 1 76.06 67 LEU B O 1
ATOM 3050 N N . PHE B 1 68 ? 4.934 16.719 5.492 1 72.56 68 PHE B N 1
ATOM 3051 C CA . PHE B 1 68 ? 6.23 16.062 5.602 1 72.56 68 PHE B CA 1
ATOM 3052 C C . PHE B 1 68 ? 7.211 16.625 4.578 1 72.56 68 PHE B C 1
ATOM 3054 O O . PHE B 1 68 ? 8.195 15.961 4.238 1 72.56 68 PHE B O 1
ATOM 3061 N N . ASP B 1 69 ? 6.91 17.688 4.047 1 69.88 69 ASP B N 1
ATOM 3062 C CA . ASP B 1 69 ? 7.742 18.281 2.998 1 69.88 69 ASP B CA 1
ATOM 3063 C C . ASP B 1 69 ? 9.219 18.266 3.395 1 69.88 69 ASP B C 1
ATOM 3065 O O . ASP B 1 69 ? 10.07 17.828 2.619 1 69.88 69 ASP B O 1
ATOM 3069 N N . ASP B 1 70 ? 9.469 18.719 4.543 1 63.66 70 ASP B N 1
ATOM 3070 C CA . ASP B 1 70 ? 10.859 18.828 4.961 1 63.66 70 ASP B CA 1
ATOM 3071 C C . ASP B 1 70 ? 11.438 17.469 5.34 1 63.66 70 ASP B C 1
ATOM 3073 O O . ASP B 1 70 ? 12.648 17.25 5.242 1 63.66 70 ASP B O 1
ATOM 3077 N N . LEU B 1 71 ? 10.547 16.734 5.832 1 64.5 71 LEU B N 1
ATOM 3078 C CA . LEU B 1 71 ? 11 15.398 6.195 1 64.5 71 LEU B CA 1
ATOM 3079 C C . LEU B 1 71 ? 11.344 14.586 4.949 1 64.5 71 LEU B C 1
ATOM 3081 O O . LEU B 1 71 ? 12.156 13.656 5.012 1 64.5 71 LEU B O 1
ATOM 3085 N N . LEU B 1 72 ? 10.75 15.062 3.906 1 63.19 72 LEU B N 1
ATOM 3086 C CA . LEU B 1 72 ? 10.914 14.352 2.643 1 63.19 72 LEU B CA 1
ATOM 3087 C C . LEU B 1 72 ? 12.109 14.898 1.866 1 63.19 72 LEU B C 1
ATOM 3089 O O . LEU B 1 72 ? 12.695 14.188 1.049 1 63.19 72 LEU B O 1
ATOM 3093 N N . ALA B 1 73 ? 12.383 16.188 1.99 1 60.34 73 ALA B N 1
ATOM 3094 C CA . ALA B 1 73 ? 13.484 16.844 1.278 1 60.34 73 ALA B CA 1
ATOM 3095 C C . ALA B 1 73 ? 14.828 16.391 1.837 1 60.34 73 ALA B C 1
ATOM 3097 O O . ALA B 1 73 ? 15.82 16.344 1.108 1 60.34 73 ALA B O 1
ATOM 3098 N N . GLY B 1 74 ? 14.898 16.188 3.07 1 55.81 74 GLY B N 1
ATOM 3099 C CA . GLY B 1 74 ? 16.203 15.867 3.631 1 55.81 74 GLY B CA 1
ATOM 3100 C C . GLY B 1 74 ? 16.641 14.445 3.35 1 55.81 74 GLY B C 1
ATOM 3101 O O . GLY B 1 74 ? 15.875 13.648 2.795 1 55.81 74 GLY B O 1
ATOM 3102 N N . GLN B 1 75 ? 17.953 14.203 3.465 1 49.78 75 GLN B N 1
ATOM 3103 C CA . GLN B 1 75 ? 18.625 12.93 3.242 1 49.78 75 GLN B CA 1
ATOM 3104 C C . GLN B 1 75 ? 17.906 11.797 3.965 1 49.78 75 GLN B C 1
ATOM 3106 O O . GLN B 1 75 ? 18 11.672 5.188 1 49.78 75 GLN B O 1
ATOM 3111 N N . GLY B 1 76 ? 16.906 11.211 3.275 1 54.38 76 GLY B N 1
ATOM 3112 C CA . GLY B 1 76 ? 16.422 9.852 3.102 1 54.38 76 GLY B CA 1
ATOM 3113 C C . GLY B 1 76 ? 16.031 9.188 4.406 1 54.38 76 GLY B C 1
ATOM 3114 O O . GLY B 1 76 ? 16.016 7.957 4.5 1 54.38 76 GLY B O 1
ATOM 3115 N N . GLN B 1 77 ? 15.805 10.031 5.559 1 61.47 77 GLN B N 1
ATOM 3116 C CA . GLN B 1 77 ? 15.711 9.211 6.758 1 61.47 77 GLN B CA 1
ATOM 3117 C C . GLN B 1 77 ? 14.328 8.586 6.887 1 61.47 77 GLN B C 1
ATOM 3119 O O . GLN B 1 77 ? 14.203 7.406 7.238 1 61.47 77 GLN B O 1
ATOM 3124 N N . HIS B 1 78 ? 13.289 9.469 6.477 1 75.75 78 HIS B N 1
ATOM 3125 C CA . HIS B 1 78 ? 11.977 8.859 6.668 1 75.75 78 HIS B CA 1
ATOM 3126 C C . HIS B 1 78 ? 11.211 8.781 5.352 1 75.75 78 HIS B C 1
ATOM 3128 O O . HIS B 1 78 ? 11.375 9.633 4.48 1 75.75 78 HIS B O 1
ATOM 3134 N N . SER B 1 79 ? 10.609 7.684 5.191 1 75.56 79 SER B N 1
ATOM 3135 C CA . SER B 1 79 ? 9.641 7.582 4.105 1 75.56 79 SER B CA 1
ATOM 3136 C C . SER B 1 79 ? 8.227 7.863 4.605 1 75.56 79 SER B C 1
ATOM 3138 O O . SER B 1 79 ? 7.941 7.727 5.797 1 75.56 79 SER B O 1
ATOM 3140 N N . LEU B 1 80 ? 7.438 8.406 3.723 1 76.94 80 LEU B N 1
ATOM 3141 C CA . LEU B 1 80 ? 6.043 8.648 4.086 1 76.94 80 LEU B CA 1
ATOM 3142 C C . LEU B 1 80 ? 5.406 7.383 4.652 1 76.94 80 LEU B C 1
ATOM 3144 O O . LEU B 1 80 ? 4.566 7.453 5.551 1 76.94 80 LEU B O 1
ATOM 3148 N N . LEU B 1 81 ? 5.879 6.277 4.129 1 75.94 81 LEU B N 1
ATOM 3149 C CA . LEU B 1 81 ? 5.324 5.012 4.594 1 75.94 81 LEU B CA 1
ATOM 3150 C C . LEU B 1 81 ? 5.762 4.719 6.027 1 75.94 81 LEU B C 1
ATOM 3152 O O . LEU B 1 81 ? 5.012 4.125 6.801 1 75.94 81 LEU B O 1
ATOM 3156 N N . SER B 1 82 ? 6.906 5.23 6.41 1 77.06 82 SER B N 1
ATOM 3157 C CA . SER B 1 82 ? 7.375 5.008 7.773 1 77.06 82 SER B CA 1
ATOM 3158 C C . SER B 1 82 ? 6.648 5.914 8.758 1 77.06 82 SER B C 1
ATOM 3160 O O . SER B 1 82 ? 6.664 5.668 9.969 1 77.06 82 SER B O 1
ATOM 3162 N N . LEU B 1 83 ? 6.008 6.941 8.211 1 81.81 83 LEU B N 1
ATOM 3163 C CA . LEU B 1 83 ? 5.344 7.934 9.047 1 81.81 83 LEU B CA 1
ATOM 3164 C C . LEU B 1 83 ? 3.836 7.695 9.086 1 81.81 83 LEU B C 1
ATOM 3166 O O . LEU B 1 83 ? 3.088 8.5 9.641 1 81.81 83 LEU B O 1
ATOM 3170 N N . GLU B 1 84 ? 3.393 6.652 8.484 1 82.5 84 GLU B N 1
ATOM 3171 C CA . GLU B 1 84 ? 1.976 6.371 8.273 1 82.5 84 GLU B CA 1
ATOM 3172 C C . GLU B 1 84 ? 1.226 6.32 9.602 1 82.5 84 GLU B C 1
ATOM 3174 O O . GLU B 1 84 ? 0.086 6.781 9.703 1 82.5 84 GLU B O 1
ATOM 3179 N N . ASN B 1 85 ? 1.852 5.832 10.578 1 82.06 85 ASN B N 1
ATOM 3180 C CA . ASN B 1 85 ? 1.174 5.734 11.867 1 82.06 85 ASN B CA 1
ATOM 3181 C C . ASN B 1 85 ? 0.979 7.105 12.5 1 82.06 85 ASN B C 1
ATOM 3183 O O . ASN B 1 85 ? -0.033 7.352 13.164 1 82.06 85 ASN B O 1
ATOM 3187 N N . ILE B 1 86 ? 1.921 7.961 12.305 1 85.44 86 ILE B N 1
ATOM 3188 C CA . ILE B 1 86 ? 1.811 9.328 12.797 1 85.44 86 ILE B CA 1
ATOM 3189 C C . ILE B 1 86 ? 0.64 10.031 12.109 1 85.44 86 ILE B C 1
ATOM 3191 O O . ILE B 1 86 ? -0.137 10.734 12.758 1 85.44 86 ILE B O 1
ATOM 3195 N N . LEU B 1 87 ? 0.509 9.742 10.836 1 84.94 87 LEU B N 1
ATOM 3196 C CA . LEU B 1 87 ? -0.597 10.312 10.07 1 84.94 87 LEU B CA 1
ATOM 3197 C C . LEU B 1 87 ? -1.936 9.797 10.586 1 84.94 87 LEU B C 1
ATOM 3199 O O . LEU B 1 87 ? -2.869 10.578 10.781 1 84.94 87 LEU B O 1
ATOM 3203 N N . ALA B 1 88 ? -1.979 8.531 10.797 1 88.94 88 ALA B N 1
ATOM 3204 C CA . ALA B 1 88 ? -3.209 7.898 11.266 1 88.94 88 ALA B CA 1
ATOM 3205 C C . ALA B 1 88 ? -3.643 8.469 12.617 1 88.94 88 ALA B C 1
ATOM 3207 O O . ALA B 1 88 ? -4.832 8.695 12.844 1 88.94 88 ALA B O 1
ATOM 3208 N N . GLU B 1 89 ? -2.742 8.805 13.414 1 89.69 89 GLU B N 1
ATOM 3209 C CA . GLU B 1 89 ? -3.043 9.281 14.758 1 89.69 89 GLU B CA 1
ATOM 3210 C C . GLU B 1 89 ? -3.375 10.773 14.75 1 89.69 89 GLU B C 1
ATOM 3212 O O . GLU B 1 89 ? -3.951 11.289 15.711 1 89.69 89 GLU B O 1
ATOM 3217 N N . ALA B 1 90 ? -3.023 11.391 13.703 1 89.56 90 ALA B N 1
ATOM 3218 C CA . ALA B 1 90 ? -3.105 12.852 13.672 1 89.56 90 ALA B CA 1
ATOM 3219 C C . ALA B 1 90 ? -4.48 13.312 13.195 1 89.56 90 ALA B C 1
ATOM 3221 O O . ALA B 1 90 ? -4.969 14.359 13.617 1 89.56 90 ALA B O 1
ATOM 3222 N N . VAL B 1 91 ? -5.117 12.484 12.414 1 94.38 91 VAL B N 1
ATOM 3223 C CA . VAL B 1 91 ? -6.273 13.047 11.727 1 94.38 91 VAL B CA 1
ATOM 3224 C C . VAL B 1 91 ? -7.523 12.234 12.062 1 94.38 91 VAL B C 1
ATOM 3226 O O . VAL B 1 91 ? -7.434 11.047 12.375 1 94.38 91 VAL B O 1
ATOM 3229 N N . ASP B 1 92 ? -8.68 12.938 11.938 1 95.81 92 ASP B N 1
ATOM 3230 C CA . ASP B 1 92 ? -9.953 12.266 12.211 1 95.81 92 ASP B CA 1
ATOM 3231 C C . ASP B 1 92 ? -10.328 11.312 11.078 1 95.81 92 ASP B C 1
ATOM 3233 O O . ASP B 1 92 ? -10.836 10.219 11.328 1 95.81 92 ASP B O 1
ATOM 3237 N N . VAL B 1 93 ? -10.094 11.797 9.883 1 97.19 93 VAL B N 1
ATOM 3238 C CA . VAL B 1 93 ? -10.57 11.047 8.727 1 97.19 93 VAL B CA 1
ATOM 3239 C C . VAL B 1 93 ? -9.609 11.258 7.551 1 97.19 93 VAL B C 1
ATOM 3241 O O . VAL B 1 93 ? -8.984 12.312 7.434 1 97.19 93 VAL B O 1
ATOM 3244 N N . ILE B 1 94 ? -9.477 10.25 6.738 1 97.31 94 ILE B N 1
ATOM 3245 C CA . ILE B 1 94 ? -8.727 10.328 5.488 1 97.31 94 ILE B CA 1
ATOM 3246 C C . ILE B 1 94 ? -9.664 10.094 4.309 1 97.31 94 ILE B C 1
ATOM 3248 O O . ILE B 1 94 ? -10.367 9.078 4.254 1 97.31 94 ILE B O 1
ATOM 3252 N N . ILE B 1 95 ? -9.742 11.008 3.416 1 98.38 95 ILE B N 1
ATOM 3253 C CA . ILE B 1 95 ? -10.516 10.859 2.193 1 98.38 95 ILE B CA 1
ATOM 3254 C C . ILE B 1 95 ? -9.578 10.773 0.991 1 98.38 95 ILE B C 1
ATOM 3256 O O . ILE B 1 95 ? -8.727 11.641 0.801 1 98.38 95 ILE B O 1
ATOM 3260 N N . LEU B 1 96 ? -9.734 9.75 0.26 1 98.31 96 LEU B N 1
ATOM 3261 C CA . LEU B 1 96 ? -8.797 9.492 -0.821 1 98.31 96 LEU B CA 1
ATOM 3262 C C . LEU B 1 96 ? -9.523 9.281 -2.143 1 98.31 96 LEU B C 1
ATOM 3264 O O . LEU B 1 96 ? -10.477 8.508 -2.215 1 98.31 96 LEU B O 1
ATOM 3268 N N . PHE B 1 97 ? -9.133 10.016 -3.17 1 98.44 97 PHE B N 1
ATOM 3269 C CA . PHE B 1 97 ? -9.594 9.836 -4.543 1 98.44 97 PHE B CA 1
ATOM 3270 C C . PHE B 1 97 ? -8.539 9.109 -5.371 1 98.44 97 PHE B C 1
ATOM 3272 O O . PHE B 1 97 ? -7.508 9.688 -5.723 1 98.44 97 PHE B O 1
ATOM 3279 N N . PRO B 1 98 ? -8.766 7.867 -5.723 1 97.94 98 PRO B N 1
ATOM 3280 C CA . PRO B 1 98 ? -7.824 7.23 -6.645 1 97.94 98 PRO B CA 1
ATOM 3281 C C . PRO B 1 98 ? -7.934 7.777 -8.07 1 97.94 98 PRO B C 1
ATOM 3283 O O . PRO B 1 98 ? -8.664 7.223 -8.891 1 97.94 98 PRO B O 1
ATOM 3286 N N . GLU B 1 99 ? -7.145 8.766 -8.414 1 97.56 99 GLU B N 1
ATOM 3287 C CA . GLU B 1 99 ? -7.355 9.461 -9.68 1 97.56 99 GLU B CA 1
ATOM 3288 C C . GLU B 1 99 ? -6.023 9.828 -10.336 1 97.56 99 GLU B C 1
ATOM 3290 O O . GLU B 1 99 ? -5.996 10.555 -11.336 1 97.56 99 GLU B O 1
ATOM 3295 N N . SER B 1 100 ? -4.93 9.43 -9.789 1 96.5 100 SER B N 1
ATOM 3296 C CA . SER B 1 100 ? -3.592 9.664 -10.32 1 96.5 100 SER B CA 1
ATOM 3297 C C . SER B 1 100 ? -2.619 8.578 -9.891 1 96.5 100 SER B C 1
ATOM 3299 O O . SER B 1 100 ? -2.914 7.801 -8.977 1 96.5 100 SER B O 1
ATOM 3301 N N . PRO B 1 101 ? -1.44 8.492 -10.5 1 96.44 101 PRO B N 1
ATOM 3302 C CA . PRO B 1 101 ? -0.45 7.492 -10.094 1 96.44 101 PRO B CA 1
ATOM 3303 C C . PRO B 1 101 ? -0.119 7.551 -8.609 1 96.44 101 PRO B C 1
ATOM 3305 O O . PRO B 1 101 ? -0.077 6.516 -7.938 1 96.44 101 PRO B O 1
ATOM 3308 N N . GLY B 1 102 ? 0.005 8.766 -8.125 1 94.56 102 GLY B N 1
ATOM 3309 C CA . GLY B 1 102 ? 0.296 8.938 -6.707 1 94.56 102 GLY B CA 1
ATOM 3310 C C . GLY B 1 102 ? -0.824 8.453 -5.805 1 94.56 102 GLY B C 1
ATOM 3311 O O . GLY B 1 102 ? -0.579 7.746 -4.832 1 94.56 102 GLY B O 1
ATOM 3312 N N . SER B 1 103 ? -1.986 8.828 -6.191 1 96.44 103 SER B N 1
ATOM 3313 C CA . SER B 1 103 ? -3.115 8.5 -5.328 1 96.44 103 SER B CA 1
ATOM 3314 C C . SER B 1 103 ? -3.451 7.012 -5.398 1 96.44 103 SER B C 1
ATOM 3316 O O . SER B 1 103 ? -3.898 6.422 -4.41 1 96.44 103 SER B O 1
ATOM 3318 N N . PHE B 1 104 ? -3.221 6.359 -6.547 1 97.5 104 PHE B N 1
ATOM 3319 C CA . PHE B 1 104 ? -3.354 4.906 -6.609 1 97.5 104 PHE B CA 1
ATOM 3320 C C . PHE B 1 104 ? -2.391 4.234 -5.641 1 97.5 104 PHE B C 1
ATOM 3322 O O . PHE B 1 104 ? -2.77 3.299 -4.93 1 97.5 104 PHE B O 1
ATOM 3329 N N . THR B 1 105 ? -1.213 4.703 -5.633 1 96.31 105 THR B N 1
ATOM 3330 C CA . THR B 1 105 ? -0.181 4.16 -4.758 1 96.31 105 THR B CA 1
ATOM 3331 C C . THR B 1 105 ? -0.553 4.367 -3.291 1 96.31 105 THR B C 1
ATOM 3333 O O . THR B 1 105 ? -0.368 3.471 -2.467 1 96.31 105 THR B O 1
ATOM 3336 N N . GLU B 1 106 ? -1.144 5.535 -3.012 1 94.44 106 GLU B N 1
ATOM 3337 C CA . GLU B 1 106 ? -1.622 5.812 -1.66 1 94.44 106 GLU B CA 1
ATOM 3338 C C . GLU B 1 106 ? -2.699 4.82 -1.239 1 94.44 106 GLU B C 1
ATOM 3340 O O . GLU B 1 106 ? -2.689 4.324 -0.11 1 94.44 106 GLU B O 1
ATOM 3345 N N . LEU B 1 107 ? -3.572 4.566 -2.115 1 96.94 107 LEU B N 1
ATOM 3346 C CA . LEU B 1 107 ? -4.648 3.627 -1.817 1 96.94 107 LEU B CA 1
ATOM 3347 C C . LEU B 1 107 ? -4.086 2.266 -1.421 1 96.94 107 LEU B C 1
ATOM 3349 O O . LEU B 1 107 ? -4.535 1.664 -0.443 1 96.94 107 LEU B O 1
ATOM 3353 N N . GLY B 1 108 ? -3.119 1.824 -2.162 1 95.75 108 GLY B N 1
ATOM 3354 C CA . GLY B 1 108 ? -2.473 0.564 -1.825 1 95.75 108 GLY B CA 1
ATOM 3355 C C . GLY B 1 108 ? -1.777 0.593 -0.477 1 95.75 108 GLY B C 1
ATOM 3356 O O . GLY B 1 108 ? -1.967 -0.306 0.344 1 95.75 108 GLY B O 1
ATOM 3357 N N . ALA B 1 109 ? -1.058 1.593 -0.215 1 94 109 ALA B N 1
ATOM 3358 C CA . ALA B 1 109 ? -0.265 1.718 1.006 1 94 109 ALA B CA 1
ATOM 3359 C C . ALA B 1 109 ? -1.162 1.887 2.229 1 94 109 ALA B C 1
ATOM 3361 O O . ALA B 1 109 ? -0.982 1.202 3.238 1 94 109 ALA B O 1
ATOM 3362 N N . PHE B 1 110 ? -2.166 2.789 2.115 1 94.81 110 PHE B N 1
ATOM 3363 C CA . PHE B 1 110 ? -2.994 3.137 3.264 1 94.81 110 PHE B CA 1
ATOM 3364 C C . PHE B 1 110 ? -3.922 1.986 3.631 1 94.81 110 PHE B C 1
ATOM 3366 O O . PHE B 1 110 ? -4.168 1.73 4.812 1 94.81 110 PHE B O 1
ATOM 3373 N N . SER B 1 111 ? -4.414 1.34 2.588 1 94.69 111 SER B N 1
ATOM 3374 C CA . SER B 1 111 ? -5.32 0.233 2.869 1 94.69 111 SER B CA 1
ATOM 3375 C C . SER B 1 111 ? -4.586 -0.935 3.52 1 94.69 111 SER B C 1
ATOM 3377 O O . SER B 1 111 ? -5.195 -1.747 4.219 1 94.69 111 SER B O 1
ATOM 3379 N N . ASN B 1 112 ? -3.316 -0.944 3.291 1 90.94 112 ASN B N 1
ATOM 3380 C CA . ASN B 1 112 ? -2.508 -2.043 3.809 1 90.94 112 ASN B CA 1
ATOM 3381 C C . ASN B 1 112 ? -2.031 -1.767 5.23 1 90.94 112 ASN B C 1
ATOM 3383 O O . ASN B 1 112 ? -1.389 -2.615 5.852 1 90.94 112 ASN B O 1
ATOM 3387 N N . ASN B 1 113 ? -2.223 -0.666 5.746 1 90.56 113 ASN B N 1
ATOM 3388 C CA . ASN B 1 113 ? -1.961 -0.289 7.129 1 90.56 113 ASN B CA 1
ATOM 3389 C C . ASN B 1 113 ? -3.244 -0.258 7.957 1 90.56 113 ASN B C 1
ATOM 3391 O O . ASN B 1 113 ? -4.148 0.53 7.676 1 90.56 113 ASN B O 1
ATOM 3395 N N . GLU B 1 114 ? -3.283 -1.013 8.938 1 91.19 114 GLU B N 1
ATOM 3396 C CA . GLU B 1 114 ? -4.52 -1.201 9.688 1 91.19 114 GLU B CA 1
ATOM 3397 C C . GLU B 1 114 ? -5.012 0.117 10.281 1 91.19 114 GLU B C 1
ATOM 3399 O O . GLU B 1 114 ? -6.207 0.42 10.227 1 91.19 114 GLU B O 1
ATOM 3404 N N . ASN B 1 115 ? -4.117 0.907 10.844 1 92.44 115 ASN B N 1
ATOM 3405 C CA . ASN B 1 115 ? -4.5 2.162 11.484 1 92.44 115 ASN B CA 1
ATOM 3406 C C . ASN B 1 115 ? -5.023 3.172 10.469 1 92.44 115 ASN B C 1
ATOM 3408 O O . ASN B 1 115 ? -5.973 3.908 10.75 1 92.44 115 ASN B O 1
ATOM 3412 N N . LEU B 1 116 ? -4.426 3.195 9.32 1 94.5 116 LEU B N 1
ATOM 3413 C CA . LEU B 1 116 ? -4.883 4.105 8.281 1 94.5 116 LEU B CA 1
ATOM 3414 C C . LEU B 1 116 ? -6.164 3.59 7.633 1 94.5 116 LEU B C 1
ATOM 3416 O O . LEU B 1 116 ? -7.074 4.371 7.344 1 94.5 116 LEU B O 1
ATOM 3420 N N . ARG B 1 117 ? -6.199 2.312 7.488 1 95.25 117 ARG B N 1
ATOM 3421 C CA . ARG B 1 117 ? -7.336 1.68 6.832 1 95.25 117 ARG B CA 1
ATOM 3422 C C . ARG B 1 117 ? -8.633 1.985 7.57 1 95.25 117 ARG B C 1
ATOM 3424 O O . ARG B 1 117 ? -9.664 2.24 6.945 1 95.25 117 ARG B O 1
ATOM 3431 N N . ARG B 1 118 ? -8.633 2.055 8.828 1 95.88 118 ARG B N 1
ATOM 3432 C CA . ARG B 1 118 ? -9.812 2.264 9.656 1 95.88 118 ARG B CA 1
ATOM 3433 C C . ARG B 1 118 ? -10.359 3.678 9.484 1 95.88 118 ARG B C 1
ATOM 3435 O O . ARG B 1 118 ? -11.531 3.938 9.773 1 95.88 118 ARG B O 1
ATOM 3442 N N . LYS B 1 119 ? -9.539 4.543 9 1 96.5 119 LYS B N 1
ATOM 3443 C CA . LYS B 1 119 ? -9.938 5.941 8.875 1 96.5 119 LYS B CA 1
ATOM 3444 C C . LYS B 1 119 ? -10.133 6.328 7.406 1 96.5 119 LYS B C 1
ATOM 3446 O O . LYS B 1 119 ? -10.477 7.473 7.102 1 96.5 119 LYS B O 1
ATOM 3451 N N . LEU B 1 120 ? -9.922 5.406 6.574 1 97.81 120 LEU B N 1
ATOM 3452 C CA . LEU B 1 120 ? -9.836 5.695 5.145 1 97.81 120 LEU B CA 1
ATOM 3453 C C . LEU B 1 120 ? -11.211 5.621 4.492 1 97.81 120 LEU B C 1
ATOM 3455 O O . LEU B 1 120 ? -11.922 4.621 4.633 1 97.81 120 LEU B O 1
ATOM 3459 N N . ILE B 1 121 ? -11.633 6.645 3.846 1 98.56 121 ILE B N 1
ATOM 3460 C CA . ILE B 1 121 ? -12.781 6.672 2.953 1 98.56 121 ILE B CA 1
ATOM 3461 C C . ILE B 1 121 ? -12.32 6.844 1.51 1 98.56 121 ILE B C 1
ATOM 3463 O O . ILE B 1 121 ? -11.766 7.883 1.148 1 98.56 121 ILE B O 1
ATOM 3467 N N . CYS B 1 122 ? -12.516 5.871 0.75 1 98.69 122 CYS B N 1
ATOM 3468 C CA . CYS B 1 122 ? -12.148 5.902 -0.663 1 98.69 122 CYS B CA 1
ATOM 3469 C C . CYS B 1 122 ? -13.344 6.297 -1.525 1 98.69 122 CYS B C 1
ATOM 3471 O O . CYS B 1 122 ? -14.391 5.645 -1.482 1 98.69 122 CYS B O 1
ATOM 3473 N N . ILE B 1 123 ? -13.227 7.371 -2.273 1 98.56 123 ILE B N 1
ATOM 3474 C CA . ILE B 1 123 ? -14.266 7.77 -3.221 1 98.56 123 ILE B CA 1
ATOM 3475 C C . ILE B 1 123 ? -13.82 7.445 -4.645 1 98.56 123 ILE B C 1
ATOM 3477 O O . ILE B 1 123 ? -12.922 8.102 -5.188 1 98.56 123 ILE B O 1
ATOM 3481 N N . GLN B 1 124 ? -14.453 6.555 -5.215 1 97.38 124 GLN B N 1
ATOM 3482 C CA . GLN B 1 124 ? -14.062 6.012 -6.512 1 97.38 124 GLN B CA 1
ATOM 3483 C C . GLN B 1 124 ? -15.078 6.375 -7.59 1 97.38 124 GLN B C 1
ATOM 3485 O O . GLN B 1 124 ? -16.281 6.457 -7.316 1 97.38 124 GLN B O 1
ATOM 3490 N N . ASP B 1 125 ? -14.617 6.59 -8.758 1 97.38 125 ASP B N 1
ATOM 3491 C CA . ASP B 1 125 ? -15.5 6.746 -9.914 1 97.38 125 ASP B CA 1
ATOM 3492 C C . ASP B 1 125 ? -16.344 5.496 -10.125 1 97.38 125 ASP B C 1
ATOM 3494 O O . ASP B 1 125 ? -15.82 4.395 -10.281 1 97.38 125 ASP B O 1
ATOM 3498 N N . ALA B 1 126 ? -17.594 5.684 -10.227 1 97.12 126 ALA B N 1
ATOM 3499 C CA . ALA B 1 126 ? -18.547 4.586 -10.32 1 97.12 126 ALA B CA 1
ATOM 3500 C C . ALA B 1 126 ? -18.281 3.738 -11.562 1 97.12 126 ALA B C 1
ATOM 3502 O O . ALA B 1 126 ? -18.594 2.545 -11.586 1 97.12 126 ALA B O 1
ATOM 3503 N N . LYS B 1 127 ? -17.703 4.297 -12.547 1 96.31 127 LYS B N 1
ATOM 3504 C CA . LYS B 1 127 ? -17.469 3.58 -13.797 1 96.31 127 LYS B CA 1
ATOM 3505 C C . LYS B 1 127 ? -16.469 2.439 -13.594 1 96.31 127 LYS B C 1
ATOM 3507 O O . LYS B 1 127 ? -16.391 1.521 -14.414 1 96.31 127 LYS B O 1
AT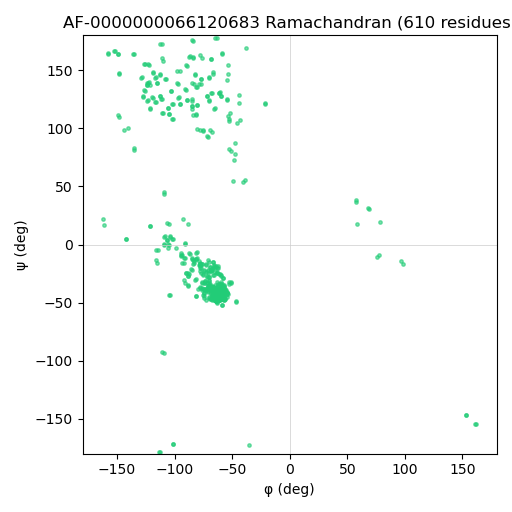OM 3512 N N . PHE B 1 128 ? -15.719 2.422 -12.477 1 95.25 128 PHE B N 1
ATOM 3513 C CA . PHE B 1 128 ? -14.703 1.397 -12.258 1 95.25 128 PHE B CA 1
ATOM 3514 C C . PHE B 1 128 ? -15.195 0.359 -11.25 1 95.25 128 PHE B C 1
ATOM 3516 O O . PHE B 1 128 ? -14.438 -0.512 -10.828 1 95.25 128 PHE B O 1
ATOM 3523 N N . LYS B 1 129 ? -16.391 0.393 -10.844 1 93.19 129 LYS B N 1
ATOM 3524 C CA . LYS B 1 129 ? -16.953 -0.447 -9.789 1 93.19 129 LYS B CA 1
ATOM 3525 C C . LYS B 1 129 ? -16.766 -1.927 -10.109 1 93.19 129 LYS B C 1
ATOM 3527 O O . LYS B 1 129 ? -16.391 -2.713 -9.234 1 93.19 129 LYS B O 1
ATOM 3532 N N . SER B 1 130 ? -16.922 -2.316 -11.352 1 89.44 130 SER B N 1
ATOM 3533 C CA . SER B 1 130 ? -16.938 -3.734 -11.688 1 89.44 130 SER B CA 1
ATOM 3534 C C . SER B 1 130 ? -15.68 -4.152 -12.43 1 89.44 130 SER B C 1
ATOM 3536 O O . SER B 1 130 ? -15.586 -5.273 -12.93 1 89.44 130 SER B O 1
ATOM 3538 N N . LYS B 1 131 ? -14.797 -3.232 -12.484 1 87.62 131 LYS B N 1
ATOM 3539 C CA . LYS B 1 131 ? -13.57 -3.566 -13.195 1 87.62 131 LYS B CA 1
ATOM 3540 C C . LYS B 1 131 ? -12.766 -4.621 -12.438 1 87.62 131 LYS B C 1
ATOM 3542 O O . LYS B 1 131 ? -12.586 -4.52 -11.219 1 87.62 131 LYS B O 1
ATOM 3547 N N . ARG B 1 132 ? -12.359 -5.66 -13.141 1 84.31 132 ARG B N 1
ATOM 3548 C CA . ARG B 1 132 ? -11.461 -6.656 -12.57 1 84.31 132 ARG B CA 1
ATOM 3549 C C . ARG B 1 132 ? -10.031 -6.125 -12.484 1 84.31 132 ARG B C 1
ATOM 3551 O O . ARG B 1 132 ? -9.32 -6.078 -13.484 1 84.31 132 ARG B O 1
ATOM 3558 N N . SER B 1 133 ? -9.68 -5.676 -11.375 1 87.25 133 SER B N 1
ATOM 3559 C CA . SER B 1 133 ? -8.375 -5.047 -11.188 1 87.25 133 SER B CA 1
ATOM 3560 C C . SER B 1 133 ? -7.859 -5.27 -9.766 1 87.25 133 SER B C 1
ATOM 3562 O O . SER B 1 133 ? -8.617 -5.68 -8.883 1 87.25 133 SER B O 1
ATOM 3564 N N . PHE B 1 134 ? -6.637 -5.055 -9.57 1 89.69 134 PHE B N 1
ATOM 3565 C CA . PHE B 1 134 ? -6.043 -5.137 -8.242 1 89.69 134 PHE B CA 1
ATOM 3566 C C . PHE B 1 134 ? -6.707 -4.145 -7.293 1 89.69 134 PHE B C 1
ATOM 3568 O O . PHE B 1 134 ? -6.875 -4.434 -6.105 1 89.69 134 PHE B O 1
ATOM 3575 N N . ILE B 1 135 ? -7.09 -3.031 -7.82 1 93.38 135 ILE B N 1
ATOM 3576 C CA . ILE B 1 135 ? -7.719 -1.992 -7.016 1 93.38 135 ILE B CA 1
ATOM 3577 C C . ILE B 1 135 ? -8.984 -2.541 -6.367 1 93.38 135 ILE B C 1
ATOM 3579 O O . ILE B 1 135 ? -9.148 -2.469 -5.145 1 93.38 135 ILE B O 1
ATOM 3583 N N . ASN B 1 136 ? -9.828 -3.119 -7.168 1 91.06 136 ASN B N 1
ATOM 3584 C CA . ASN B 1 136 ? -11.117 -3.586 -6.668 1 91.06 136 ASN B CA 1
ATOM 3585 C C . ASN B 1 136 ? -10.969 -4.852 -5.832 1 91.06 136 ASN B C 1
ATOM 3587 O O . ASN B 1 136 ? -11.648 -5.012 -4.812 1 91.06 136 ASN B O 1
ATOM 3591 N N . TYR B 1 137 ? -10.008 -5.68 -6.191 1 87.81 137 TYR B N 1
ATOM 3592 C CA . TYR B 1 137 ? -9.906 -6.977 -5.531 1 87.81 137 TYR B CA 1
ATOM 3593 C C . TYR B 1 137 ? -8.938 -6.918 -4.359 1 87.81 137 TYR B C 1
ATOM 3595 O O . TYR B 1 137 ? -8.828 -7.871 -3.586 1 87.81 137 TYR B O 1
ATOM 3603 N N . GLY B 1 138 ? -8.305 -5.852 -4.297 1 90.88 138 GLY B N 1
ATOM 3604 C CA . GLY B 1 138 ? -7.406 -5.648 -3.172 1 90.88 138 GLY B CA 1
ATOM 3605 C C . GLY B 1 138 ? -7.906 -4.613 -2.184 1 90.88 138 GLY B C 1
ATOM 3606 O O . GLY B 1 138 ? -8.711 -4.926 -1.3 1 90.88 138 GLY B O 1
ATOM 3607 N N . PRO B 1 139 ? -7.477 -3.385 -2.385 1 94.12 139 PRO B N 1
ATOM 3608 C CA . PRO B 1 139 ? -7.793 -2.344 -1.404 1 94.12 139 PRO B CA 1
ATOM 3609 C C . PRO B 1 139 ? -9.297 -2.135 -1.232 1 94.12 139 PRO B C 1
ATOM 3611 O O . PRO B 1 139 ? -9.789 -2.059 -0.104 1 94.12 139 PRO B O 1
ATOM 3614 N N . VAL B 1 140 ? -10.023 -2.039 -2.309 1 94.56 140 VAL B N 1
ATOM 3615 C CA . VAL B 1 140 ? -11.445 -1.722 -2.24 1 94.56 140 VAL B CA 1
ATOM 3616 C C . VAL B 1 140 ? -12.195 -2.834 -1.506 1 94.56 140 VAL B C 1
ATOM 3618 O O . VAL B 1 140 ? -13 -2.564 -0.611 1 94.56 140 VAL B O 1
ATOM 3621 N N . ARG B 1 141 ? -11.914 -4.012 -1.906 1 91.38 141 ARG B N 1
ATOM 3622 C CA . ARG B 1 141 ? -12.555 -5.145 -1.247 1 91.38 141 ARG B CA 1
ATOM 3623 C C . ARG B 1 141 ? -12.195 -5.191 0.235 1 91.38 141 ARG B C 1
ATOM 3625 O O . ARG B 1 141 ? -13.055 -5.465 1.077 1 91.38 141 ARG B O 1
ATOM 3632 N N . LEU B 1 142 ? -11 -5.02 0.546 1 92.12 142 LEU B N 1
ATOM 3633 C CA . LEU B 1 142 ? -10.555 -5.027 1.938 1 92.12 142 LEU B CA 1
ATOM 3634 C C . LEU B 1 142 ? -11.266 -3.938 2.738 1 92.12 142 LEU B C 1
ATOM 3636 O O . LEU B 1 142 ? -11.742 -4.188 3.848 1 92.12 142 LEU B O 1
ATOM 3640 N N . LEU B 1 143 ? -11.336 -2.777 2.199 1 95.06 143 LEU B N 1
ATOM 3641 C CA . LEU B 1 143 ? -12 -1.659 2.861 1 95.06 143 LEU B CA 1
ATOM 3642 C C . LEU B 1 143 ? -13.469 -1.974 3.115 1 95.06 143 LEU B C 1
ATOM 3644 O O . LEU B 1 143 ? -13.977 -1.755 4.219 1 95.06 143 LEU B O 1
ATOM 3648 N N . ARG B 1 144 ? -14.102 -2.502 2.113 1 93 144 ARG B N 1
ATOM 3649 C CA . ARG B 1 144 ? -15.531 -2.791 2.215 1 93 144 ARG B CA 1
ATOM 3650 C C . ARG B 1 144 ? -15.789 -3.914 3.215 1 93 144 ARG B C 1
ATOM 3652 O O . ARG B 1 144 ? -16.828 -3.922 3.889 1 93 144 ARG B O 1
ATOM 3659 N N . LYS B 1 145 ? -14.891 -4.848 3.227 1 88.69 145 LYS B N 1
ATOM 3660 C CA . LYS B 1 145 ? -15.016 -5.945 4.184 1 88.69 145 LYS B CA 1
ATOM 3661 C C . LYS B 1 145 ? -14.984 -5.426 5.621 1 88.69 145 LYS B C 1
ATOM 3663 O O . LYS B 1 145 ? -15.734 -5.906 6.477 1 88.69 145 LYS B O 1
ATOM 3668 N N . PHE B 1 146 ? -14.211 -4.469 5.895 1 88.44 146 PHE B N 1
ATOM 3669 C CA . PHE B 1 146 ? -14.055 -3.912 7.234 1 88.44 146 PHE B CA 1
ATOM 3670 C C . PHE B 1 146 ? -15.18 -2.939 7.555 1 88.44 146 PHE B C 1
ATOM 3672 O O . PHE B 1 146 ? -15.68 -2.904 8.68 1 88.44 146 PHE B O 1
ATOM 3679 N N . ASN B 1 147 ? -15.469 -2.084 6.566 1 91.06 147 ASN B N 1
ATOM 3680 C CA . ASN B 1 147 ? -16.516 -1.08 6.66 1 91.06 147 ASN B CA 1
ATOM 3681 C C . ASN B 1 147 ? -17.156 -0.798 5.301 1 91.06 147 ASN B C 1
ATOM 3683 O O . ASN B 1 147 ? -16.547 -0.149 4.449 1 91.06 147 ASN B O 1
ATOM 3687 N N . SER B 1 148 ? -18.312 -1.185 5.145 1 91.44 148 SER B N 1
ATOM 3688 C CA . SER B 1 148 ? -18.984 -1.057 3.857 1 91.44 148 SER B CA 1
ATOM 3689 C C . SER B 1 148 ? -19.125 0.406 3.449 1 91.44 148 SER B C 1
ATOM 3691 O O . SER B 1 148 ? -19.297 0.713 2.268 1 91.44 148 SER B O 1
ATOM 3693 N N . LYS B 1 149 ? -19.031 1.306 4.418 1 94.75 149 LYS B N 1
ATOM 3694 C CA . LYS B 1 149 ? -19.219 2.729 4.137 1 94.75 149 LYS B CA 1
ATOM 3695 C C . LYS B 1 149 ? -17.875 3.387 3.801 1 94.75 149 LYS B C 1
ATOM 3697 O O . LYS B 1 149 ? -17.828 4.582 3.5 1 94.75 149 LYS B O 1
ATOM 3702 N N . SER B 1 150 ? -16.859 2.633 3.795 1 96.81 150 SER B N 1
ATOM 3703 C CA . SER B 1 150 ? -15.531 3.182 3.582 1 96.81 150 SER B CA 1
ATOM 3704 C C . SER B 1 150 ? -15.25 3.391 2.098 1 96.81 150 SER B C 1
ATOM 3706 O O . SER B 1 150 ? -14.25 4.008 1.732 1 96.81 150 SER B O 1
ATOM 3708 N N . VAL B 1 151 ? -16.094 2.83 1.264 1 98.06 151 VAL B N 1
ATOM 3709 C CA . VAL B 1 151 ? -15.953 3.047 -0.172 1 98.06 151 VAL B CA 1
ATOM 3710 C C . VAL B 1 151 ? -17.219 3.68 -0.732 1 98.06 151 VAL B C 1
ATOM 3712 O O . VAL B 1 151 ? -18.312 3.102 -0.632 1 98.06 151 VAL B O 1
ATOM 3715 N N . LEU B 1 152 ? -17.078 4.859 -1.23 1 98.44 152 LEU B N 1
ATOM 3716 C CA . LEU B 1 152 ? -18.156 5.562 -1.901 1 98.44 152 LEU B CA 1
ATOM 3717 C C . LEU B 1 152 ? -17.922 5.625 -3.406 1 98.44 152 LEU B C 1
ATOM 3719 O O . LEU B 1 152 ? -16.781 5.781 -3.852 1 98.44 152 LEU B O 1
ATOM 3723 N N . ARG B 1 153 ? -18.969 5.496 -4.113 1 97.94 153 ARG B N 1
ATOM 3724 C CA . ARG B 1 153 ? -18.891 5.578 -5.566 1 97.94 153 ARG B CA 1
ATOM 3725 C C . ARG B 1 153 ? -19.828 6.656 -6.105 1 97.94 153 ARG B C 1
ATOM 3727 O O . ARG B 1 153 ? -20.953 6.812 -5.621 1 97.94 153 ARG B O 1
ATOM 3734 N N . CYS B 1 154 ? -19.344 7.41 -7.051 1 98.06 154 CYS B N 1
ATOM 3735 C CA . CYS B 1 154 ? -20.141 8.438 -7.703 1 98.06 154 CYS B CA 1
ATOM 3736 C C . CYS B 1 154 ? -19.578 8.789 -9.078 1 98.06 154 CYS B C 1
ATOM 3738 O O . CYS B 1 154 ? -18.469 8.375 -9.414 1 98.06 154 CYS B O 1
ATOM 3740 N N . SER B 1 155 ? -20.375 9.438 -9.844 1 97.69 155 SER B N 1
ATOM 3741 C CA . SER B 1 155 ? -19.906 9.953 -11.125 1 97.69 155 SER B CA 1
ATOM 3742 C C . SER B 1 155 ? -19.281 11.336 -10.961 1 97.69 155 SER B C 1
ATOM 3744 O O . SER B 1 155 ? -19.5 12.008 -9.953 1 97.69 155 SER B O 1
ATOM 3746 N N . SER B 1 156 ? -18.516 11.648 -12 1 96.62 156 SER B N 1
ATOM 3747 C CA . SER B 1 156 ? -17.938 12.984 -12 1 96.62 156 SER B CA 1
ATOM 3748 C C . SER B 1 156 ? -19.016 14.062 -11.906 1 96.62 156 SER B C 1
ATOM 3750 O O . SER B 1 156 ? -18.812 15.086 -11.242 1 96.62 156 SER B O 1
ATOM 3752 N N . ASN B 1 157 ? -20.109 13.797 -12.508 1 96.88 157 ASN B N 1
ATOM 3753 C CA . ASN B 1 157 ? -21.219 14.75 -12.484 1 96.88 157 ASN B CA 1
ATOM 3754 C C . ASN B 1 157 ? -21.828 14.867 -11.094 1 96.88 157 ASN B C 1
ATOM 3756 O O . ASN B 1 157 ? -22.172 15.961 -10.648 1 96.88 157 ASN B O 1
ATOM 3760 N N . GLU B 1 158 ? -21.984 13.766 -10.461 1 97.56 158 GLU B N 1
ATOM 3761 C CA . GLU B 1 158 ? -22.531 13.766 -9.109 1 97.56 158 GLU B CA 1
ATOM 3762 C C . GLU B 1 158 ? -21.641 14.531 -8.141 1 97.56 158 GLU B C 1
ATOM 3764 O O . GLU B 1 158 ? -22.125 15.297 -7.312 1 97.56 158 GLU B O 1
ATOM 3769 N N . LEU B 1 159 ? -20.375 14.281 -8.258 1 98.12 159 LEU B N 1
ATOM 3770 C CA . LEU B 1 159 ? -19.422 14.969 -7.391 1 98.12 159 LEU B CA 1
ATOM 3771 C C . LEU B 1 159 ? -19.438 16.469 -7.66 1 98.12 159 LEU B C 1
ATOM 3773 O O . LEU B 1 159 ? -19.469 17.281 -6.723 1 98.12 159 LEU B O 1
ATOM 3777 N N . LYS B 1 160 ? -19.391 16.797 -8.938 1 97.06 160 LYS B N 1
ATOM 3778 C CA . LYS B 1 160 ? -19.391 18.203 -9.328 1 97.06 160 LYS B CA 1
ATOM 3779 C C . LYS B 1 160 ? -20.656 18.906 -8.836 1 97.06 160 LYS B C 1
ATOM 3781 O O . LYS B 1 160 ? -20.594 20.031 -8.344 1 97.06 160 LYS B O 1
ATOM 3786 N N . GLU B 1 161 ? -21.75 18.281 -8.984 1 97.38 161 GLU B N 1
ATOM 3787 C CA . GLU B 1 161 ? -23.016 18.828 -8.531 1 97.38 161 GLU B CA 1
ATOM 3788 C C . GLU B 1 161 ? -22.984 19.141 -7.035 1 97.38 161 GLU B C 1
ATOM 3790 O O . GLU B 1 161 ? -23.391 20.219 -6.605 1 97.38 161 GLU B O 1
ATOM 3795 N N . MET B 1 162 ? -22.5 18.25 -6.273 1 97.5 162 MET B N 1
ATOM 3796 C CA . MET B 1 162 ? -22.422 18.453 -4.832 1 97.5 162 MET B CA 1
ATOM 3797 C C . MET B 1 162 ? -21.469 19.594 -4.488 1 97.5 162 MET B C 1
ATOM 3799 O O . MET B 1 162 ? -21.828 20.484 -3.725 1 97.5 162 MET B O 1
ATOM 3803 N N . CYS B 1 163 ? -20.328 19.578 -5.09 1 97.38 163 CYS B N 1
ATOM 3804 C CA . CYS B 1 163 ? -19.281 20.516 -4.734 1 97.38 163 CYS B CA 1
ATOM 3805 C C . CYS B 1 163 ? -19.641 21.922 -5.18 1 97.38 163 CYS B C 1
ATOM 3807 O O . CYS B 1 163 ? -19.25 22.906 -4.531 1 97.38 163 CYS B O 1
ATOM 3809 N N . ASP B 1 164 ? -20.406 22.047 -6.285 1 96.19 164 ASP B N 1
ATOM 3810 C CA . ASP B 1 164 ? -20.75 23.359 -6.836 1 96.19 164 ASP B CA 1
ATOM 3811 C C . ASP B 1 164 ? -21.984 23.938 -6.145 1 96.19 164 ASP B C 1
ATOM 3813 O O . ASP B 1 164 ? -22.281 25.125 -6.277 1 96.19 164 ASP B O 1
ATOM 3817 N N . SER B 1 165 ? -22.672 23.203 -5.402 1 96.19 165 SER B N 1
ATOM 3818 C CA . SER B 1 165 ? -23.906 23.641 -4.758 1 96.19 165 SER B CA 1
ATOM 3819 C C . SER B 1 165 ? -23.625 24.375 -3.457 1 96.19 165 SER B C 1
ATOM 3821 O O . SER B 1 165 ? -22.516 24.281 -2.912 1 96.19 165 SER B O 1
ATOM 3823 N N . SER B 1 166 ? -24.594 25.125 -3.021 1 96.19 166 SER B N 1
ATOM 3824 C CA . SER B 1 166 ? -24.547 25.641 -1.658 1 96.19 166 SER B CA 1
ATOM 3825 C C . SER B 1 166 ? -24.703 24.531 -0.636 1 96.19 166 SER B C 1
ATOM 3827 O O . SER B 1 166 ? -25.172 23.438 -0.966 1 96.19 166 SER B O 1
ATOM 3829 N N . ILE B 1 167 ? -24.297 24.766 0.558 1 96.06 167 ILE B N 1
ATOM 3830 C CA . ILE B 1 167 ? -24.328 23.766 1.62 1 96.06 167 ILE B CA 1
ATOM 3831 C C . ILE B 1 167 ? -25.75 23.234 1.795 1 96.06 167 ILE B C 1
ATOM 3833 O O . ILE B 1 167 ? -25.969 22.031 1.922 1 96.06 167 ILE B O 1
ATOM 3837 N N . ASP B 1 168 ? -26.75 24.125 1.727 1 96.25 168 ASP B N 1
ATOM 3838 C CA . ASP B 1 168 ? -28.141 23.766 1.956 1 96.25 168 ASP B CA 1
ATOM 3839 C C . ASP B 1 168 ? -28.641 22.797 0.881 1 96.25 168 ASP B C 1
ATOM 3841 O O . ASP B 1 168 ? -29.391 21.875 1.174 1 96.25 168 ASP B O 1
ATOM 3845 N N . VAL B 1 169 ? -28.234 23.016 -0.286 1 97.25 169 VAL B N 1
ATOM 3846 C CA . VAL B 1 169 ? -28.625 22.172 -1.4 1 97.25 169 VAL B CA 1
ATOM 3847 C C . VAL B 1 169 ? -27.875 20.844 -1.336 1 97.25 169 VAL B C 1
ATOM 3849 O O . VAL B 1 169 ? -28.453 19.781 -1.528 1 97.25 169 VAL B O 1
ATOM 3852 N N . ALA B 1 170 ? -26.562 20.922 -1.052 1 97 170 ALA B N 1
ATOM 3853 C CA . ALA B 1 170 ? -25.719 19.734 -0.994 1 97 170 ALA B CA 1
ATOM 3854 C C . ALA B 1 170 ? -26.234 18.75 0.059 1 97 170 ALA B C 1
ATOM 3856 O O . ALA B 1 170 ? -26.156 17.531 -0.135 1 97 170 ALA B O 1
ATOM 3857 N N . ARG B 1 171 ? -26.797 19.266 1.156 1 96.56 171 ARG B N 1
ATOM 3858 C CA . ARG B 1 171 ? -27.266 18.453 2.273 1 96.56 171 ARG B CA 1
ATOM 3859 C C . ARG B 1 171 ? -28.391 17.516 1.836 1 96.56 171 ARG B C 1
ATOM 3861 O O . ARG B 1 171 ? -28.625 16.484 2.475 1 96.56 171 ARG B O 1
ATOM 3868 N N . LYS B 1 172 ? -29.016 17.828 0.698 1 97.19 172 LYS B N 1
ATOM 3869 C CA . LYS B 1 172 ? -30.141 17.047 0.206 1 97.19 172 LYS B CA 1
ATOM 3870 C C . LYS B 1 172 ? -29.672 15.992 -0.797 1 97.19 172 LYS B C 1
ATOM 3872 O O . LYS B 1 172 ? -30.438 15.086 -1.152 1 97.19 172 LYS B O 1
ATOM 3877 N N . LEU B 1 173 ? -28.484 16.094 -1.179 1 97.81 173 LEU B N 1
ATOM 3878 C CA . LEU B 1 173 ? -27.953 15.195 -2.197 1 97.81 173 LEU B CA 1
ATOM 3879 C C . LEU B 1 173 ? -27.516 13.875 -1.577 1 97.81 173 LEU B C 1
ATOM 3881 O O . LEU B 1 173 ? -27 13.852 -0.456 1 97.81 173 LEU B O 1
ATOM 3885 N N . ARG B 1 174 ? -27.656 12.812 -2.285 1 97.19 174 ARG B N 1
ATOM 3886 C CA . ARG B 1 174 ? -27.344 11.461 -1.831 1 97.19 174 ARG B CA 1
ATOM 3887 C C . ARG B 1 174 ? -25.859 11.32 -1.509 1 97.19 174 ARG B C 1
ATOM 3889 O O . ARG B 1 174 ? -25.5 10.742 -0.483 1 97.19 174 ARG B O 1
ATOM 3896 N N . LEU B 1 175 ? -25.031 11.797 -2.314 1 97.81 175 LEU B N 1
ATOM 3897 C CA . LEU B 1 175 ? -23.594 11.672 -2.123 1 97.81 175 LEU B CA 1
ATOM 3898 C C . LEU B 1 175 ? -23.156 12.352 -0.832 1 97.81 175 LEU B C 1
ATOM 3900 O O . LEU B 1 175 ? -22.312 11.82 -0.095 1 97.81 175 LEU B O 1
ATOM 3904 N N . TYR B 1 176 ? -23.719 13.508 -0.577 1 98 176 TYR B N 1
ATOM 3905 C CA . TYR B 1 176 ? -23.391 14.227 0.651 1 98 176 TYR B CA 1
ATOM 3906 C C . TYR B 1 176 ? -23.781 13.406 1.878 1 98 176 TYR B C 1
ATOM 3908 O O . TYR B 1 176 ? -23 13.281 2.82 1 98 176 TYR B O 1
ATOM 3916 N N . LYS B 1 177 ? -24.953 12.914 1.833 1 98 177 LYS B N 1
ATOM 3917 C CA . LYS B 1 177 ? -25.453 12.133 2.959 1 98 177 LYS B CA 1
ATOM 3918 C C . LYS B 1 177 ? -24.562 10.906 3.209 1 98 177 LYS B C 1
ATOM 3920 O O . LYS B 1 177 ? -24.234 10.602 4.355 1 98 177 LYS B O 1
ATOM 3925 N N . LYS B 1 178 ? -24.203 10.266 2.182 1 98.12 178 LYS B N 1
ATOM 3926 C CA . LYS B 1 178 ? -23.344 9.094 2.303 1 98.12 178 LYS B CA 1
ATOM 3927 C C . LYS B 1 178 ? -21.969 9.477 2.848 1 98.12 178 LYS B C 1
ATOM 3929 O O . LYS B 1 178 ? -21.406 8.773 3.697 1 98.12 178 LYS B O 1
ATOM 3934 N N . LEU B 1 179 ? -21.406 10.523 2.33 1 98.12 179 LEU B N 1
ATOM 3935 C CA . LEU B 1 179 ? -20.094 11 2.773 1 98.12 179 LEU B CA 1
ATOM 3936 C C . LEU B 1 179 ? -20.125 11.359 4.254 1 98.12 179 LEU B C 1
ATOM 3938 O O . LEU B 1 179 ? -19.234 10.945 5.012 1 98.12 179 LEU B O 1
ATOM 3942 N N . MET B 1 180 ? -21.156 12.062 4.668 1 97.31 180 MET B N 1
ATOM 3943 C CA . MET B 1 180 ? -21.266 12.484 6.062 1 97.31 180 MET B CA 1
ATOM 3944 C C . MET B 1 180 ? -21.453 11.281 6.977 1 97.31 180 MET B C 1
ATOM 3946 O O . MET B 1 180 ? -20.938 11.25 8.094 1 97.31 180 MET B O 1
ATOM 3950 N N . ALA B 1 181 ? -22.203 10.328 6.465 1 97.75 181 ALA B N 1
ATOM 3951 C CA . ALA B 1 181 ? -22.391 9.102 7.238 1 97.75 181 ALA B CA 1
ATOM 3952 C C . ALA B 1 181 ? -21.078 8.359 7.422 1 97.75 181 ALA B C 1
ATOM 3954 O O . ALA B 1 181 ? -20.797 7.84 8.508 1 97.75 181 ALA B O 1
ATOM 3955 N N . SER B 1 182 ? -20.297 8.289 6.379 1 98.12 182 SER B N 1
ATOM 3956 C CA . SER B 1 182 ? -19 7.641 6.438 1 98.12 182 SER B CA 1
ATOM 3957 C C . SER B 1 182 ? -18.062 8.359 7.41 1 98.12 182 SER B C 1
ATOM 3959 O O . SER B 1 182 ? -17.391 7.715 8.219 1 98.12 182 SER B O 1
ATOM 3961 N N . ILE B 1 183 ? -18.047 9.672 7.359 1 97.62 183 ILE B N 1
ATOM 3962 C CA . ILE B 1 183 ? -17.203 10.477 8.227 1 97.62 183 ILE B CA 1
ATOM 3963 C C . ILE B 1 183 ? -17.594 10.266 9.688 1 97.62 183 ILE B C 1
ATOM 3965 O O . ILE B 1 183 ? -16.75 10.047 10.547 1 97.62 183 ILE B O 1
ATOM 3969 N N . LYS B 1 184 ? -18.859 10.328 9.906 1 96.69 184 LYS B N 1
ATOM 3970 C CA . LYS B 1 184 ? -19.375 10.156 11.258 1 96.69 184 LYS B CA 1
ATOM 3971 C C . LYS B 1 184 ? -18.969 8.797 11.836 1 96.69 184 LYS B C 1
ATOM 3973 O O . LYS B 1 184 ? -18.547 8.703 12.984 1 96.69 184 LYS B O 1
ATOM 3978 N N . LYS B 1 185 ? -19.125 7.793 11.055 1 97 185 LYS B N 1
ATOM 3979 C CA . LYS B 1 185 ? -18.797 6.445 11.516 1 97 185 LYS B CA 1
ATOM 3980 C C . LYS B 1 185 ? -17.312 6.316 11.828 1 97 185 LYS B C 1
ATOM 3982 O O . LYS B 1 185 ? -16.938 5.777 12.875 1 97 185 LYS B O 1
ATOM 3987 N N . VAL B 1 186 ? -16.469 6.762 10.945 1 96.81 186 VAL B N 1
ATOM 3988 C CA . VAL B 1 186 ? -15.023 6.691 11.125 1 96.81 186 VAL B CA 1
ATOM 3989 C C . VAL B 1 186 ? -14.625 7.426 12.406 1 96.81 186 VAL B C 1
ATOM 3991 O O . VAL B 1 186 ? -13.844 6.906 13.211 1 96.81 186 VAL B O 1
ATOM 3994 N N . ARG B 1 187 ? -15.195 8.547 12.609 1 95.25 187 ARG B N 1
ATOM 3995 C CA . ARG B 1 187 ? -14.859 9.359 13.773 1 95.25 187 ARG B CA 1
ATOM 3996 C C . ARG B 1 187 ? -15.297 8.68 15.07 1 95.25 187 ARG B C 1
ATOM 3998 O O . ARG B 1 187 ? -14.602 8.75 16.078 1 95.25 187 ARG B O 1
ATOM 4005 N N . LYS B 1 188 ? -16.438 8.102 14.984 1 95.25 188 LYS B N 1
ATOM 4006 C CA . LYS B 1 188 ? -16.969 7.422 16.156 1 95.25 188 LYS B CA 1
ATOM 4007 C C . LYS B 1 188 ? -16.094 6.246 16.562 1 95.25 188 LYS B C 1
ATOM 4009 O O . LYS B 1 188 ? -15.883 6.008 17.766 1 95.25 188 LYS B O 1
ATOM 4014 N N . GLU B 1 189 ? -15.562 5.59 15.609 1 95.56 189 GLU B N 1
ATOM 4015 C CA . GLU B 1 189 ? -14.844 4.344 15.859 1 95.56 189 GLU B CA 1
ATOM 4016 C C . GLU B 1 189 ? -13.359 4.594 16.078 1 95.56 189 GLU B C 1
ATOM 4018 O O . GLU B 1 189 ? -12.641 3.727 16.578 1 95.56 189 GLU B O 1
ATOM 4023 N N . ASN B 1 190 ? -12.93 5.809 15.68 1 94.06 190 ASN B N 1
ATOM 4024 C CA . ASN B 1 190 ? -11.5 6.105 15.742 1 94.06 190 ASN B CA 1
ATOM 4025 C C . ASN B 1 190 ? -11.242 7.488 16.344 1 94.06 190 ASN B C 1
ATOM 4027 O O . ASN B 1 190 ? -10.875 8.422 15.617 1 94.06 190 ASN B O 1
ATOM 4031 N N . LYS B 1 191 ? -11.227 7.613 17.547 1 91.94 191 LYS B N 1
ATOM 40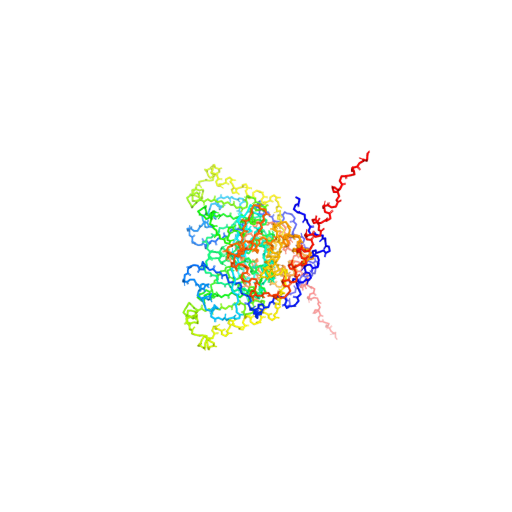32 C CA . LYS B 1 191 ? -11.047 8.898 18.219 1 91.94 191 LYS B CA 1
ATOM 4033 C C . LYS B 1 191 ? -9.586 9.328 18.203 1 91.94 191 LYS B C 1
ATOM 4035 O O . LYS B 1 191 ? -8.688 8.5 18.359 1 91.94 191 LYS B O 1
ATOM 4040 N N . VAL B 1 192 ? -9.414 10.617 18.031 1 91.25 192 VAL B N 1
ATOM 4041 C CA . VAL B 1 192 ? -8.07 11.172 17.922 1 91.25 192 VAL B CA 1
ATOM 4042 C C . VAL B 1 192 ? -7.797 12.102 19.094 1 91.25 192 VAL B C 1
ATOM 4044 O O . VAL B 1 192 ? -8.672 12.867 19.5 1 91.25 192 VAL B O 1
ATOM 4047 N N . SER B 1 193 ? -6.555 11.992 19.609 1 86.06 193 SER B N 1
ATOM 4048 C CA . SER B 1 193 ? -6.145 12.922 20.656 1 86.06 193 SER B CA 1
ATOM 4049 C C . SER B 1 193 ? -5.699 14.258 20.062 1 86.06 193 SER B C 1
ATOM 4051 O O . SER B 1 193 ? -4.973 14.297 19.062 1 86.06 193 SER B O 1
ATOM 4053 N N . LYS B 1 194 ? -6.133 15.289 20.656 1 83.81 194 LYS B N 1
ATOM 4054 C CA . LYS B 1 194 ? -5.773 16.609 20.156 1 83.81 194 LYS B CA 1
ATOM 4055 C C . LYS B 1 194 ? -4.789 17.312 21.094 1 83.81 194 LYS B C 1
ATOM 4057 O O . LYS B 1 194 ? -4.953 18.484 21.406 1 83.81 194 LYS B O 1
ATOM 4062 N N . ASP B 1 195 ? -3.854 16.562 21.516 1 84.31 195 ASP B N 1
ATOM 4063 C CA . ASP B 1 195 ? -2.844 17.094 22.438 1 84.31 195 ASP B CA 1
ATOM 4064 C C . ASP B 1 195 ? -1.555 17.422 21.688 1 84.31 195 ASP B C 1
ATOM 4066 O O . ASP B 1 195 ? -1.524 17.438 20.453 1 84.31 195 ASP B O 1
ATOM 4070 N N . ILE B 1 196 ? -0.566 17.734 22.406 1 84.5 196 ILE B N 1
ATOM 4071 C CA . ILE B 1 196 ? 0.673 18.266 21.844 1 84.5 196 ILE B CA 1
ATOM 4072 C C . ILE B 1 196 ? 1.432 17.156 21.125 1 84.5 196 ILE B C 1
ATOM 4074 O O . ILE B 1 196 ? 2.363 17.406 20.359 1 84.5 196 ILE B O 1
ATOM 4078 N N . GLY B 1 197 ? 1.085 15.977 21.422 1 87.12 197 GLY B N 1
ATOM 4079 C CA . GLY B 1 197 ? 1.688 14.859 20.719 1 87.12 197 GLY B CA 1
ATOM 4080 C C . GLY B 1 197 ? 1.14 14.672 19.312 1 87.12 197 GLY B C 1
ATOM 4081 O O . GLY B 1 197 ? 1.715 13.938 18.516 1 87.12 197 GLY B O 1
ATOM 4082 N N . ASN B 1 198 ? 0.038 15.281 19.094 1 90.62 198 ASN B N 1
ATOM 4083 C CA . ASN B 1 198 ? -0.548 15.297 17.75 1 90.62 198 ASN B CA 1
ATOM 4084 C C . ASN B 1 198 ? 0.114 16.344 16.859 1 90.62 198 ASN B C 1
ATOM 4086 O O . ASN B 1 198 ? 0.075 17.531 17.156 1 90.62 198 ASN B O 1
ATOM 4090 N N . ILE B 1 199 ? 0.665 15.898 15.805 1 89.31 199 ILE B N 1
ATOM 4091 C CA . ILE B 1 199 ? 1.5 16.719 14.93 1 89.31 199 ILE B CA 1
ATOM 4092 C C . ILE B 1 199 ? 0.689 17.891 14.398 1 89.31 199 ILE B C 1
ATOM 4094 O O . ILE B 1 199 ? 1.243 18.953 14.117 1 89.31 199 ILE B O 1
ATOM 4098 N N . LEU B 1 200 ? -0.594 17.781 14.305 1 89.25 200 LEU B N 1
ATOM 4099 C CA . LEU B 1 200 ? -1.44 18.844 13.773 1 89.25 200 LEU B CA 1
ATOM 4100 C C . LEU B 1 200 ? -1.656 19.938 14.812 1 89.25 200 LEU B C 1
ATOM 4102 O O . LEU B 1 200 ? -1.959 21.078 14.461 1 89.25 200 LEU B O 1
ATOM 4106 N N . TYR B 1 201 ? -1.435 19.594 16.078 1 89.5 201 TYR B N 1
ATOM 4107 C CA . TYR B 1 201 ? -1.751 20.531 17.141 1 89.5 201 TYR B CA 1
ATOM 4108 C C . TYR B 1 201 ? -0.49 20.953 17.891 1 89.5 201 TYR B C 1
ATOM 4110 O O . TYR B 1 201 ? -0.531 21.844 18.734 1 89.5 201 TYR B O 1
ATOM 4118 N N . ALA B 1 202 ? 0.531 20.375 17.531 1 91.31 202 ALA B N 1
ATOM 4119 C CA . ALA B 1 202 ? 1.784 20.625 18.25 1 91.31 202 ALA B CA 1
ATOM 4120 C C . ALA B 1 202 ? 2.211 22.078 18.109 1 91.31 202 ALA B C 1
ATOM 4122 O O . ALA B 1 202 ? 2.984 22.578 18.938 1 91.31 202 ALA B O 1
ATOM 4123 N N . GLU B 1 203 ? 1.766 22.703 17.109 1 91.62 203 GLU B N 1
ATOM 4124 C CA . GLU B 1 203 ? 2.053 24.125 16.938 1 91.62 203 GLU B CA 1
ATOM 4125 C C . GLU B 1 203 ? 1.554 24.938 18.141 1 91.62 203 GLU B C 1
ATOM 4127 O O . GLU B 1 203 ? 2.133 25.969 18.484 1 91.62 203 GLU B O 1
ATOM 4132 N N . ARG B 1 204 ? 0.544 24.469 18.766 1 90.5 204 ARG B N 1
ATOM 4133 C CA . ARG B 1 204 ? -0.057 25.141 19.922 1 90.5 204 ARG B CA 1
ATOM 4134 C C . ARG B 1 204 ? 0.903 25.172 21.094 1 90.5 204 ARG B C 1
ATOM 4136 O O . ARG B 1 204 ? 0.723 25.953 22.031 1 90.5 204 ARG B O 1
ATOM 4143 N N . PHE B 1 205 ? 1.79 24.375 20.984 1 93.81 205 PHE B N 1
ATOM 4144 C CA . PHE B 1 205 ? 2.812 24.328 22.031 1 93.81 205 PHE B CA 1
ATOM 4145 C C . PHE B 1 205 ? 4.105 24.969 21.547 1 93.81 205 PHE B C 1
ATOM 4147 O O . PHE B 1 205 ? 4.691 25.797 22.25 1 93.81 205 PHE B O 1
ATOM 4154 N N . LEU B 1 206 ? 4.469 24.703 20.422 1 95.75 206 LEU B N 1
ATOM 4155 C CA . LEU B 1 206 ? 5.797 25.078 19.938 1 95.75 206 LEU B CA 1
ATOM 4156 C C . LEU B 1 206 ? 5.855 26.547 19.578 1 95.75 206 LEU B C 1
ATOM 4158 O O . LEU B 1 206 ? 6.871 27.219 19.812 1 95.75 206 LEU B O 1
ATOM 4162 N N . LEU B 1 207 ? 4.812 27.016 19.031 1 95.56 207 LEU B N 1
ATOM 4163 C CA . LEU B 1 207 ? 4.816 28.422 18.625 1 95.56 207 LEU B CA 1
ATOM 4164 C C . LEU B 1 207 ? 4.91 29.344 19.844 1 95.56 207 LEU B C 1
ATOM 4166 O O . LEU B 1 207 ? 5.715 30.266 19.859 1 95.56 207 LEU B O 1
ATOM 4170 N N . PRO B 1 208 ? 4.168 29.109 20.906 1 94.31 208 PRO B N 1
ATOM 4171 C CA . PRO B 1 208 ? 4.352 29.922 22.109 1 94.31 208 PRO B CA 1
ATOM 4172 C C . PRO B 1 208 ? 5.75 29.766 22.719 1 94.31 208 PRO B C 1
ATOM 4174 O O . PRO B 1 208 ? 6.277 30.719 23.297 1 94.31 208 PRO B O 1
ATOM 4177 N N . CYS B 1 209 ? 6.328 28.625 22.609 1 94.69 209 CYS B N 1
ATOM 4178 C CA . CYS B 1 209 ? 7.703 28.453 23.062 1 94.69 209 CYS B CA 1
ATOM 4179 C C . CYS B 1 209 ? 8.648 29.406 22.328 1 94.69 209 CYS B C 1
ATOM 4181 O O . CYS B 1 209 ? 9.469 30.078 22.953 1 94.69 209 CYS B O 1
ATOM 4183 N N . ILE B 1 210 ? 8.477 29.422 21.078 1 95.62 210 ILE B N 1
ATOM 4184 C CA . ILE B 1 210 ? 9.328 30.266 20.25 1 95.62 210 ILE B CA 1
ATOM 4185 C C . ILE B 1 210 ? 9.047 31.734 20.547 1 95.62 210 ILE B C 1
ATOM 4187 O O . ILE B 1 210 ? 9.961 32.562 20.547 1 95.62 210 ILE B O 1
ATOM 4191 N N . TYR B 1 211 ? 7.844 32.031 20.781 1 95.19 211 TYR B N 1
ATOM 4192 C CA . TYR B 1 211 ? 7.406 33.375 21.094 1 95.19 211 TYR B CA 1
ATOM 4193 C C . TYR B 1 211 ? 7.98 33.844 22.422 1 95.19 211 TYR B C 1
ATOM 4195 O O . TYR B 1 211 ? 8.391 35 22.562 1 95.19 211 TYR B O 1
ATOM 4203 N N . LEU B 1 212 ? 8.023 33 23.375 1 92.81 212 LEU B N 1
ATOM 4204 C CA . LEU B 1 212 ? 8.359 33.344 24.75 1 92.81 212 LEU B CA 1
ATOM 4205 C C . LEU B 1 212 ? 9.867 33.281 24.984 1 92.81 212 LEU B C 1
ATOM 4207 O O . LEU B 1 212 ? 10.406 34.031 25.781 1 92.81 212 LEU B O 1
ATOM 4211 N N . LEU B 1 213 ? 10.469 32.344 24.328 1 89.88 213 LEU B N 1
ATOM 4212 C CA . LEU B 1 213 ? 11.883 32.094 24.594 1 89.88 213 LEU B CA 1
ATOM 4213 C C . LEU B 1 213 ? 12.766 32.781 23.562 1 89.88 213 LEU B C 1
ATOM 4215 O O . LEU B 1 213 ? 12.43 32.844 22.391 1 89.88 213 LEU B O 1
ATOM 4219 N N . ASP B 1 214 ? 13.797 33.312 24.047 1 81.81 214 ASP B N 1
ATOM 4220 C CA . ASP B 1 214 ? 14.75 33.969 23.156 1 81.81 214 ASP B CA 1
ATOM 4221 C C . ASP B 1 214 ? 15.734 32.938 22.578 1 81.81 214 ASP B C 1
ATOM 4223 O O . ASP B 1 214 ? 16.172 32.031 23.281 1 81.81 214 ASP B O 1
ATOM 4227 N N . SER B 1 215 ? 16.078 33 21.344 1 80.75 215 SER B N 1
ATOM 4228 C CA . SER B 1 215 ? 17.094 32.219 20.672 1 80.75 215 SER B CA 1
ATOM 4229 C C . SER B 1 215 ? 16.828 30.719 20.781 1 80.75 215 SER B C 1
ATOM 4231 O O . SER B 1 215 ? 17.719 29.953 21.125 1 80.75 215 SER B O 1
ATOM 4233 N N . VAL B 1 216 ? 15.602 30.359 20.734 1 91.19 216 VAL B N 1
ATOM 4234 C CA . VAL B 1 216 ? 15.25 28.938 20.766 1 91.19 216 VAL B CA 1
ATOM 4235 C C . VAL B 1 216 ? 15.625 28.281 19.438 1 91.19 216 VAL B C 1
ATOM 4237 O O . VAL B 1 216 ? 15.359 28.844 18.359 1 91.19 216 VAL B O 1
ATOM 4240 N N . ASN B 1 217 ? 16.359 27.219 19.531 1 94.06 217 ASN B N 1
ATOM 4241 C CA . AS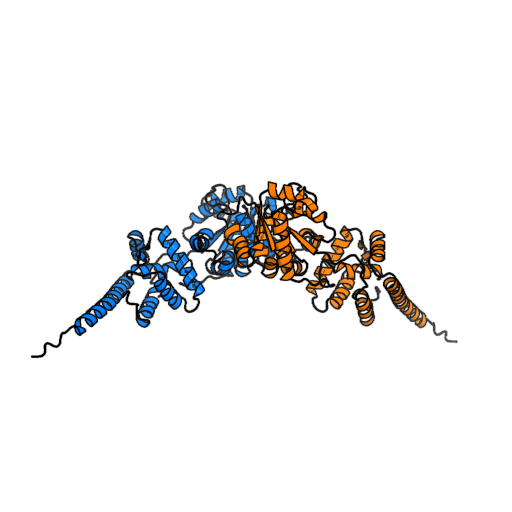N B 1 217 ? 16.766 26.5 18.328 1 94.06 217 ASN B CA 1
ATOM 4242 C C . ASN B 1 217 ? 16.125 25.109 18.25 1 94.06 217 ASN B C 1
ATOM 4244 O O . ASN B 1 217 ? 15.281 24.766 19.094 1 94.06 217 ASN B O 1
ATOM 4248 N N . TYR B 1 218 ? 16.438 24.359 17.219 1 93.81 218 TYR B N 1
ATOM 4249 C CA . TYR B 1 218 ? 15.828 23.062 16.953 1 93.81 218 TYR B CA 1
ATOM 4250 C C . TYR B 1 218 ? 16.047 22.109 18.109 1 93.81 218 TYR B C 1
ATOM 4252 O O . TYR B 1 218 ? 15.133 21.406 18.547 1 93.81 218 TYR B O 1
ATOM 4260 N N . ARG B 1 219 ? 17.188 22.125 18.656 1 93.31 219 ARG B N 1
ATOM 4261 C CA . ARG B 1 219 ? 17.531 21.219 19.75 1 93.31 219 ARG B CA 1
ATOM 4262 C C . ARG B 1 219 ? 16.703 21.516 21 1 93.31 219 ARG B C 1
ATOM 4264 O O . ARG B 1 219 ? 16.203 20.594 21.641 1 93.31 219 ARG B O 1
ATOM 4271 N N . THR B 1 220 ? 16.625 22.781 21.328 1 93.44 220 THR B N 1
ATOM 4272 C CA . THR B 1 220 ? 15.844 23.188 22.484 1 93.44 220 THR B CA 1
ATOM 4273 C C . THR B 1 220 ? 14.383 22.797 22.312 1 93.44 220 THR B C 1
ATOM 4275 O O . THR B 1 220 ? 13.742 22.328 23.25 1 93.44 220 THR B O 1
ATOM 4278 N N . LEU B 1 221 ? 13.859 23.016 21.141 1 95.62 221 LEU B N 1
ATOM 4279 C CA . LEU B 1 221 ? 12.461 22.672 20.875 1 95.62 221 LEU B CA 1
ATOM 4280 C C . LEU B 1 221 ? 12.242 21.172 20.984 1 95.62 221 LEU B C 1
ATOM 4282 O O . LEU B 1 221 ? 11.211 20.734 21.516 1 95.62 221 LEU B O 1
ATOM 4286 N N . CYS B 1 222 ? 13.18 20.406 20.516 1 94.44 222 CYS B N 1
ATOM 4287 C CA . CYS B 1 222 ? 13.086 18.953 20.609 1 94.44 222 CYS B CA 1
ATOM 4288 C C . CYS B 1 222 ? 13.086 18.5 22.062 1 94.44 222 CYS B C 1
ATOM 4290 O O . CYS B 1 222 ? 12.336 17.609 22.438 1 94.44 222 CYS B O 1
ATOM 4292 N N . GLU B 1 223 ? 13.891 19.156 22.812 1 93.25 223 GLU B N 1
ATOM 4293 C CA . GLU B 1 223 ? 13.953 18.828 24.234 1 93.25 223 GLU B CA 1
ATOM 4294 C C . GLU B 1 223 ? 12.633 19.141 24.922 1 93.25 223 GLU B C 1
ATOM 4296 O O . GLU B 1 223 ? 12.133 18.344 25.719 1 93.25 223 GLU B O 1
ATOM 4301 N N . LEU B 1 224 ? 12.156 20.312 24.656 1 93.5 224 LEU B N 1
ATOM 4302 C CA . LEU B 1 224 ? 10.891 20.719 25.25 1 93.5 224 LEU B CA 1
ATOM 4303 C C . LEU B 1 224 ? 9.758 19.797 24.812 1 93.5 224 LEU B C 1
ATOM 4305 O O . LEU B 1 224 ? 8.93 19.391 25.625 1 93.5 224 LEU B O 1
ATOM 4309 N N . ALA B 1 225 ? 9.742 19.516 23.516 1 94.56 225 ALA B N 1
ATOM 4310 C CA . ALA B 1 225 ? 8.711 18.625 22.984 1 94.56 225 ALA B CA 1
ATOM 4311 C C . ALA B 1 225 ? 8.812 17.234 23.609 1 94.56 225 ALA B C 1
ATOM 4313 O O . ALA B 1 225 ? 7.793 16.625 23.938 1 94.56 225 ALA B O 1
ATOM 4314 N N . PHE B 1 226 ? 10.023 16.766 23.719 1 94.06 226 PHE B N 1
ATOM 4315 C CA . PHE B 1 226 ? 10.266 15.453 24.312 1 94.06 226 PHE B CA 1
ATOM 4316 C C . PHE B 1 226 ? 9.695 15.383 25.719 1 94.06 226 PHE B C 1
ATOM 4318 O O . PHE B 1 226 ? 9.023 14.414 26.078 1 94.06 226 PHE B O 1
ATOM 4325 N N . LYS B 1 227 ? 9.977 16.359 26.453 1 91.94 227 LYS B N 1
ATOM 4326 C CA . LYS B 1 227 ? 9.5 16.422 27.844 1 91.94 227 LYS B CA 1
ATOM 4327 C C . LYS B 1 227 ? 7.98 16.562 27.891 1 91.94 227 LYS B C 1
ATOM 4329 O O . LYS B 1 227 ? 7.328 15.992 28.766 1 91.94 227 LYS B O 1
ATOM 4334 N N . ALA B 1 228 ? 7.469 17.312 26.984 1 91.69 228 ALA B N 1
ATOM 4335 C CA . ALA B 1 228 ? 6.031 17.578 26.969 1 91.69 228 ALA B CA 1
ATOM 4336 C C . ALA B 1 228 ? 5.25 16.344 26.531 1 91.69 228 ALA B C 1
ATOM 4338 O O . ALA B 1 228 ? 4.184 16.047 27.078 1 91.69 228 ALA B O 1
ATOM 4339 N N . ILE B 1 229 ? 5.789 15.625 25.547 1 87.88 229 ILE B N 1
ATOM 4340 C CA . ILE B 1 229 ? 5.113 14.469 24.953 1 87.88 229 ILE B CA 1
ATOM 4341 C C . ILE B 1 229 ? 5.414 13.219 25.781 1 87.88 229 ILE B C 1
ATOM 4343 O O . ILE B 1 229 ? 4.625 12.273 25.797 1 87.88 229 ILE B O 1
ATOM 4347 N N . LYS B 1 230 ? 6.57 13.156 26.656 1 78.19 230 LYS B N 1
ATOM 4348 C CA . LYS B 1 230 ? 6.984 12.188 27.656 1 78.19 230 LYS B CA 1
ATOM 4349 C C . LYS B 1 230 ? 7.555 10.922 27.016 1 78.19 230 LYS B C 1
ATOM 4351 O O . LYS B 1 230 ? 8.055 10.039 27.703 1 78.19 230 LYS B O 1
ATOM 4356 N N . GLN B 1 231 ? 7.484 10.609 25.688 1 66.69 231 GLN B N 1
ATOM 4357 C CA . GLN B 1 231 ? 8.117 9.312 25.516 1 66.69 231 GLN B CA 1
ATOM 4358 C C . GLN B 1 231 ? 8.492 9.07 24.047 1 66.69 231 GLN B C 1
ATOM 4360 O O . GLN B 1 231 ? 9 8 23.703 1 66.69 231 GLN B O 1
ATOM 4365 N N . ASP B 1 232 ? 8.602 9.969 23.391 1 79.88 232 ASP B N 1
ATOM 4366 C CA . ASP B 1 232 ? 8.977 9.562 22.047 1 79.88 232 ASP B CA 1
ATOM 4367 C C . ASP B 1 232 ? 9.945 10.562 21.406 1 79.88 232 ASP B C 1
ATOM 4369 O O . ASP B 1 232 ? 9.531 11.617 20.938 1 79.88 232 ASP B O 1
ATOM 4373 N N . ASP B 1 233 ? 11.266 10.125 21.516 1 86.31 233 ASP B N 1
ATOM 4374 C CA . ASP B 1 233 ? 12.289 11.008 20.984 1 86.31 233 ASP B CA 1
ATOM 4375 C C . ASP B 1 233 ? 12.141 11.164 19.469 1 86.31 233 ASP B C 1
ATOM 4377 O O . ASP B 1 233 ? 12.219 12.281 18.953 1 86.31 233 ASP B O 1
ATOM 4381 N N . VAL B 1 234 ? 12 10.086 18.891 1 84.06 234 VAL B N 1
ATOM 4382 C CA . VAL B 1 234 ? 11.883 10.102 17.438 1 84.06 234 VAL B CA 1
ATOM 4383 C C . VAL B 1 234 ? 10.648 10.906 17.031 1 84.06 234 VAL B C 1
ATOM 4385 O O . VAL B 1 234 ? 10.727 11.773 16.156 1 84.06 234 VAL B O 1
ATOM 4388 N N . LEU B 1 235 ? 9.633 10.625 17.75 1 86.62 235 LEU B N 1
ATOM 4389 C CA . LEU B 1 235 ? 8.391 11.32 17.453 1 86.62 235 LEU B CA 1
ATOM 4390 C C . LEU B 1 235 ? 8.531 12.82 17.703 1 86.62 235 LEU B C 1
ATOM 4392 O O . LEU B 1 235 ? 8.047 13.633 16.906 1 86.62 235 LEU B O 1
ATOM 4396 N N . SER B 1 236 ? 9.164 13.195 18.734 1 91 236 SER B N 1
ATOM 4397 C CA . SER B 1 236 ? 9.352 14.602 19.062 1 91 236 SER B CA 1
ATOM 4398 C C . SER B 1 236 ? 10.125 15.336 17.969 1 91 236 SER B C 1
ATOM 4400 O O . SER B 1 236 ? 9.781 16.453 17.594 1 91 236 SER B O 1
ATOM 4402 N N . LYS B 1 237 ? 11.094 14.688 17.516 1 89.12 237 LYS B N 1
ATOM 4403 C CA . LYS B 1 237 ? 11.914 15.289 16.469 1 89.12 237 LYS B CA 1
ATOM 4404 C C . LYS B 1 237 ? 11.109 15.469 15.18 1 89.12 237 LYS B C 1
ATOM 4406 O O . LYS B 1 237 ? 11.227 16.5 14.508 1 89.12 237 LYS B O 1
ATOM 4411 N N . ILE B 1 238 ? 10.344 14.469 14.891 1 86.75 238 ILE B N 1
ATOM 4412 C CA . ILE B 1 238 ? 9.508 14.523 13.695 1 86.75 238 ILE B CA 1
ATOM 4413 C C . ILE B 1 238 ? 8.492 15.656 13.828 1 86.75 238 ILE B C 1
ATOM 4415 O O . ILE B 1 238 ? 8.297 16.438 12.891 1 86.75 238 ILE B O 1
ATOM 4419 N N . ILE B 1 239 ? 7.914 15.758 14.945 1 89.69 239 ILE B N 1
ATOM 4420 C CA . ILE B 1 239 ? 6.895 16.766 15.203 1 89.69 239 ILE B CA 1
ATOM 4421 C C . ILE B 1 239 ? 7.512 18.156 15.109 1 89.69 239 ILE B C 1
ATOM 4423 O O . ILE B 1 239 ? 6.977 19.031 14.43 1 89.69 239 ILE B O 1
ATOM 4427 N N . VAL B 1 240 ? 8.617 18.344 15.727 1 91.88 240 VAL B N 1
ATOM 4428 C CA . VAL B 1 240 ? 9.258 19.656 15.75 1 91.88 240 VAL B CA 1
ATOM 4429 C C . VAL B 1 240 ? 9.656 20.062 14.328 1 91.88 240 VAL B C 1
ATOM 4431 O O . VAL B 1 240 ? 9.391 21.188 13.906 1 91.88 240 VAL B O 1
ATOM 4434 N N . ARG B 1 241 ? 10.203 19.141 13.672 1 88.88 241 ARG B N 1
ATOM 4435 C CA . ARG B 1 241 ? 10.625 19.438 12.305 1 88.88 241 ARG B CA 1
ATOM 4436 C C . ARG B 1 241 ? 9.43 19.812 11.438 1 88.88 241 ARG B C 1
ATOM 4438 O O . ARG B 1 241 ? 9.508 20.766 10.648 1 88.88 241 ARG B O 1
ATOM 4445 N N . SER B 1 242 ? 8.43 19.031 11.516 1 87.19 242 SER B N 1
ATOM 4446 C CA . SER B 1 242 ? 7.23 19.281 10.727 1 87.19 242 SER B CA 1
ATOM 4447 C C . SER B 1 242 ? 6.617 20.641 11.055 1 87.19 242 SER B C 1
ATOM 4449 O O . SER B 1 242 ? 6.273 21.406 10.156 1 87.19 242 SER B O 1
ATOM 4451 N N . VAL B 1 243 ? 6.539 20.938 12.289 1 91.19 243 VAL B N 1
ATOM 4452 C CA . VAL B 1 243 ? 5.883 22.156 12.75 1 91.19 243 VAL B CA 1
ATOM 4453 C C . VAL B 1 243 ? 6.734 23.375 12.367 1 91.19 243 VAL B C 1
ATOM 4455 O O . VAL B 1 243 ? 6.215 24.375 11.852 1 91.19 243 VAL B O 1
ATOM 4458 N N . VAL B 1 244 ? 7.988 23.266 12.617 1 92.38 244 VAL B N 1
ATOM 4459 C CA . VAL B 1 244 ? 8.883 24.375 12.32 1 92.38 244 VAL B CA 1
ATOM 4460 C C . VAL B 1 244 ? 8.836 24.688 10.82 1 92.38 244 VAL B C 1
ATOM 4462 O O . VAL B 1 244 ? 8.758 25.859 10.43 1 92.38 244 VAL B O 1
ATOM 4465 N N . SER B 1 245 ? 8.875 23.656 10.062 1 88.31 245 SER B N 1
ATOM 4466 C CA . SER B 1 245 ? 8.797 23.844 8.617 1 88.31 245 SER B CA 1
ATOM 4467 C C . SER B 1 245 ? 7.492 24.531 8.219 1 88.31 245 SER B C 1
ATOM 4469 O O . SER B 1 245 ? 7.492 25.422 7.371 1 88.31 245 SER B O 1
ATOM 4471 N N . ARG B 1 246 ? 6.461 24.125 8.781 1 87.31 246 ARG B N 1
ATOM 4472 C CA . ARG B 1 246 ? 5.152 24.703 8.484 1 87.31 246 ARG B CA 1
ATOM 4473 C C . ARG B 1 246 ? 5.082 26.172 8.922 1 87.31 246 ARG B C 1
ATOM 4475 O O . ARG B 1 246 ? 4.562 27.016 8.188 1 87.31 246 ARG B O 1
ATOM 4482 N N . LEU B 1 247 ? 5.598 26.453 10.078 1 92.75 247 LEU B N 1
ATOM 4483 C CA . LEU B 1 247 ? 5.566 27.797 10.625 1 92.75 247 LEU B CA 1
ATOM 4484 C C . LEU B 1 247 ? 6.398 28.75 9.773 1 92.75 247 LEU B C 1
ATOM 4486 O O . LEU B 1 247 ? 6.031 29.922 9.586 1 92.75 247 LEU B O 1
ATOM 4490 N N . ILE B 1 248 ? 7.477 28.266 9.289 1 92 248 ILE B N 1
ATOM 4491 C CA . ILE B 1 248 ? 8.328 29.047 8.398 1 92 248 ILE B CA 1
ATOM 4492 C C . ILE B 1 248 ? 7.586 29.328 7.094 1 92 248 ILE B C 1
ATOM 4494 O O . ILE B 1 248 ? 7.547 30.469 6.625 1 92 248 ILE B O 1
ATOM 4498 N N . ASN B 1 249 ? 7 28.328 6.57 1 87.31 249 ASN B N 1
ATOM 4499 C CA . ASN B 1 249 ? 6.262 28.469 5.316 1 87.31 249 ASN B CA 1
ATOM 4500 C C . ASN B 1 249 ? 5.094 29.438 5.457 1 87.31 249 ASN B C 1
ATOM 4502 O O . ASN B 1 249 ? 4.746 30.141 4.508 1 87.31 249 ASN B O 1
ATOM 4506 N N . GLU B 1 250 ? 4.48 29.469 6.594 1 90.5 250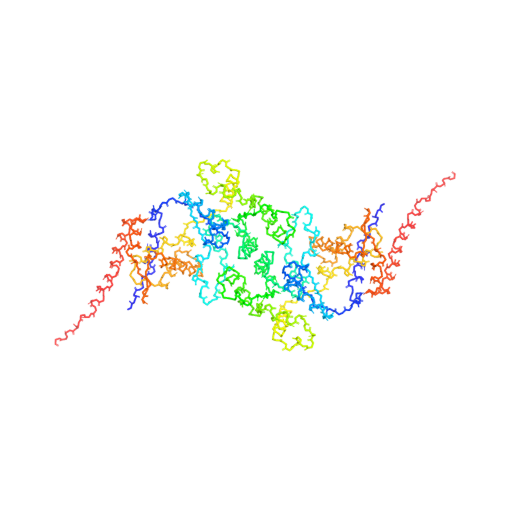 GLU B N 1
ATOM 4507 C CA . GLU B 1 250 ? 3.367 30.359 6.887 1 90.5 250 GLU B CA 1
ATOM 4508 C C . GLU B 1 250 ? 3.863 31.75 7.266 1 90.5 250 GLU B C 1
ATOM 4510 O O . GLU B 1 250 ? 3.062 32.656 7.547 1 90.5 250 GLU B O 1
ATOM 4515 N N . ARG B 1 251 ? 5.148 31.875 7.406 1 94.94 251 ARG B N 1
ATOM 4516 C CA . ARG B 1 251 ? 5.805 33.156 7.727 1 94.94 251 ARG B CA 1
ATOM 4517 C C . ARG B 1 251 ? 5.477 33.594 9.148 1 94.94 251 ARG B C 1
ATOM 4519 O O . ARG B 1 251 ? 5.375 34.781 9.422 1 94.94 251 ARG B O 1
ATOM 4526 N N . LYS B 1 252 ? 5.273 32.656 9.961 1 96.12 252 LYS B N 1
ATOM 4527 C CA . LYS B 1 252 ? 4.996 32.969 11.359 1 96.12 252 LYS B CA 1
ATOM 4528 C C . LYS B 1 252 ? 6.281 33.031 12.18 1 96.12 252 LYS B C 1
ATOM 4530 O O . LYS B 1 252 ? 6.324 33.656 13.234 1 96.12 252 LYS B O 1
ATOM 4535 N N . ILE B 1 253 ? 7.262 32.312 11.648 1 96.88 253 ILE B N 1
ATOM 4536 C CA . ILE B 1 253 ? 8.57 32.375 12.289 1 96.88 253 ILE B CA 1
ATOM 4537 C C . ILE B 1 253 ? 9.656 32.531 11.227 1 96.88 253 ILE B C 1
ATOM 4539 O O . ILE B 1 253 ? 9.414 32.281 10.039 1 96.88 253 ILE B O 1
ATOM 4543 N N . LEU B 1 254 ? 10.836 32.938 11.688 1 96.06 254 LEU B N 1
ATOM 4544 C CA . LEU B 1 254 ? 12.023 33.062 10.844 1 96.06 254 LEU B CA 1
ATOM 4545 C C . LEU B 1 254 ? 13.164 32.188 11.391 1 96.06 254 LEU B C 1
ATOM 4547 O O . LEU B 1 254 ? 13.352 32.125 12.609 1 96.06 254 LEU B O 1
ATOM 4551 N N . GLN B 1 255 ? 13.789 31.625 10.477 1 93.75 255 GLN B N 1
ATOM 4552 C CA . GLN B 1 255 ? 15.008 30.922 10.859 1 93.75 255 GLN B CA 1
ATOM 4553 C C . GLN B 1 255 ? 16.203 31.859 10.914 1 93.75 255 GLN B C 1
ATOM 4555 O O . GLN B 1 255 ? 16.5 32.562 9.93 1 93.75 255 GLN B O 1
ATOM 4560 N N . MET B 1 256 ? 16.812 31.859 12.062 1 91.62 256 MET B N 1
ATOM 4561 C CA . MET B 1 256 ? 18.016 32.688 12.266 1 91.62 256 MET B CA 1
ATOM 4562 C C . MET B 1 256 ? 19.25 31.812 12.422 1 91.62 256 MET B C 1
ATOM 4564 O O . MET B 1 256 ? 19.156 30.578 12.422 1 91.62 256 MET B O 1
ATOM 4568 N N . THR B 1 257 ? 20.391 32.406 12.461 1 88.69 257 THR B N 1
ATOM 4569 C CA . THR B 1 257 ? 21.656 31.703 12.633 1 88.69 257 THR B CA 1
ATOM 4570 C C . THR B 1 257 ? 21.656 30.906 13.93 1 88.69 257 THR B C 1
ATOM 4572 O O . THR B 1 257 ? 22.172 29.781 13.984 1 88.69 257 THR B O 1
ATOM 4575 N N . ASP B 1 258 ? 21.016 31.531 14.93 1 87.19 258 ASP B N 1
ATOM 4576 C CA . ASP B 1 258 ? 21.109 30.938 16.25 1 87.19 258 ASP B CA 1
ATOM 4577 C C . ASP B 1 258 ? 19.797 30.281 16.656 1 87.19 258 ASP B C 1
ATOM 4579 O O . ASP B 1 258 ? 19.656 29.781 17.781 1 87.19 258 ASP B O 1
ATOM 4583 N N . GLY B 1 259 ? 18.875 30.297 15.742 1 93.88 259 GLY B N 1
ATOM 4584 C CA . GLY B 1 259 ? 17.609 29.672 16.109 1 93.88 259 GLY B CA 1
ATOM 4585 C C . GLY B 1 259 ? 16.422 30.234 15.359 1 93.88 259 GLY B C 1
ATOM 4586 O O . GLY B 1 259 ? 16.516 30.531 14.164 1 93.88 259 GLY B O 1
ATOM 4587 N N . TYR B 1 260 ? 15.281 30.234 16.141 1 96.31 260 TYR B N 1
ATOM 4588 C CA . TYR B 1 260 ? 14.039 30.688 15.516 1 96.31 260 TYR B CA 1
ATOM 4589 C C . TYR B 1 260 ? 13.516 31.953 16.203 1 96.31 260 TYR B C 1
ATOM 4591 O O . TYR B 1 260 ? 13.703 32.125 17.406 1 96.31 260 TYR B O 1
ATOM 4599 N N . GLN B 1 261 ? 12.969 32.812 15.453 1 95.25 261 GLN B N 1
ATOM 4600 C CA . GLN B 1 261 ? 12.352 34 15.969 1 95.25 261 GLN B CA 1
ATOM 4601 C C . GLN B 1 261 ? 10.93 34.188 15.438 1 95.25 261 GLN B C 1
ATOM 4603 O O . GLN B 1 261 ? 10.664 33.906 14.266 1 95.25 261 GLN B O 1
ATOM 4608 N N . VAL B 1 262 ? 10.047 34.688 16.234 1 95.75 262 VAL B N 1
ATOM 4609 C CA . VAL B 1 262 ? 8.664 34.906 15.82 1 95.75 262 VAL B CA 1
ATOM 4610 C C . VAL B 1 262 ? 8.586 36.188 14.977 1 95.75 262 VAL B C 1
ATOM 4612 O O . VAL B 1 262 ? 9.266 37.156 15.273 1 95.75 262 VAL B O 1
ATOM 4615 N N . THR B 1 263 ? 7.84 36.094 13.953 1 96.69 263 THR B N 1
ATOM 4616 C CA . THR B 1 263 ? 7.594 37.281 13.133 1 96.69 263 THR B CA 1
ATOM 4617 C C . THR B 1 263 ? 6.461 38.125 13.719 1 96.69 263 THR B C 1
ATOM 4619 O O . THR B 1 263 ? 5.871 37.75 14.742 1 96.69 263 THR B O 1
ATOM 4622 N N . ALA B 1 264 ? 6.234 39.281 13.086 1 96.62 264 ALA B N 1
ATOM 4623 C CA . ALA B 1 264 ? 5.102 40.094 13.5 1 96.62 264 ALA B CA 1
ATOM 4624 C C . ALA B 1 264 ? 3.787 39.344 13.336 1 96.62 264 ALA B C 1
ATOM 4626 O O . ALA B 1 264 ? 2.91 39.406 14.203 1 96.62 264 ALA B O 1
ATOM 4627 N N . LEU B 1 265 ? 3.729 38.656 12.281 1 96.5 265 LEU B N 1
ATOM 4628 C CA . LEU B 1 265 ? 2.535 37.844 12 1 96.5 265 LEU B CA 1
ATOM 4629 C C . LEU B 1 265 ? 2.352 36.75 13.047 1 96.5 265 LEU B C 1
ATOM 4631 O O . LEU B 1 265 ? 1.245 36.562 13.547 1 96.5 265 LEU B O 1
ATOM 4635 N N . GLY B 1 266 ? 3.398 36.094 13.281 1 95.56 266 GLY B N 1
ATOM 4636 C CA . GLY B 1 266 ? 3.359 35.062 14.297 1 95.56 266 GLY B CA 1
ATOM 4637 C C . GLY B 1 266 ? 2.994 35.562 15.672 1 95.56 266 GLY B C 1
ATOM 4638 O O . GLY B 1 266 ? 2.197 34.938 16.391 1 95.56 266 GLY B O 1
ATOM 4639 N N . ALA B 1 267 ? 3.598 36.688 15.984 1 94.94 267 ALA B N 1
ATOM 4640 C CA . ALA B 1 267 ? 3.328 37.281 17.281 1 94.94 267 ALA B CA 1
ATOM 4641 C C . ALA B 1 267 ? 1.862 37.688 17.406 1 94.94 267 ALA B C 1
ATOM 4643 O O . ALA B 1 267 ? 1.238 37.469 18.453 1 94.94 267 ALA B O 1
ATOM 4644 N N . SER B 1 268 ? 1.408 38.281 16.375 1 95.44 268 SER B N 1
ATOM 4645 C CA . SER B 1 268 ? 0.003 38.688 16.359 1 95.44 268 SER B CA 1
ATOM 4646 C C . SER B 1 268 ? -0.911 37.469 16.516 1 95.44 268 SER B C 1
ATOM 4648 O O . SER B 1 268 ? -1.929 37.531 17.203 1 95.44 268 SER B O 1
ATOM 4650 N N . TYR B 1 269 ? -0.557 36.438 15.891 1 93.81 269 TYR B N 1
ATOM 4651 C CA . TYR B 1 269 ? -1.333 35.219 15.984 1 93.81 269 TYR B CA 1
ATOM 4652 C C . TYR B 1 269 ? -1.336 34.688 17.406 1 93.81 269 TYR B C 1
ATOM 4654 O O . TYR B 1 269 ? -2.391 34.344 17.953 1 93.81 269 TYR B O 1
ATOM 4662 N N . VAL B 1 270 ? -0.165 34.594 17.984 1 94.06 270 VAL B N 1
ATOM 4663 C CA . VAL B 1 270 ? -0.033 34.094 19.344 1 94.06 270 VAL B CA 1
ATOM 4664 C C . VAL B 1 270 ? -0.902 34.906 20.297 1 94.06 270 VAL B C 1
ATOM 4666 O O . VAL B 1 270 ? -1.642 34.344 21.109 1 94.06 270 VAL B O 1
ATOM 4669 N N . ARG B 1 271 ? -0.885 36.125 20.141 1 92.44 271 ARG B N 1
ATOM 4670 C CA . ARG B 1 271 ? -1.628 37 21.031 1 92.44 271 ARG B CA 1
ATOM 4671 C C . ARG B 1 271 ? -3.131 36.875 20.812 1 92.44 271 ARG B C 1
ATOM 4673 O O . ARG B 1 271 ? -3.922 37.156 21.703 1 92.44 271 ARG B O 1
ATOM 4680 N N . SER B 1 272 ? -3.471 36.406 19.656 1 92.19 272 SER B N 1
ATOM 4681 C CA . SER B 1 272 ? -4.887 36.312 19.328 1 92.19 272 SER B CA 1
ATOM 4682 C C . SER B 1 272 ? -5.48 35 19.797 1 92.19 272 SER B C 1
ATOM 4684 O O . SER B 1 272 ? -6.672 34.906 20.109 1 92.19 272 SER B O 1
ATOM 4686 N N . VAL B 1 273 ? -4.641 33.969 19.922 1 90.62 273 VAL B N 1
ATOM 4687 C CA . VAL B 1 273 ? -5.25 32.656 20.094 1 90.62 273 VAL B CA 1
ATOM 4688 C C . VAL B 1 273 ? -4.879 32.094 21.453 1 90.62 273 VAL B C 1
ATOM 4690 O O . VAL B 1 273 ? -5.477 31.125 21.906 1 90.62 273 VAL B O 1
ATOM 4693 N N . PHE B 1 274 ? -3.957 32.625 22.125 1 91.56 274 PHE B N 1
ATOM 4694 C CA . PHE B 1 274 ? -3.549 32.125 23.438 1 91.56 274 PHE B CA 1
ATOM 4695 C C . PHE B 1 274 ? -3.936 33.125 24.531 1 91.56 274 PHE B C 1
ATOM 4697 O O . PHE B 1 274 ? -4.18 34.281 24.266 1 91.56 274 PHE B O 1
ATOM 4704 N N . ASP B 1 275 ? -3.979 32.594 25.719 1 89.94 275 ASP B N 1
ATOM 4705 C CA . ASP B 1 275 ? -4.348 33.406 26.875 1 89.94 275 ASP B CA 1
ATOM 4706 C C . ASP B 1 275 ? -3.297 34.5 27.141 1 89.94 275 ASP B C 1
ATOM 4708 O O . ASP B 1 275 ? -2.178 34.188 27.562 1 89.94 275 ASP B O 1
ATOM 4712 N N . ARG B 1 276 ? -3.662 35.719 27.031 1 89.81 276 ARG B N 1
ATOM 4713 C CA . ARG B 1 276 ? -2.734 36.844 27.125 1 89.81 276 ARG B CA 1
ATOM 4714 C C . ARG B 1 276 ? -2.176 37 28.531 1 89.81 276 ARG B C 1
ATOM 4716 O O . ARG B 1 276 ? -1.001 37.312 28.719 1 89.81 276 ARG B O 1
ATOM 4723 N N . LYS B 1 277 ? -2.988 36.781 29.469 1 89.81 277 LYS B N 1
ATOM 4724 C CA . LYS B 1 277 ? -2.555 36.906 30.859 1 89.81 277 LYS B CA 1
ATOM 4725 C C . LYS B 1 277 ? -1.444 35.906 31.172 1 89.81 277 LYS B C 1
ATOM 4727 O O . LYS B 1 277 ? -0.434 36.25 31.781 1 89.81 277 LYS B O 1
ATOM 4732 N N . THR B 1 278 ? -1.72 34.812 30.766 1 89.06 278 THR B N 1
ATOM 4733 C CA . THR B 1 278 ? -0.728 33.75 31 1 89.06 278 THR B CA 1
ATOM 4734 C C . THR B 1 278 ? 0.555 34.062 30.219 1 89.06 278 THR B C 1
ATOM 4736 O O . THR B 1 278 ? 1.656 33.844 30.75 1 89.06 278 THR B O 1
ATOM 4739 N N . LEU B 1 279 ? 0.401 34.438 29 1 91.62 279 LEU B N 1
ATOM 4740 C CA . LEU B 1 279 ? 1.562 34.781 28.188 1 91.62 279 LEU B CA 1
ATOM 4741 C C . LEU B 1 279 ? 2.412 35.844 28.859 1 91.62 279 LEU B C 1
ATOM 4743 O O . LEU B 1 279 ? 3.635 35.719 28.938 1 91.62 279 LEU B O 1
ATOM 4747 N N . ASP B 1 280 ? 1.746 36.812 29.344 1 90.19 280 ASP B N 1
ATOM 4748 C CA . ASP B 1 280 ? 2.434 37.938 30 1 90.19 280 ASP B CA 1
ATOM 4749 C C . ASP B 1 280 ? 3.129 37.469 31.281 1 90.19 280 ASP B C 1
ATOM 4751 O O . ASP B 1 280 ? 4.258 37.875 31.562 1 90.19 280 ASP B O 1
ATOM 4755 N N . ARG B 1 281 ? 2.463 36.719 31.984 1 89.06 281 ARG B N 1
ATOM 4756 C CA . ARG B 1 281 ? 3.035 36.188 33.219 1 89.06 281 ARG B CA 1
ATOM 4757 C C . ARG B 1 281 ? 4.285 35.344 32.938 1 89.06 281 ARG B C 1
ATOM 4759 O O . ARG B 1 281 ? 5.293 35.469 33.625 1 89.06 281 ARG B O 1
ATOM 4766 N N . LEU B 1 282 ? 4.137 34.594 31.953 1 89.06 282 LEU B N 1
ATOM 4767 C CA . LEU B 1 282 ? 5.258 33.719 31.594 1 89.06 282 LEU B CA 1
ATOM 4768 C C . LEU B 1 282 ? 6.434 34.531 31.078 1 89.06 282 LEU B C 1
ATOM 4770 O O . LEU B 1 282 ? 7.59 34.219 31.375 1 89.06 282 LEU B O 1
ATOM 4774 N N . ARG B 1 283 ? 6.172 35.5 30.344 1 87.44 283 ARG B N 1
ATOM 4775 C CA . ARG B 1 283 ? 7.23 36.375 29.859 1 87.44 283 ARG B CA 1
ATOM 4776 C C . ARG B 1 283 ? 7.984 37.031 31.016 1 87.44 283 ARG B C 1
ATOM 4778 O O . ARG B 1 283 ? 9.211 37.125 30.984 1 87.44 283 ARG B O 1
ATOM 4785 N N . LEU B 1 284 ? 7.25 37.438 31.953 1 86.25 284 LEU B N 1
ATOM 4786 C CA . LEU B 1 284 ? 7.852 38.062 33.125 1 86.25 284 LEU B CA 1
ATOM 4787 C C . LEU B 1 284 ? 8.703 37.031 33.906 1 86.25 284 LEU B C 1
ATOM 4789 O O . LEU B 1 284 ? 9.805 37.375 34.344 1 86.25 284 LEU B O 1
ATOM 4793 N N . GLU B 1 285 ? 8.188 35.938 34.062 1 84 285 GLU B N 1
ATOM 4794 C CA . GLU B 1 285 ? 8.914 34.875 34.75 1 84 285 GLU B CA 1
ATOM 4795 C C . GLU B 1 285 ? 10.203 34.5 34.031 1 84 285 GLU B C 1
ATOM 4797 O O . GLU B 1 285 ? 11.242 34.312 34.656 1 84 285 GLU B O 1
ATOM 4802 N N . ILE B 1 286 ? 10.102 34.406 32.812 1 83.31 286 ILE B N 1
ATOM 4803 C CA . ILE B 1 286 ? 11.25 34.031 32 1 83.31 286 ILE B CA 1
ATOM 4804 C C . ILE B 1 286 ? 12.305 35.125 32.031 1 83.31 286 ILE B C 1
ATOM 4806 O O . ILE B 1 286 ? 13.5 34.875 32.125 1 83.31 286 ILE B O 1
ATOM 4810 N N . MET B 1 287 ? 11.828 36.406 31.906 1 79.12 287 MET B N 1
ATOM 4811 C CA . MET B 1 287 ? 12.734 37.531 32 1 79.12 287 MET B CA 1
ATOM 4812 C C . MET B 1 287 ? 13.438 37.562 33.344 1 79.12 287 MET B C 1
ATOM 4814 O O . MET B 1 287 ? 14.633 37.875 33.438 1 79.12 287 MET B O 1
ATOM 4818 N N . ASN B 1 288 ? 12.695 37.219 34.375 1 76.44 288 ASN B N 1
ATOM 4819 C CA . ASN B 1 288 ? 13.258 37.188 35.719 1 76.44 288 ASN B CA 1
ATOM 4820 C C . ASN B 1 288 ? 14.32 36.094 35.844 1 76.44 288 ASN B C 1
ATOM 4822 O O . ASN B 1 288 ? 15.344 36.281 36.5 1 76.44 288 ASN B O 1
ATOM 4826 N N . PHE B 1 289 ? 14.031 35.031 35.25 1 70.25 289 PHE B N 1
ATOM 4827 C CA . PHE B 1 289 ? 14.984 33.938 35.25 1 70.25 289 PHE B CA 1
ATOM 4828 C C . PHE B 1 289 ? 16.281 34.344 34.562 1 70.25 289 PHE B C 1
ATOM 4830 O O . PHE B 1 289 ? 17.375 34.031 35.031 1 70.25 289 PHE B O 1
ATOM 4837 N N . GLU B 1 290 ? 16.109 35.062 33.531 1 64.5 290 GLU B N 1
ATOM 4838 C CA . GLU B 1 290 ? 17.25 35.5 32.75 1 64.5 290 GLU B CA 1
ATOM 4839 C C . GLU B 1 290 ? 18.031 36.594 33.438 1 64.5 290 GLU B C 1
ATOM 4841 O O . GLU B 1 290 ? 19.266 36.625 33.406 1 64.5 290 GLU B O 1
ATOM 4846 N N . ASN B 1 291 ? 17.281 37.5 34.094 1 60.53 291 ASN B N 1
ATOM 4847 C CA . ASN B 1 291 ? 17.922 38.594 34.812 1 60.53 291 ASN B CA 1
ATOM 4848 C C . ASN B 1 291 ? 18.562 38.125 36.125 1 60.53 291 ASN B C 1
ATOM 4850 O O . ASN B 1 291 ? 19.625 38.594 36.5 1 60.53 291 ASN B O 1
ATOM 4854 N N . ARG B 1 292 ? 17.891 37.375 36.875 1 55.09 292 ARG B N 1
ATOM 4855 C CA . ARG B 1 292 ? 18.5 36.844 38.094 1 55.09 292 ARG B CA 1
ATOM 4856 C C . ARG B 1 292 ? 19.828 36.156 37.812 1 55.09 292 ARG B C 1
ATOM 4858 O O . ARG B 1 292 ? 20.75 36.219 38.594 1 55.09 292 ARG B O 1
ATOM 4865 N N . ARG B 1 293 ? 19.906 35.625 36.781 1 52.25 293 ARG B N 1
ATOM 4866 C CA . ARG B 1 293 ? 21.156 34.969 36.406 1 52.25 293 ARG B CA 1
ATOM 4867 C C . ARG B 1 293 ? 22.234 36 36.094 1 52.25 293 ARG B C 1
ATOM 4869 O O . ARG B 1 293 ? 23.406 35.812 36.406 1 52.25 293 ARG B O 1
ATOM 4876 N N . LYS B 1 294 ? 21.781 37.094 35.469 1 51.53 294 LYS B N 1
ATOM 4877 C CA . LYS B 1 294 ? 22.75 38.156 35.188 1 51.53 294 LYS B CA 1
ATOM 4878 C C . LYS B 1 294 ? 23.219 38.844 36.469 1 51.53 294 LYS B C 1
ATOM 4880 O O . LYS B 1 294 ? 24.391 39.219 36.594 1 51.53 294 LYS B O 1
ATOM 4885 N N . SER B 1 295 ? 22.328 38.938 37.375 1 49.91 295 SER B N 1
ATOM 4886 C CA . SER B 1 295 ? 22.703 39.562 38.625 1 49.91 295 SER B CA 1
ATOM 4887 C C . SER B 1 295 ? 23.672 38.688 39.438 1 49.91 295 SER B C 1
ATOM 4889 O O . SER B 1 295 ? 24.578 39.188 40.094 1 49.91 295 SER B O 1
ATOM 4891 N N . THR B 1 296 ? 23.484 37.406 39.312 1 45.34 296 THR B N 1
ATOM 4892 C CA . THR B 1 296 ? 24.391 36.562 40.094 1 45.34 296 THR B CA 1
ATOM 4893 C C . THR B 1 296 ? 25.781 36.594 39.469 1 45.34 296 THR B C 1
ATOM 4895 O O . THR B 1 296 ? 26.781 36.312 40.156 1 45.34 296 THR B O 1
ATOM 4898 N N . PHE B 1 297 ? 25.922 36.906 38.125 1 42.12 297 PHE B N 1
ATOM 4899 C CA . PHE B 1 297 ? 27.25 36.969 37.531 1 42.12 297 PHE B CA 1
ATOM 4900 C C . PHE B 1 297 ? 27.969 38.25 37.938 1 42.12 297 PHE B C 1
ATOM 4902 O O . PHE B 1 297 ? 29.203 38.312 37.906 1 42.12 297 PHE B O 1
ATOM 4909 N N . ASN B 1 298 ? 27.266 39.344 38.281 1 40.03 298 ASN B N 1
ATOM 4910 C CA . ASN B 1 298 ? 27.953 40.594 38.625 1 40.03 298 ASN B CA 1
ATOM 4911 C C . ASN B 1 298 ? 28.594 40.531 40 1 40.03 298 ASN B C 1
ATOM 4913 O O . ASN B 1 298 ? 29.422 41.375 40.344 1 40.03 298 ASN B O 1
ATOM 4917 N N . TYR B 1 299 ? 28.203 39.688 40.906 1 37.59 299 TYR B N 1
ATOM 4918 C CA . TYR B 1 299 ? 28.75 39.781 42.25 1 37.59 299 TYR B CA 1
ATOM 4919 C C . TYR B 1 299 ? 30.156 39.188 42.312 1 37.59 299 TYR B C 1
ATOM 4921 O O . TYR B 1 299 ? 30.875 39.406 43.281 1 37.59 299 TYR B O 1
ATOM 4929 N N . ASP B 1 300 ? 30.562 38.312 41.438 1 38.81 300 ASP B N 1
ATOM 4930 C CA . ASP B 1 300 ? 31.812 37.656 41.719 1 38.81 300 ASP B CA 1
ATOM 4931 C C . ASP B 1 300 ? 33 38.531 41.344 1 38.81 300 ASP B C 1
ATOM 4933 O O . ASP B 1 300 ? 34.156 38.125 41.5 1 38.81 300 ASP B O 1
ATOM 4937 N N . LYS B 1 301 ? 32.875 39.688 40.594 1 38.22 301 LYS B N 1
ATOM 4938 C CA . LYS B 1 301 ? 34.062 40.406 40.188 1 38.22 301 LYS B CA 1
ATOM 4939 C C . LYS B 1 301 ? 34.406 41.5 41.219 1 38.22 301 LYS B C 1
ATOM 4941 O O . LYS B 1 301 ? 34.531 42.656 40.875 1 38.22 301 LYS B O 1
ATOM 4946 N N . ILE B 1 302 ? 33.906 41.344 42.469 1 36.53 302 ILE B N 1
ATOM 4947 C CA . ILE B 1 302 ? 34.406 42.375 43.375 1 36.53 302 ILE B CA 1
ATOM 4948 C C . ILE B 1 302 ? 35.906 42.156 43.625 1 36.53 302 ILE B C 1
ATOM 4950 O O . ILE B 1 302 ? 36.312 41.125 44.125 1 36.53 302 ILE B O 1
ATOM 4954 N N . PRO B 1 303 ? 36.812 42.875 42.938 1 37.81 303 PRO B N 1
ATOM 4955 C CA . PRO B 1 303 ? 38.281 42.844 43.094 1 37.81 303 PRO B CA 1
ATOM 4956 C C . PRO B 1 303 ? 38.719 43.062 44.562 1 37.81 303 PRO B C 1
ATOM 4958 O O . PRO B 1 303 ? 38.125 43.875 45.25 1 37.81 303 PRO B O 1
ATOM 4961 N N . TYR B 1 304 ? 39.219 42.094 45.312 1 35.06 304 TYR B N 1
ATOM 4962 C CA . TYR B 1 304 ? 39.875 42.188 46.594 1 35.06 304 TYR B CA 1
ATOM 4963 C C . TYR B 1 304 ? 40.969 43.281 46.594 1 35.06 304 TYR B C 1
ATOM 4965 O O . TYR B 1 304 ? 41.969 43.156 45.875 1 35.06 304 TYR B O 1
ATOM 4973 N N . ALA B 1 305 ? 40.75 44.5 46.594 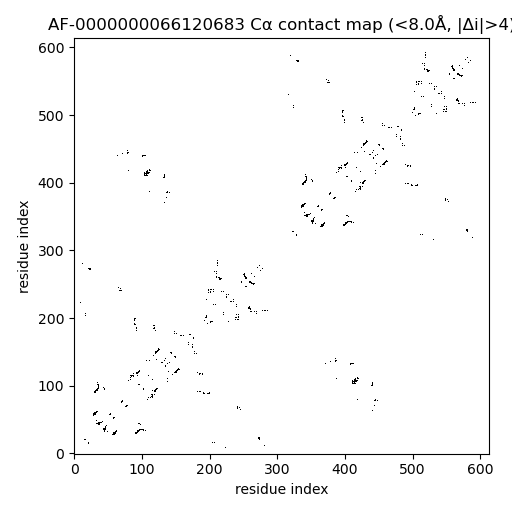1 34.06 305 ALA B N 1
ATOM 4974 C CA . ALA B 1 305 ? 41.656 45.594 46.844 1 34.06 305 ALA B CA 1
ATOM 4975 C C . ALA B 1 305 ? 42.438 45.406 48.156 1 34.06 305 ALA B C 1
ATOM 4977 O O . ALA B 1 305 ? 41.844 45.344 49.219 1 34.06 305 ALA B O 1
ATOM 4978 N N . HIS B 1 306 ? 43.531 44.594 48.219 1 32.09 306 HIS B N 1
ATOM 4979 C CA . HIS B 1 306 ? 44.594 44.562 49.25 1 32.09 306 HIS B CA 1
ATOM 4980 C C . HIS B 1 306 ? 45.031 45.969 49.594 1 32.09 306 HIS B C 1
ATOM 4982 O O . HIS B 1 306 ? 45.281 46.812 48.719 1 32.09 306 HIS B O 1
ATOM 4988 N N . PRO B 1 307 ? 44.938 46.406 50.875 1 30.12 307 PRO B N 1
ATOM 4989 C CA . PRO B 1 307 ? 45.594 47.625 51.312 1 30.12 307 PRO B CA 1
ATOM 4990 C C . PRO B 1 307 ? 47.125 47.531 51.156 1 30.12 307 PRO B C 1
ATOM 4992 O O . PRO B 1 307 ? 47.688 46.438 51.156 1 30.12 307 PRO B O 1
#

Sequence (614 aa):
MNKKFTDEQQQQLIGHLTKKGFYRGANIKITIFLCGGDVANHQSWRHQLSQFLAKFSDVDIFYPEDLFDDLLAGQGQHSLLSLENILAEAVDVIILFPESPGSFTELGAFSNNENLRRKLICIQDAKFKSKRSFINYGPVRLLRKFNSKSVLRCSSNELKEMCDSSIDVARKLRLYKKLMASIKKVRKENKVSKDIGNILYAERFLLPCIYLLDSVNYRTLCELAFKAIKQDDVLSKIIVRSVVSRLINERKILQMTDGYQVTALGASYVRSVFDRKTLDRLRLEIMNFENRRKSTFNYDKIPYAHPMNKKFTDEQQQQLIGHLTKKGFYRGANIKITIFLCGGDVANHQSWRHQLSQFLAKFSDVDIFYPEDLFDDLLAGQGQHSLLSLENILAEAVDVIILFPESPGSFTELGAFSNNENLRRKLICIQDAKFKSKRSFINYGPVRLLRKFNSKSVLRCSSNELKEMCDSSIDVARKLRLYKKLMASIKKVRKENKVSKDIGNILYAERFLLPCIYLLDSVNYRTLCELAFKAIKQDDVLSKIIVRSVVSRLINERKILQMTDGYQVTALGASYVRSVFDRKTLDRLRLEIMNFENRRKSTFNYDKIPYAHP

Nearest PDB structures (foldseek):
  8qbm-assembly1_T  TM=8.896E-01  e=3.318E-44  Escherichia coli BL21(DE3)
  8qbl-assembly1_F  TM=8.944E-01  e=7.594E-43  Escherichia coli BL21(DE3)
  8qbk-assembly1_G  TM=8.587E-01  e=1.915E-12  Escherichia coli BL21(DE3)
  8qbm-assembly1_G  TM=8.694E-01  e=1.844E-10  Escherichia coli BL21(DE3)
  7mif-assembly1_C  TM=4.290E-01  e=9.697E+00  Homo sapiens

Secondary structure (DSSP, 8-state):
------HHHHHHHHHHHTSTTSB--S--PEEEEEESS-TT-TTSHHHHHHHHHTT-TTEEEE-HHHHSHHHHHSSS---GGGGHHHHHHH-SEEEE---SHHHHHHHHHHHTSHHHHTTEEEEEEGGGTT--SHHIIIIIHHHHHH-GGGEEEE-HHHHHHHHHS-HHHHTTSHHHHHHHHHHHHHHHHS----STTSTTTTHHHHHHHHHHSTTB-HHHHHHHHHHHHSS-HHHHHHHHHHHHHHHHHTTSEEE-SSSEEE-HHHHHHHHHHB-HHHHHHHHHHHHHHHHHHHHHHHGGG------/------HHHHHHHHHHHTSTTSB--S--PEEEEEESS-TT-TTSHHHHHHHHHTT-TTEEEE-HHHHSHHHHHSSS---GGGGHHHHHHH-SEEEE---SHHHHHHHHHHHTSHHHHTTEEEEEEGGGTT--SHHIIIIIHHHHHH-GGGEEEE-HHHHHHHHHS-HHHHTTSHHHHHHHHHHHHHHHHS----STTSTTTTHHHHHHHHHHSTTB-HHHHHHHHHHHHSS-HHHHHHHHHHHHHHHHHTTSEEE-SSSEEE-HHHHHHHHHHB-HHHHHHHHHHHHHHHHHHHHHHHGGG------

Solvent-accessible surface area (backbone atoms only — not comparable to full-atom values): 32689 Å² total; per-residue (Å²): 127,92,78,71,76,51,71,66,55,47,51,52,51,45,53,56,56,67,33,88,65,30,65,58,50,77,76,90,48,50,35,33,34,55,39,30,34,59,63,85,40,75,83,28,66,38,25,40,48,51,59,36,49,63,73,41,89,57,49,43,81,43,45,70,70,70,56,38,44,68,52,57,68,43,95,70,80,52,25,57,66,76,42,41,65,60,52,37,49,45,32,39,34,33,42,34,27,68,70,34,63,45,17,20,18,44,45,18,32,38,51,63,32,69,69,34,36,64,29,39,31,39,47,40,58,45,90,54,71,82,48,90,42,55,50,47,44,15,41,50,41,45,42,35,72,76,34,65,61,25,53,43,69,42,47,74,65,57,50,50,52,42,40,73,40,55,71,79,58,22,64,72,34,68,67,46,48,50,52,51,51,32,51,52,50,28,37,72,76,41,77,59,63,85,44,66,72,16,60,81,41,24,50,69,45,52,50,54,47,35,62,64,38,79,64,37,31,73,66,56,49,30,50,51,40,25,63,69,59,65,72,38,65,70,56,22,46,52,38,44,52,33,40,51,52,48,34,42,74,70,49,25,32,41,84,50,97,68,19,36,42,55,30,73,60,27,47,54,48,49,60,68,29,33,42,56,67,57,51,51,51,47,42,50,52,50,50,47,56,56,45,54,51,50,54,60,60,60,62,72,68,64,74,81,77,75,133,125,91,77,71,75,52,70,66,55,47,50,51,51,43,54,57,56,68,33,88,65,31,67,58,52,81,77,91,48,48,36,32,34,56,39,29,34,59,63,86,38,75,82,27,67,39,26,41,47,51,59,38,48,63,73,41,90,56,47,41,81,42,44,70,72,68,56,38,45,67,54,55,69,42,90,75,75,53,24,57,66,76,42,42,64,59,53,37,48,46,35,37,35,35,41,34,29,67,71,35,64,45,19,19,18,44,45,17,30,39,52,63,31,70,70,35,34,66,30,39,32,38,46,38,59,46,89,55,69,79,48,90,43,55,51,47,43,15,41,49,40,46,42,36,72,77,35,64,60,25,54,43,68,42,45,72,64,57,53,47,52,43,39,72,40,55,71,78,60,23,65,73,34,67,66,46,46,52,52,52,50,31,52,52,51,27,37,71,76,40,78,58,63,85,43,65,73,16,61,82,40,24,50,69,45,50,50,56,47,36,64,64,38,80,65,36,28,72,67,55,50,29,51,52,39,24,64,69,58,64,73,38,65,69,55,21,45,52,39,46,52,36,39,50,52,49,35,41,75,69,49,26,32,42,84,50,97,68,20,36,42,56,30,74,60,28,46,53,47,50,60,69,29,32,41,56,66,58,52,52,52,48,44,50,50,53,50,46,57,56,45,55,52,52,55,63,61,62,64,74,72,67,77,83,78,79,131